Protein AF-0000000074977927 (afdb_homodimer)

Radius of gyration: 32.13 Å; Cα contacts (8 Å, |Δi|>4): 678; chains: 2; bounding box: 94×106×83 Å

Solvent-accessible surface area (backbone atoms only — not comparable to full-atom values): 35820 Å² total; per-residue (Å²): 132,83,82,71,74,74,72,66,55,73,63,45,50,44,40,52,49,42,15,51,52,53,22,51,39,47,38,26,20,50,47,17,35,41,52,47,51,51,51,52,30,58,69,59,60,50,77,86,59,43,58,64,45,47,49,34,48,51,41,43,49,49,44,49,52,51,51,51,48,46,51,47,43,33,59,51,77,47,20,59,31,42,64,42,29,40,41,34,70,60,49,60,39,59,44,68,57,56,27,50,46,45,46,39,47,42,49,38,49,50,51,39,49,47,51,48,46,52,49,37,26,57,75,55,72,65,38,64,79,78,43,46,66,40,46,51,31,48,51,47,26,52,52,38,39,51,49,47,35,50,50,33,60,73,62,34,38,62,81,42,72,66,54,41,50,52,53,47,51,41,52,38,49,30,40,46,27,49,41,49,26,48,51,51,37,51,49,52,46,51,49,50,46,52,52,47,48,70,67,47,67,81,80,61,34,59,55,50,49,53,52,45,51,46,52,52,60,30,47,45,62,43,50,53,47,37,48,53,46,40,55,56,56,69,48,55,65,69,60,30,60,76,33,78,51,43,26,49,54,40,35,44,54,40,50,40,49,49,33,39,39,38,24,62,41,52,38,52,34,51,54,40,52,59,50,63,78,47,82,76,74,48,81,53,49,70,43,31,65,66,50,58,65,73,74,70,76,65,75,78,80,78,72,63,54,70,54,53,51,49,46,47,47,46,45,46,50,48,47,48,50,49,50,48,52,53,51,50,50,52,48,52,52,50,54,54,57,60,59,57,66,71,73,113,133,86,84,72,75,77,72,65,56,73,60,45,49,45,39,53,48,41,15,51,52,53,22,51,39,49,37,26,20,51,49,16,36,41,51,47,52,51,49,53,32,59,69,60,61,50,74,85,59,40,58,64,44,47,50,33,48,50,43,42,49,50,44,47,51,50,53,52,49,45,52,47,41,31,58,52,77,46,21,58,30,45,66,42,29,38,42,32,69,58,48,60,38,58,40,67,58,56,27,51,48,44,46,39,46,42,49,38,48,51,50,38,50,47,51,48,48,51,47,36,27,52,73,56,52,63,38,65,79,77,43,45,66,40,46,51,30,46,52,48,25,52,53,38,39,51,48,47,33,50,51,32,59,72,62,34,35,61,83,43,71,67,54,39,49,50,53,47,51,40,50,37,47,28,42,47,26,48,41,48,26,50,51,50,37,52,49,52,46,51,48,51,45,52,53,47,50,69,67,45,68,82,80,61,37,58,56,50,48,52,53,46,50,45,52,53,60,29,46,45,63,42,50,51,46,37,50,53,47,41,55,58,56,69,47,53,67,69,60,30,60,76,33,79,50,43,26,51,52,40,35,46,54,40,49,41,48,49,33,37,36,38,25,62,41,52,40,53,33,51,54,39,51,57,49,63,77,46,78,74,74,50,83,56,52,70,48,43,58,46,55,54,68,69,80,73,79,82,78,78,87,76,80,66,70,70,58,60,68,52,50,63,56,46,56,59,50,49,58,57,50,56,60,52,53,58,61,54,53,57,55,52,57,58,59,58,63,68,62,60,70,72,74,114

Nearest PDB structures (foldseek):
  6ak3-assembly1_B  TM=5.069E-01  e=1.899E-02  Homo sapiens
  8j24-assembly1_D  TM=5.077E-01  e=9.801E-01  Homo sapiens
  8hpt-assembly1_A  TM=4.103E-01  e=1.512E+00  Mus musculus
  3ma9-assembly1_A  TM=3.095E-01  e=1.386E+00  Human immunodeficiency virus 1
  1is2-assembly1_B  TM=1.934E-01  e=4.665E+00  Rattus norvegicus

Structure (mmCIF, N/CA/C/O backbone):
data_AF-0000000074977927-model_v1
#
loop_
_entity.id
_entity.type
_entity.pdbx_description
1 polymer 'Uncharacterized protein'
#
loop_
_atom_site.group_PDB
_atom_site.id
_atom_site.type_symbol
_atom_site.label_atom_id
_atom_site.label_alt_id
_atom_site.label_comp_id
_atom_site.label_asym_id
_atom_site.label_entity_id
_atom_site.label_seq_id
_atom_site.pdbx_PDB_ins_code
_atom_site.Cartn_x
_atom_site.Cartn_y
_atom_site.Cartn_z
_atom_site.occupancy
_atom_site.B_iso_or_equiv
_atom_site.auth_seq_id
_atom_site.auth_comp_id
_atom_site.auth_asym_id
_atom_site.auth_atom_id
_atom_site.pdbx_PDB_model_num
ATOM 1 N N . MET A 1 1 ? -19.594 39.875 22.734 1 22.2 1 MET A N 1
ATOM 2 C CA . MET A 1 1 ? -19.797 38.781 21.781 1 22.2 1 MET A CA 1
ATOM 3 C C . MET A 1 1 ? -18.766 37.688 22.016 1 22.2 1 MET A C 1
ATOM 5 O O . MET A 1 1 ? -17.562 37.906 21.844 1 22.2 1 MET A O 1
ATOM 9 N N . SER A 1 2 ? -18.844 36.906 23.062 1 26.8 2 SER A N 1
ATOM 10 C CA . SER A 1 2 ? -17.953 36.031 23.812 1 26.8 2 SER A CA 1
ATOM 11 C C . SER A 1 2 ? -17.422 34.906 22.938 1 26.8 2 SER A C 1
ATOM 13 O O . SER A 1 2 ? -18.203 34.125 22.375 1 26.8 2 SER A O 1
ATOM 15 N N . ASP A 1 3 ? -16.5 35.156 22.016 1 28.17 3 ASP A N 1
ATOM 16 C CA . ASP A 1 3 ? -15.719 34.438 21 1 28.17 3 ASP A CA 1
ATOM 17 C C . ASP A 1 3 ? -15.266 33.062 21.5 1 28.17 3 ASP A C 1
ATOM 19 O O . ASP A 1 3 ? -14.203 32.969 22.109 1 28.17 3 ASP A O 1
ATOM 23 N N . SER A 1 4 ? -16.078 32.312 22.266 1 29.64 4 SER A N 1
ATOM 24 C CA . SER A 1 4 ? -16.016 31 22.891 1 29.64 4 SER A CA 1
ATOM 25 C C . SER A 1 4 ? -15.547 29.938 21.891 1 29.64 4 SER A C 1
ATOM 27 O O . SER A 1 4 ? -16.359 29.328 21.203 1 29.64 4 SER 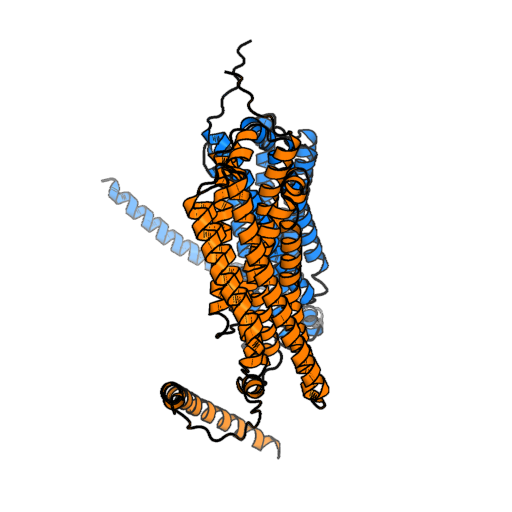A O 1
ATOM 29 N N . SER A 1 5 ? -14.742 30.203 20.953 1 36.34 5 SER A N 1
ATOM 30 C CA . SER A 1 5 ? -14.023 29.281 20.078 1 36.34 5 SER A CA 1
ATOM 31 C C . SER A 1 5 ? -13.672 27.984 20.812 1 36.34 5 SER A C 1
ATOM 33 O O . SER A 1 5 ? -12.836 27.984 21.719 1 36.34 5 SER A O 1
ATOM 35 N N . ALA A 1 6 ? -14.594 27.25 21.281 1 36.66 6 ALA A N 1
ATOM 36 C CA . ALA A 1 6 ? -14.609 26.016 22.047 1 36.66 6 ALA A CA 1
ATOM 37 C C . ALA A 1 6 ? -13.398 25.141 21.719 1 36.66 6 ALA A C 1
ATOM 39 O O . ALA A 1 6 ? -13.195 24.766 20.562 1 36.66 6 ALA A O 1
ATOM 40 N N . ALA A 1 7 ? -12.312 25.234 22.312 1 37.84 7 ALA A N 1
ATOM 41 C CA . ALA A 1 7 ? -11.055 24.5 22.406 1 37.84 7 ALA A CA 1
ATOM 42 C C . ALA A 1 7 ? -11.305 23 22.406 1 37.84 7 ALA A C 1
ATOM 44 O O . ALA A 1 7 ? -11.805 22.438 23.391 1 37.84 7 ALA A O 1
ATOM 45 N N . PHE A 1 8 ? -11.883 22.375 21.453 1 43.5 8 PHE A N 1
ATOM 46 C CA . PHE A 1 8 ? -11.914 20.922 21.469 1 43.5 8 PHE A CA 1
ATOM 47 C C . PHE A 1 8 ? -10.664 20.359 22.125 1 43.5 8 PHE A C 1
ATOM 49 O O . PHE A 1 8 ? -9.562 20.891 21.938 1 43.5 8 PHE A O 1
ATOM 56 N N . PRO A 1 9 ? -10.82 19.688 23.203 1 50.47 9 PRO A N 1
ATOM 57 C CA . PRO A 1 9 ? -9.633 19.172 23.891 1 50.47 9 PRO A CA 1
ATOM 58 C C . PRO A 1 9 ? -8.594 18.609 22.922 1 50.47 9 PRO A C 1
ATOM 60 O O . PRO A 1 9 ? -8.953 18.062 21.875 1 50.47 9 PRO A O 1
ATOM 63 N N . THR A 1 10 ? -7.398 19.266 22.875 1 60.69 10 THR A N 1
ATOM 64 C CA . THR A 1 10 ? -6.168 18.938 22.156 1 60.69 10 THR A CA 1
ATOM 65 C C . THR A 1 10 ? -6.086 17.453 21.859 1 60.69 10 THR A C 1
ATOM 67 O O . THR A 1 10 ? -5.602 17.062 20.797 1 60.69 10 THR A O 1
ATOM 70 N N . SER A 1 11 ? -6.945 16.719 22.734 1 75.81 11 SER A N 1
ATOM 71 C CA . SER A 1 11 ? -6.824 15.273 22.578 1 75.81 11 SER A CA 1
ATOM 72 C C . SER A 1 11 ? -7.707 14.766 21.453 1 75.81 11 SER A C 1
ATOM 74 O O . SER A 1 11 ? -7.297 13.898 20.672 1 75.81 11 SER A O 1
ATOM 76 N N . ILE A 1 12 ? -8.938 15.43 21.297 1 77.75 12 ILE A N 1
ATOM 77 C CA . ILE A 1 12 ? -9.844 14.969 20.25 1 77.75 12 ILE A CA 1
ATOM 78 C C . ILE A 1 12 ? -9.289 15.344 18.875 1 77.75 12 ILE A C 1
ATOM 80 O O . ILE A 1 12 ? -9.367 14.562 17.922 1 77.75 12 ILE A O 1
ATOM 84 N N . GLU A 1 13 ? -8.75 16.547 18.844 1 83.06 13 GLU A N 1
ATOM 85 C CA . GLU A 1 13 ? -8.156 17 17.594 1 83.06 13 GLU A CA 1
ATOM 86 C C . GLU A 1 13 ? -7.035 16.062 17.141 1 83.06 13 GLU A C 1
ATOM 88 O O . GLU A 1 13 ? -6.945 15.703 15.969 1 83.06 13 GLU A O 1
ATOM 93 N N . GLU A 1 14 ? -6.352 15.695 18.125 1 84.75 14 GLU A N 1
ATOM 94 C CA . GLU A 1 14 ? -5.23 14.812 17.828 1 84.75 14 GLU A CA 1
ATOM 95 C C . GLU A 1 14 ? -5.711 13.453 17.328 1 84.75 14 GLU A C 1
ATOM 97 O O . GLU A 1 14 ? -5.145 12.898 16.391 1 84.75 14 GLU A O 1
ATOM 102 N N . HIS A 1 15 ? -6.703 12.977 17.922 1 85.06 15 HIS A N 1
ATOM 103 C CA . HIS A 1 15 ? -7.195 11.656 17.547 1 85.06 15 HIS A CA 1
ATOM 104 C C . HIS A 1 15 ? -7.836 11.68 16.172 1 85.06 15 HIS A C 1
ATOM 106 O O . HIS A 1 15 ? -7.695 10.727 15.398 1 85.06 15 HIS A O 1
ATOM 112 N N . VAL A 1 16 ? -8.492 12.719 15.844 1 84.94 16 VAL A N 1
ATOM 113 C CA . VAL A 1 16 ? -9.148 12.82 14.547 1 84.94 16 VAL A CA 1
ATOM 114 C C . VAL A 1 16 ? -8.102 12.961 13.445 1 84.94 16 VAL A C 1
ATOM 116 O O . VAL A 1 16 ? -8.188 12.289 12.414 1 84.94 16 VAL A O 1
ATOM 119 N N . ILE A 1 17 ? -7.164 13.773 13.703 1 88.69 17 ILE A N 1
ATOM 120 C CA . ILE A 1 17 ? -6.121 14 12.703 1 88.69 17 ILE A CA 1
ATOM 121 C C . ILE A 1 17 ? -5.297 12.727 12.531 1 88.69 17 ILE A C 1
ATOM 123 O O . ILE A 1 17 ? -4.988 12.328 11.406 1 88.69 17 ILE A O 1
ATOM 127 N N . ARG A 1 18 ? -5.051 12.086 13.648 1 88.81 18 ARG A N 1
ATOM 128 C CA . ARG A 1 18 ? -4.301 10.836 13.609 1 88.81 18 ARG A CA 1
ATOM 129 C C . ARG A 1 18 ? -5.086 9.75 12.891 1 88.81 18 ARG A C 1
ATOM 131 O O . ARG A 1 18 ? -4.527 9.008 12.078 1 88.81 18 ARG A O 1
ATOM 138 N N . GLY A 1 19 ? -6.266 9.688 13.188 1 89.31 19 GLY A N 1
ATOM 139 C CA . GLY A 1 19 ? -7.109 8.695 12.539 1 89.31 19 GLY A CA 1
ATOM 140 C C . GLY A 1 19 ? -7.207 8.883 11.039 1 89.31 19 GLY A C 1
ATOM 141 O O . GLY A 1 19 ? -7.098 7.922 10.281 1 89.31 19 GLY A O 1
ATOM 142 N N . ASN A 1 20 ? -7.34 10.055 10.641 1 90.25 20 ASN A N 1
ATOM 143 C CA . ASN A 1 20 ? -7.473 10.344 9.219 1 90.25 20 ASN A CA 1
ATOM 144 C C . ASN A 1 20 ? -6.172 10.078 8.469 1 90.25 20 ASN A C 1
ATOM 146 O O . ASN A 1 20 ? -6.18 9.438 7.414 1 90.25 20 ASN A O 1
ATOM 150 N N . LEU A 1 21 ? -5.137 10.555 9.031 1 92.06 21 LEU A N 1
ATOM 151 C CA . LEU A 1 21 ? -3.846 10.398 8.359 1 92.06 21 LEU A CA 1
ATOM 152 C C . LEU A 1 21 ? -3.422 8.938 8.328 1 92.06 21 LEU A C 1
ATOM 154 O O . LEU A 1 21 ? -3.098 8.406 7.262 1 92.06 21 LEU A O 1
ATOM 158 N N . ASN A 1 22 ? -3.486 8.281 9.43 1 92.62 22 ASN A N 1
ATOM 159 C CA . ASN A 1 22 ? -3.014 6.906 9.508 1 92.62 22 ASN A CA 1
ATOM 160 C C . ASN A 1 22 ? -3.926 5.953 8.734 1 92.62 22 ASN A C 1
ATOM 162 O O . ASN A 1 22 ? -3.463 4.957 8.18 1 92.62 22 ASN A O 1
ATOM 166 N N . SER A 1 23 ? -5.145 6.254 8.734 1 93.62 23 SER A N 1
ATOM 167 C CA . SER A 1 23 ? -6.043 5.43 7.93 1 93.62 23 SER A CA 1
ATOM 168 C C . SER A 1 23 ? -5.75 5.586 6.441 1 93.62 23 SER A C 1
ATOM 170 O O . SER A 1 23 ? -5.859 4.625 5.68 1 93.62 23 SER A O 1
ATOM 172 N N . SER A 1 24 ? -5.422 6.777 6.055 1 92.94 24 SER A N 1
ATOM 173 C CA . SER A 1 24 ? -5.047 6.996 4.664 1 92.94 24 SER A CA 1
ATOM 174 C C . SER A 1 24 ? -3.764 6.25 4.309 1 92.94 24 SER A C 1
ATOM 176 O O . SER A 1 24 ? -3.643 5.699 3.215 1 92.94 24 SER A O 1
ATOM 178 N N . LEU A 1 25 ? -2.854 6.223 5.238 1 94.06 25 LEU A N 1
ATOM 179 C CA . LEU A 1 25 ? -1.627 5.461 5.035 1 94.06 25 LEU A CA 1
ATOM 180 C C . LEU A 1 25 ? -1.929 3.973 4.898 1 94.06 25 LEU A C 1
ATOM 182 O O . LEU A 1 25 ? -1.376 3.301 4.023 1 94.06 25 LEU A O 1
ATOM 186 N N . LEU A 1 26 ? -2.754 3.523 5.668 1 93.94 26 LEU A N 1
ATOM 187 C CA . LEU A 1 26 ? -3.135 2.117 5.605 1 93.94 26 LEU A CA 1
ATOM 188 C C . LEU A 1 26 ? -3.842 1.803 4.293 1 93.94 26 LEU A C 1
ATOM 190 O O . LEU A 1 26 ? -3.617 0.745 3.699 1 93.94 26 LEU A O 1
ATOM 194 N N . LEU A 1 27 ? -4.703 2.705 3.891 1 95.94 27 LEU A N 1
ATOM 195 C CA . LEU A 1 27 ? -5.395 2.535 2.615 1 95.94 27 LEU A CA 1
ATOM 196 C C . LEU A 1 27 ? -4.395 2.359 1.477 1 95.94 27 LEU A C 1
ATOM 198 O O . LEU A 1 27 ? -4.582 1.502 0.61 1 95.94 27 LEU A O 1
ATOM 202 N N . ASN A 1 28 ? -3.416 3.162 1.521 1 95.06 28 ASN A N 1
ATOM 203 C CA . ASN A 1 28 ? -2.396 3.062 0.482 1 95.06 28 ASN A CA 1
ATOM 204 C C . ASN A 1 28 ? -1.7 1.704 0.509 1 95.06 28 ASN A C 1
ATOM 206 O O . ASN A 1 28 ? -1.452 1.108 -0.541 1 95.06 28 ASN A O 1
ATOM 210 N N . PHE A 1 29 ? -1.405 1.265 1.677 1 95.31 29 PHE A N 1
ATOM 211 C CA . PHE A 1 29 ? -0.791 -0.05 1.815 1 95.31 29 PHE A CA 1
ATOM 212 C C . PHE A 1 29 ? -1.704 -1.136 1.259 1 95.31 29 PHE A C 1
ATOM 214 O O . PHE A 1 29 ? -1.269 -1.977 0.469 1 95.31 29 PHE A O 1
ATOM 221 N N . LEU A 1 30 ? -2.898 -1.08 1.61 1 95.62 30 LEU A N 1
ATOM 222 C CA . LEU A 1 30 ? -3.861 -2.098 1.2 1 95.62 30 LEU A CA 1
ATOM 223 C C . LEU A 1 30 ? -4.125 -2.023 -0.3 1 95.62 30 LEU A C 1
ATOM 225 O O . LEU A 1 30 ? -4.324 -3.053 -0.95 1 95.62 30 LEU A O 1
ATOM 229 N N . MET A 1 31 ? -4.172 -0.828 -0.793 1 95.75 31 MET A N 1
ATOM 230 C CA . MET A 1 31 ? -4.387 -0.668 -2.229 1 95.75 31 MET A CA 1
ATOM 231 C C . MET A 1 31 ? -3.221 -1.247 -3.021 1 95.75 31 MET A C 1
ATOM 233 O O . MET A 1 31 ? -3.4 -1.717 -4.145 1 95.75 31 MET A O 1
ATOM 237 N N . GLY A 1 32 ? -2.064 -1.182 -2.463 1 94.75 32 GLY A N 1
ATOM 238 C CA . GLY A 1 32 ? -0.949 -1.87 -3.09 1 94.75 32 GLY A CA 1
ATOM 239 C C . GLY A 1 32 ? -1.146 -3.371 -3.178 1 94.75 32 GLY A C 1
ATOM 240 O O . GLY A 1 32 ? -0.941 -3.971 -4.234 1 94.75 32 GLY A O 1
ATOM 241 N N . VAL A 1 33 ? -1.585 -3.885 -2.129 1 92.56 33 VAL A N 1
ATOM 242 C CA . VAL A 1 33 ? -1.869 -5.316 -2.08 1 92.56 33 VAL A CA 1
ATOM 243 C C . VAL A 1 33 ? -2.961 -5.66 -3.09 1 92.56 33 VAL A C 1
ATOM 245 O O . VAL A 1 33 ? -2.838 -6.633 -3.838 1 92.56 33 VAL A O 1
ATOM 248 N N . TYR A 1 34 ? -3.951 -4.859 -3.174 1 94.88 34 TYR A N 1
ATOM 249 C CA . TYR A 1 34 ? -5.082 -5.094 -4.066 1 94.88 34 TYR A CA 1
ATOM 250 C C . TYR A 1 34 ? -4.66 -4.969 -5.523 1 94.88 34 TYR A C 1
ATOM 252 O O . TYR A 1 34 ? -5.082 -5.758 -6.371 1 94.88 34 TYR A O 1
ATOM 260 N N . SER A 1 35 ? -3.869 -4.012 -5.785 1 93.81 35 SER A N 1
ATOM 261 C CA . SER A 1 35 ? -3.432 -3.797 -7.16 1 93.81 35 SER A CA 1
ATOM 262 C C . SER A 1 35 ? -2.631 -4.988 -7.68 1 93.81 35 SER A C 1
ATOM 264 O O . SER A 1 35 ? -2.816 -5.414 -8.82 1 93.81 35 SER A O 1
ATOM 266 N N . LEU A 1 36 ? -1.812 -5.52 -6.871 1 91.94 36 LEU A N 1
ATOM 267 C CA . LEU A 1 36 ? -1.038 -6.68 -7.301 1 91.94 36 LEU A CA 1
ATOM 268 C C . LEU A 1 36 ? -1.928 -7.91 -7.426 1 91.94 36 LEU A C 1
ATOM 270 O O . LEU A 1 36 ? -1.779 -8.695 -8.359 1 91.94 36 LEU A O 1
ATOM 274 N N . THR A 1 37 ? -2.768 -8.039 -6.465 1 89.5 37 THR A N 1
ATOM 275 C CA . THR A 1 37 ? -3.691 -9.164 -6.535 1 89.5 37 THR A CA 1
ATOM 276 C C . THR A 1 37 ? -4.527 -9.102 -7.809 1 89.5 37 THR A C 1
ATOM 278 O O . THR A 1 37 ? -4.734 -10.117 -8.477 1 89.5 37 THR A O 1
ATOM 281 N N . TYR A 1 38 ? -5 -7.922 -8.094 1 91.19 38 TYR A N 1
ATOM 282 C CA . TYR A 1 38 ? -5.758 -7.723 -9.32 1 91.19 38 TYR A CA 1
ATOM 283 C C . TYR A 1 38 ? -4.906 -8.023 -10.547 1 91.19 38 TYR A C 1
ATOM 285 O O . TYR A 1 38 ? -5.367 -8.68 -11.484 1 91.19 38 TYR A O 1
ATOM 293 N N . GLY A 1 39 ? -3.678 -7.586 -10.492 1 86.94 39 GLY A N 1
ATOM 294 C CA . GLY A 1 39 ? -2.775 -7.863 -11.594 1 86.94 39 GLY A CA 1
ATOM 295 C C . GLY A 1 39 ? -2.551 -9.352 -11.82 1 86.94 39 GLY A C 1
ATOM 296 O O . GLY A 1 39 ? -2.57 -9.82 -12.961 1 86.94 39 GLY A O 1
ATOM 297 N N . VAL A 1 40 ? -2.33 -10.023 -10.758 1 81.88 40 VAL A N 1
ATOM 298 C CA . VAL A 1 40 ? -2.111 -11.461 -10.844 1 81.88 40 VAL A CA 1
ATOM 299 C C . VAL A 1 40 ? -3.379 -12.148 -11.344 1 81.88 40 VAL A C 1
ATOM 301 O O . VAL A 1 40 ? -3.312 -13.078 -12.148 1 81.88 40 VAL A O 1
ATOM 304 N N . THR A 1 41 ? -4.48 -11.695 -10.922 1 82.94 41 THR A N 1
ATOM 305 C CA . THR A 1 41 ? -5.75 -12.281 -11.344 1 82.94 41 THR A CA 1
ATOM 306 C C . THR A 1 41 ? -5.977 -12.055 -12.836 1 82.94 41 THR A C 1
ATOM 308 O O . THR A 1 41 ? -6.473 -12.938 -13.531 1 82.94 41 THR A O 1
ATOM 311 N N . LEU A 1 42 ? -5.652 -10.883 -13.266 1 82.38 42 LEU A N 1
ATOM 312 C CA . LEU A 1 42 ? -5.785 -10.586 -14.688 1 82.38 42 LEU A CA 1
ATOM 313 C C . LEU A 1 42 ? -4.883 -11.492 -15.523 1 82.38 42 LEU A C 1
ATOM 315 O O . LEU A 1 42 ? -5.258 -11.898 -16.625 1 82.38 42 LEU A O 1
ATOM 319 N N . HIS A 1 43 ? -3.738 -11.82 -14.953 1 76.5 43 HIS A N 1
ATOM 320 C CA . HIS A 1 43 ? -2.789 -12.664 -15.664 1 76.5 43 HIS A CA 1
ATOM 321 C C . HIS A 1 43 ? -3.273 -14.109 -15.727 1 76.5 43 HIS A C 1
ATOM 323 O O . HIS A 1 43 ? -3.027 -14.812 -16.703 1 76.5 43 HIS A O 1
ATOM 329 N N . LEU A 1 44 ? -3.883 -14.492 -14.734 1 71.44 44 LEU A N 1
ATOM 330 C CA . LEU A 1 44 ? -4.359 -15.867 -14.688 1 71.44 44 LEU A CA 1
ATOM 331 C C . LEU A 1 44 ? -5.633 -16.031 -15.508 1 71.44 44 LEU A C 1
ATOM 333 O O . LEU A 1 44 ? -5.984 -17.141 -15.906 1 71.44 44 LEU A O 1
ATOM 337 N N . TYR A 1 45 ? -5.992 -15.031 -16.375 1 61.06 45 TYR A N 1
ATOM 338 C CA . TYR A 1 45 ? -7.043 -14.875 -17.375 1 61.06 45 TYR A CA 1
ATOM 339 C C . TYR A 1 45 ? -8.25 -15.742 -17.031 1 61.06 45 TYR A C 1
ATOM 341 O O . TYR A 1 45 ? -8.281 -16.938 -17.359 1 61.06 45 TYR A O 1
ATOM 349 N N . CYS A 1 46 ? -9.039 -15.328 -15.992 1 55.75 46 CYS A N 1
ATOM 350 C CA . CYS A 1 46 ? -10.352 -15.969 -15.992 1 55.75 46 CYS A CA 1
ATOM 351 C C . CYS A 1 46 ? -11.391 -15.078 -16.672 1 55.75 46 CYS A C 1
ATOM 353 O O . CYS A 1 46 ? -11.633 -13.953 -16.234 1 55.75 46 CYS A O 1
ATOM 355 N N . PRO A 1 47 ? -11.938 -15.344 -17.969 1 57.16 47 PRO A N 1
ATOM 356 C CA . PRO A 1 47 ? -12.758 -14.43 -18.766 1 57.16 47 PRO A CA 1
ATOM 357 C C . PRO A 1 47 ? -13.977 -13.906 -18.016 1 57.16 47 PRO A C 1
ATOM 359 O O . PRO A 1 47 ? -14.258 -12.711 -18.047 1 57.16 47 PRO A O 1
ATOM 362 N N . HIS A 1 48 ? -14.844 -14.781 -17.484 1 54.62 48 HIS A N 1
ATOM 363 C CA . HIS A 1 48 ? -16.188 -14.375 -17.094 1 54.62 48 HIS A CA 1
ATOM 364 C C . HIS A 1 48 ? -16.172 -13.469 -15.875 1 54.62 48 HIS A C 1
ATOM 366 O O . HIS A 1 48 ? -16.984 -12.555 -15.758 1 54.62 48 HIS A O 1
ATOM 372 N N . PHE A 1 49 ? -15.18 -13.586 -15.039 1 63.62 49 PHE A N 1
ATOM 373 C CA . PHE A 1 49 ? -15.258 -12.844 -13.789 1 63.62 49 PHE A CA 1
ATOM 374 C C . PHE A 1 49 ? -14.328 -11.641 -13.812 1 63.62 49 PHE A C 1
ATOM 376 O O . PHE A 1 49 ? -14.297 -10.844 -12.867 1 63.62 49 PHE A O 1
ATOM 383 N N . VAL A 1 50 ? -13.984 -11.328 -15.062 1 72.88 50 VAL A N 1
ATOM 384 C CA . VAL A 1 50 ? -12.945 -10.305 -15.156 1 72.88 50 VAL A CA 1
ATOM 385 C C . VAL A 1 50 ? -13.586 -8.922 -15.156 1 72.88 50 VAL A C 1
ATOM 387 O O . VAL A 1 50 ? -13.047 -7.98 -14.578 1 72.88 50 VAL A O 1
ATOM 390 N N . ILE A 1 51 ? -14.914 -8.922 -15.57 1 79.75 51 ILE A N 1
ATOM 391 C CA . ILE A 1 51 ? -15.516 -7.602 -15.68 1 79.75 51 ILE A CA 1
ATOM 392 C C . ILE A 1 51 ? -15.914 -7.102 -14.297 1 79.75 51 ILE A C 1
ATOM 394 O O . ILE A 1 51 ? -15.664 -5.945 -13.953 1 79.75 51 ILE A O 1
ATOM 398 N N . ALA A 1 52 ? -16.547 -8.008 -13.562 1 83.12 52 ALA A N 1
ATOM 399 C CA . ALA A 1 52 ? -17 -7.605 -12.234 1 83.12 52 ALA A CA 1
ATOM 400 C C . ALA A 1 52 ? -15.812 -7.27 -11.336 1 83.12 52 ALA A C 1
ATOM 402 O O . ALA A 1 52 ? -15.844 -6.285 -10.594 1 83.12 52 ALA A O 1
ATOM 403 N N . VAL A 1 53 ? -14.789 -8.047 -11.539 1 87.5 53 VAL A N 1
ATOM 404 C CA . VAL A 1 53 ? -13.609 -7.828 -10.703 1 87.5 53 VAL A CA 1
ATOM 405 C C . VAL A 1 53 ? -12.891 -6.555 -11.141 1 87.5 53 VAL A C 1
ATOM 407 O O . VAL A 1 53 ? -12.383 -5.805 -10.305 1 87.5 53 VAL A O 1
ATOM 410 N N . SER A 1 54 ? -12.945 -6.242 -12.406 1 90.62 54 SER A N 1
ATOM 411 C CA . SER A 1 54 ? -12.328 -5.016 -12.906 1 90.62 54 SER A CA 1
ATOM 412 C C . SER A 1 54 ? -13.117 -3.785 -12.477 1 90.62 54 SER A C 1
ATOM 414 O O . SER A 1 54 ? -12.531 -2.744 -12.164 1 90.62 54 SER A O 1
ATOM 416 N N . ALA A 1 55 ? -14.391 -4.008 -12.461 1 91.38 55 ALA A N 1
ATOM 417 C CA . ALA A 1 55 ? -15.227 -2.9 -12 1 91.38 55 ALA A CA 1
ATOM 418 C C . ALA A 1 55 ? -14.977 -2.596 -10.523 1 91.38 55 ALA A C 1
ATOM 420 O O . ALA A 1 55 ? -14.875 -1.43 -10.133 1 91.38 55 ALA A O 1
ATOM 421 N N . LEU A 1 56 ? -14.867 -3.615 -9.781 1 93.94 56 LEU A N 1
ATOM 422 C CA . LEU A 1 56 ? -14.602 -3.439 -8.359 1 93.94 56 LEU A CA 1
ATOM 423 C C . LEU A 1 56 ? -13.242 -2.777 -8.133 1 93.94 56 LEU A C 1
ATOM 425 O O . LEU A 1 56 ? -13.109 -1.896 -7.285 1 93.94 56 LEU A O 1
ATOM 429 N N . TYR A 1 57 ? -12.289 -3.172 -8.898 1 95.06 57 TYR A N 1
ATOM 430 C CA . TYR A 1 57 ? -10.961 -2.582 -8.758 1 95.06 57 TYR A CA 1
ATOM 431 C C . TYR A 1 57 ? -10.977 -1.11 -9.156 1 95.06 57 TYR A C 1
ATOM 433 O O . TYR A 1 57 ? -10.375 -0.274 -8.477 1 95.06 57 TYR A O 1
ATOM 441 N N . LEU A 1 58 ? -11.648 -0.842 -10.242 1 94.56 58 LEU A N 1
ATOM 442 C CA . LEU A 1 58 ? -11.703 0.536 -10.711 1 94.56 58 LEU A CA 1
ATOM 443 C C . LEU A 1 58 ? -12.414 1.431 -9.703 1 94.56 58 LEU A C 1
ATOM 445 O O . LEU A 1 58 ? -12.016 2.578 -9.492 1 94.56 58 LEU A O 1
ATOM 449 N N . LEU A 1 59 ? -13.414 0.895 -9.125 1 95.12 59 LEU A N 1
ATOM 450 C CA . LEU A 1 59 ? -14.133 1.656 -8.109 1 95.12 59 LEU A CA 1
ATOM 451 C C . LEU A 1 59 ? -13.258 1.895 -6.891 1 95.12 59 LEU A C 1
ATOM 453 O O . LEU A 1 59 ? -13.211 3.008 -6.359 1 95.12 59 LEU A O 1
ATOM 457 N N . SER A 1 60 ? -12.594 0.898 -6.457 1 95.62 60 SER A N 1
ATOM 458 C CA . SER A 1 60 ? -11.695 1.036 -5.312 1 95.62 60 SER A CA 1
ATOM 459 C C . SER A 1 60 ? -10.539 1.984 -5.629 1 95.62 60 SER A C 1
ATOM 461 O O . SER A 1 60 ? -10.133 2.779 -4.777 1 95.62 60 SER A O 1
ATOM 463 N N . LEU A 1 61 ? -10.07 1.901 -6.844 1 94.94 61 LEU A N 1
ATOM 464 C CA . LEU A 1 61 ? -9 2.789 -7.281 1 94.94 61 LEU A CA 1
ATOM 465 C C . LEU A 1 61 ? -9.469 4.238 -7.305 1 94.94 61 LEU A C 1
ATOM 467 O O . LEU A 1 61 ? -8.727 5.145 -6.922 1 94.94 61 LEU A O 1
ATOM 471 N N . SER A 1 62 ? -10.609 4.344 -7.75 1 94.62 62 SER A N 1
ATOM 472 C CA . SER A 1 62 ? -11.164 5.691 -7.781 1 94.62 62 SER A CA 1
ATOM 473 C C . SER A 1 62 ? -11.312 6.262 -6.371 1 94.62 62 SER A C 1
ATOM 475 O O . SER A 1 62 ? -10.977 7.418 -6.129 1 94.62 62 SER A O 1
ATOM 477 N N . ASN A 1 63 ? -11.828 5.484 -5.539 1 94.19 63 ASN A N 1
ATOM 478 C CA . ASN A 1 63 ? -11.938 5.91 -4.145 1 94.19 63 ASN A CA 1
ATOM 479 C C . ASN A 1 63 ? -10.57 6.234 -3.551 1 94.19 63 ASN A C 1
ATOM 481 O O . ASN A 1 63 ? -10.43 7.203 -2.805 1 94.19 63 ASN A O 1
ATOM 485 N N . PHE A 1 64 ? -9.633 5.449 -3.891 1 94.62 64 PHE A N 1
ATOM 486 C CA . PHE A 1 64 ? -8.258 5.641 -3.449 1 94.62 64 PHE A CA 1
ATOM 487 C C . PHE A 1 64 ? -7.711 6.977 -3.939 1 94.62 64 PHE A C 1
ATOM 489 O O . PHE A 1 64 ? -7.117 7.73 -3.168 1 94.62 64 PHE A O 1
ATOM 496 N N . MET A 1 65 ? -7.969 7.324 -5.137 1 94.88 65 MET A N 1
ATOM 497 C CA . MET A 1 65 ? -7.48 8.57 -5.723 1 94.88 65 MET A CA 1
ATOM 498 C C . MET A 1 65 ? -8.141 9.773 -5.062 1 94.88 65 MET A C 1
ATOM 500 O O . MET A 1 65 ? -7.488 10.797 -4.836 1 94.88 65 MET A O 1
ATOM 504 N N . VAL A 1 66 ? -9.344 9.57 -4.797 1 94.31 66 VAL A N 1
ATOM 505 C CA . VAL A 1 66 ? -10.07 10.672 -4.168 1 94.31 66 VAL A CA 1
ATOM 506 C C . VAL A 1 66 ? -9.57 10.875 -2.742 1 94.31 66 VAL A C 1
ATOM 508 O O . VAL A 1 66 ? -9.375 12.016 -2.305 1 94.31 66 VAL A O 1
ATOM 511 N N . THR A 1 67 ? -9.336 9.789 -2.037 1 94.06 67 THR A N 1
ATOM 512 C CA . THR A 1 67 ? -8.82 9.883 -0.674 1 94.06 67 THR A CA 1
ATOM 513 C C . THR A 1 67 ? -7.414 10.477 -0.664 1 94.06 67 THR A C 1
ATOM 515 O O . THR A 1 67 ? -7.07 11.25 0.227 1 94.06 67 THR A O 1
ATOM 518 N N . TRP A 1 68 ? -6.664 10.078 -1.654 1 93.69 68 TRP A N 1
ATOM 519 C CA . TRP A 1 68 ? -5.328 10.656 -1.783 1 93.69 68 TRP A CA 1
ATOM 520 C C . TRP A 1 68 ? -5.406 12.156 -2.039 1 93.69 68 TRP A C 1
ATOM 522 O O . TRP A 1 68 ? -4.699 12.938 -1.397 1 93.69 68 TRP A O 1
ATOM 532 N N . TYR A 1 69 ? -6.301 12.539 -2.879 1 93.31 69 TYR A N 1
ATOM 533 C CA . TYR A 1 69 ? -6.504 13.953 -3.168 1 93.31 69 TYR A CA 1
ATOM 534 C C . TYR A 1 69 ? -6.957 14.703 -1.921 1 93.31 69 TYR A C 1
ATOM 536 O O . TYR A 1 69 ? -6.477 15.805 -1.643 1 93.31 69 TYR A O 1
ATOM 544 N N . PHE A 1 70 ? -7.797 14.125 -1.216 1 93.12 70 PHE A N 1
ATOM 545 C CA . PHE A 1 70 ? -8.32 14.758 -0.015 1 93.12 70 PHE A CA 1
ATOM 546 C C . PHE A 1 70 ? -7.227 14.938 1.027 1 93.12 70 PHE A C 1
ATOM 548 O O . PHE A 1 70 ? -7.18 15.961 1.714 1 93.12 70 PHE A O 1
ATOM 555 N N . THR A 1 71 ? -6.41 13.938 1.191 1 92.12 71 THR A N 1
ATOM 556 C CA . THR A 1 71 ? -5.316 14.039 2.154 1 92.12 71 THR A CA 1
ATOM 557 C C . THR A 1 71 ? -4.367 15.172 1.779 1 92.12 71 THR A C 1
ATOM 559 O O . THR A 1 71 ? -3.932 15.938 2.643 1 92.12 71 THR A O 1
ATOM 562 N N . ASP A 1 72 ? -4.102 15.305 0.504 1 90.94 72 ASP A N 1
ATOM 563 C CA . ASP A 1 72 ? -3.266 16.406 0.029 1 90.94 72 ASP A CA 1
ATOM 564 C C . ASP A 1 72 ? -3.957 17.75 0.239 1 90.94 72 ASP A C 1
ATOM 566 O O . ASP A 1 72 ? -3.322 18.719 0.661 1 90.94 72 ASP A O 1
ATOM 570 N N . TRP A 1 73 ? -5.227 17.734 0.035 1 90.56 73 TRP A N 1
ATOM 571 C CA . TRP A 1 73 ? -6.023 18.953 0.167 1 90.56 73 TRP A CA 1
ATOM 572 C C . TRP A 1 73 ? -6.117 19.375 1.626 1 90.56 73 TRP A C 1
ATOM 574 O O . TRP A 1 73 ? -5.945 20.562 1.941 1 90.56 73 TRP A O 1
ATOM 584 N N . ALA A 1 74 ? -6.273 18.531 2.543 1 90 74 ALA A N 1
ATOM 585 C CA . ALA A 1 74 ? -6.523 18.844 3.947 1 90 74 ALA A CA 1
ATOM 586 C C . ALA A 1 74 ? -5.219 19.141 4.68 1 90 74 ALA A C 1
ATOM 588 O O . ALA A 1 74 ? -5.16 20.062 5.512 1 90 74 ALA A O 1
ATOM 589 N N . PHE A 1 75 ? -4.16 18.391 4.352 1 88.5 75 PHE A N 1
ATOM 590 C CA . PHE A 1 75 ? -2.938 18.5 5.145 1 88.5 75 PHE A CA 1
ATOM 591 C C . PHE A 1 75 ? -1.958 19.469 4.508 1 88.5 75 PHE A C 1
ATOM 593 O O . PHE A 1 75 ? -1.135 20.078 5.199 1 88.5 75 PHE A O 1
ATOM 600 N N . VAL A 1 76 ? -2.035 19.672 3.199 1 88.19 76 VAL A N 1
ATOM 601 C CA . VAL A 1 76 ? -1.028 20.484 2.531 1 88.19 76 VAL A CA 1
ATOM 602 C C . VAL A 1 76 ? -1.648 21.812 2.094 1 88.19 76 VAL A C 1
ATOM 604 O O . VAL A 1 76 ? -1.21 22.891 2.523 1 88.19 76 VAL A O 1
ATOM 607 N N . LEU A 1 77 ? -2.695 21.766 1.282 1 86 77 LEU A N 1
ATOM 608 C CA . LEU A 1 77 ? -3.254 22.984 0.687 1 86 77 LEU A CA 1
ATOM 609 C C . LEU A 1 77 ? -3.984 23.812 1.733 1 86 77 LEU A C 1
ATOM 611 O O . LEU A 1 77 ? -3.875 25.047 1.741 1 86 77 LEU A O 1
ATOM 615 N N . HIS A 1 78 ? -4.656 23.125 2.66 1 86.12 78 HIS A N 1
ATOM 616 C CA . HIS A 1 78 ? -5.441 23.844 3.652 1 86.12 78 HIS A CA 1
ATOM 617 C C . HIS A 1 78 ? -5.008 23.484 5.07 1 86.12 78 HIS A C 1
ATOM 619 O O . HIS A 1 78 ? -5.824 23.5 5.996 1 86.12 78 HIS A O 1
ATOM 625 N N . GLY A 1 79 ? -3.787 23.047 5.207 1 84.88 79 GLY A N 1
ATOM 626 C CA . GLY A 1 79 ? -3.283 22.625 6.504 1 84.88 79 GLY A CA 1
ATOM 627 C C . GLY A 1 79 ? -2.402 23.672 7.164 1 84.88 79 GLY A C 1
ATOM 628 O O . GLY A 1 79 ? -1.278 23.375 7.57 1 84.88 79 GLY A O 1
ATOM 629 N N . GLN A 1 80 ? -2.936 24.844 7.426 1 84.69 80 GLN A N 1
ATOM 630 C CA . GLN A 1 80 ? -2.143 25.922 8.008 1 84.69 80 GLN A CA 1
ATOM 631 C C . GLN A 1 80 ? -1.925 25.703 9.5 1 84.69 80 GLN A C 1
ATOM 633 O O . GLN A 1 80 ? -0.832 25.953 10.016 1 84.69 80 GLN A O 1
ATOM 638 N N . THR A 1 81 ? -2.99 25.297 10.164 1 86.44 81 THR A N 1
ATOM 639 C CA . THR A 1 81 ? -2.906 24.984 11.586 1 86.44 81 THR A CA 1
ATOM 640 C C . THR A 1 81 ? -3.557 23.641 11.883 1 86.44 81 THR A C 1
ATOM 642 O O . THR A 1 81 ? -4.27 23.078 11.047 1 86.44 81 THR A O 1
ATOM 645 N N . ARG A 1 82 ? -3.246 23.203 13.039 1 86.69 82 ARG A N 1
ATOM 646 C CA . ARG A 1 82 ? -3.865 21.953 13.469 1 86.69 82 ARG A CA 1
ATOM 647 C C . ARG A 1 82 ? -5.383 22.078 13.508 1 86.69 82 ARG A C 1
ATOM 649 O O . ARG A 1 82 ? -6.102 21.141 13.148 1 86.69 82 ARG A O 1
ATOM 656 N N . GLU A 1 83 ? -5.793 23.219 13.945 1 85.5 83 GLU A N 1
ATOM 657 C CA . GLU A 1 83 ? -7.227 23.469 14 1 85.5 83 GLU A CA 1
ATOM 658 C C . GLU A 1 83 ? -7.848 23.453 12.602 1 85.5 83 GLU A C 1
ATOM 660 O O . GLU A 1 83 ? -8.93 22.906 12.406 1 85.5 83 GLU A O 1
ATOM 665 N N . SER A 1 84 ? -7.07 24.047 11.695 1 87.69 84 SER A N 1
ATOM 666 C CA . SER A 1 84 ? -7.594 24.062 10.328 1 87.69 84 SER A CA 1
ATOM 667 C C . SER A 1 84 ? -7.684 22.656 9.75 1 87.69 84 SER A C 1
ATOM 669 O O . SER A 1 84 ? -8.641 22.328 9.039 1 87.69 84 SER A O 1
ATOM 671 N N . ILE A 1 85 ? -6.727 21.875 10.062 1 88.06 85 ILE A N 1
ATOM 672 C CA . ILE A 1 85 ? -6.754 20.5 9.594 1 88.06 85 ILE A CA 1
ATOM 673 C C . ILE A 1 85 ? -7.938 19.766 10.219 1 88.06 85 ILE A C 1
ATOM 675 O O . ILE A 1 85 ? -8.641 19.016 9.539 1 88.06 85 ILE A O 1
ATOM 679 N N . PHE A 1 86 ? -8.188 19.969 11.438 1 85.62 86 PHE A N 1
ATOM 680 C CA . PHE A 1 86 ? -9.281 19.328 12.164 1 85.62 86 PHE A CA 1
ATOM 681 C C . PHE A 1 86 ? -10.625 19.734 11.578 1 85.62 86 PHE A C 1
ATOM 683 O O . PHE A 1 86 ? -11.453 18.875 11.266 1 85.62 86 PHE A O 1
ATOM 690 N N . VAL A 1 87 ? -10.812 20.984 11.352 1 84.38 87 VAL A N 1
ATOM 691 C CA . VAL A 1 87 ? -12.078 21.5 10.852 1 84.38 87 VAL A CA 1
ATOM 692 C C . VAL A 1 87 ? -12.297 21.016 9.414 1 84.38 87 VAL A C 1
ATOM 694 O O . VAL A 1 87 ? -13.414 20.641 9.039 1 84.38 87 VAL A O 1
ATOM 697 N N . ASN A 1 88 ? -11.195 20.969 8.688 1 85.12 88 ASN A N 1
ATOM 698 C CA . ASN A 1 88 ? -11.305 20.562 7.289 1 85.12 88 ASN A CA 1
ATOM 699 C C . ASN A 1 88 ? -11.547 19.062 7.152 1 85.12 88 ASN A C 1
ATOM 701 O O . ASN A 1 88 ? -12.07 18.609 6.137 1 85.12 88 ASN A O 1
ATOM 705 N N . THR A 1 89 ? -11.195 18.375 8.172 1 83.81 89 THR A N 1
ATOM 706 C CA . THR A 1 89 ? -11.367 16.938 8.102 1 83.81 89 THR A CA 1
ATOM 707 C C . THR A 1 89 ? -12.758 16.531 8.602 1 83.81 89 THR A C 1
ATOM 709 O O . THR A 1 89 ? -13.297 15.5 8.188 1 83.81 89 THR A O 1
ATOM 712 N N . LEU A 1 90 ? -13.383 17.344 9.383 1 75.94 90 LEU A N 1
ATOM 713 C CA . LEU A 1 90 ? -14.648 16.938 9.977 1 75.94 90 LEU A CA 1
ATOM 714 C C . LEU A 1 90 ? -15.797 17.781 9.438 1 75.94 90 LEU A C 1
ATOM 716 O O . LEU A 1 90 ? -16.844 17.25 9.039 1 75.94 90 LEU A O 1
ATOM 720 N N . GLU A 1 91 ? -15.555 19.125 9.398 1 74.81 91 GLU A N 1
ATOM 721 C CA . GLU A 1 91 ? -16.688 20.016 9.156 1 74.81 91 GLU A CA 1
ATOM 722 C C . GLU A 1 91 ? -16.656 20.609 7.754 1 74.81 91 GLU A C 1
ATOM 724 O O . GLU A 1 91 ? -17.688 20.75 7.098 1 74.81 91 GLU A O 1
ATOM 729 N N . ASN A 1 92 ? -15.461 20.938 7.262 1 80.62 92 ASN A N 1
ATOM 730 C CA . ASN A 1 92 ? -15.367 21.672 6.004 1 80.62 92 ASN A CA 1
ATOM 731 C C . ASN A 1 92 ? -14.844 20.797 4.871 1 80.62 92 ASN A C 1
ATOM 733 O O . ASN A 1 92 ? -14.062 21.25 4.035 1 80.62 92 ASN A O 1
ATOM 737 N N . VAL A 1 93 ? -15.281 19.594 4.945 1 84.81 93 VAL A N 1
ATOM 738 C CA . VAL A 1 93 ? -14.922 18.734 3.826 1 84.81 93 VAL A CA 1
ATOM 739 C C . VAL A 1 93 ? -15.719 19.125 2.586 1 84.81 93 VAL A C 1
ATOM 741 O O . VAL A 1 93 ? -16.938 19.312 2.656 1 84.81 93 VAL A O 1
ATOM 744 N N . PRO A 1 94 ? -15.07 19.312 1.467 1 87.5 94 PRO A N 1
ATOM 745 C CA . PRO A 1 94 ? -15.836 19.625 0.255 1 87.5 94 PRO A CA 1
ATOM 746 C C . PRO A 1 94 ? -16.938 18.594 -0.014 1 87.5 94 PRO A C 1
ATOM 748 O O . PRO A 1 94 ? -16.703 17.391 0.042 1 87.5 94 PRO A O 1
ATOM 751 N N . THR A 1 95 ? -18.078 19.109 -0.308 1 87.38 95 THR A N 1
ATOM 752 C CA . THR A 1 95 ? -19.266 18.281 -0.451 1 87.38 95 THR A CA 1
ATOM 753 C C . THR A 1 95 ? -19.078 17.234 -1.55 1 87.38 95 THR A C 1
ATOM 755 O O . THR A 1 95 ? -19.547 16.094 -1.43 1 87.38 95 THR A O 1
ATOM 758 N N . TRP A 1 96 ? -18.391 17.578 -2.578 1 90.88 96 TRP A N 1
ATOM 759 C CA . TRP A 1 96 ? -18.234 16.641 -3.688 1 90.88 96 TRP A CA 1
ATOM 760 C C . TRP A 1 96 ? -17.391 15.438 -3.277 1 90.88 96 TRP A C 1
ATOM 762 O O . TRP A 1 96 ? -17.578 14.328 -3.789 1 90.88 96 TRP A O 1
ATOM 772 N N . ILE A 1 97 ? -16.484 15.602 -2.352 1 90.5 97 ILE A N 1
ATOM 773 C CA . ILE A 1 97 ? -15.656 14.5 -1.89 1 90.5 97 ILE A CA 1
ATOM 774 C C . ILE A 1 97 ? -16.484 13.539 -1.051 1 90.5 97 ILE A C 1
ATOM 776 O O . ILE A 1 97 ? -16.391 12.32 -1.206 1 90.5 97 ILE A O 1
ATOM 780 N N . VAL A 1 98 ? -17.328 14.086 -0.236 1 88.25 98 VAL A N 1
ATOM 781 C CA . VAL A 1 98 ? -18.172 13.273 0.63 1 88.25 98 VAL A CA 1
ATOM 782 C C . VAL A 1 98 ? -19.156 12.453 -0.217 1 88.25 98 VAL A C 1
ATOM 784 O O . VAL A 1 98 ? -19.344 11.258 0.019 1 88.25 98 VAL A O 1
ATOM 787 N N . VAL A 1 99 ? -19.656 13.055 -1.218 1 90.5 99 VAL A N 1
ATOM 788 C CA . VAL A 1 99 ? -20.656 12.414 -2.07 1 90.5 99 VAL A CA 1
ATOM 789 C C . VAL A 1 99 ? -20 11.312 -2.904 1 90.5 99 VAL A C 1
ATOM 791 O O . VAL A 1 99 ? -20.516 10.203 -3.01 1 90.5 99 VAL A O 1
ATOM 794 N N . VAL A 1 100 ? -18.906 11.602 -3.439 1 92.31 100 VAL A N 1
ATOM 795 C CA . VAL A 1 100 ? -18.219 10.656 -4.312 1 92.31 100 VAL A CA 1
ATOM 796 C C . VAL A 1 100 ? -17.703 9.469 -3.492 1 92.31 100 VAL A C 1
ATOM 798 O O . VAL A 1 100 ? -17.812 8.32 -3.924 1 92.31 100 VAL A O 1
ATOM 801 N N . GLU A 1 101 ? -17.172 9.734 -2.352 1 90.44 101 GLU A N 1
ATOM 802 C CA . GLU A 1 101 ? -16.688 8.656 -1.491 1 90.44 101 GLU A CA 1
ATOM 803 C C . GLU A 1 101 ? -17.844 7.742 -1.061 1 90.44 101 GLU A C 1
ATOM 805 O O . GLU A 1 101 ? -17.703 6.52 -1.05 1 90.44 101 GLU A O 1
ATOM 810 N N . ASP A 1 102 ? -18.891 8.375 -0.763 1 90.56 102 ASP A N 1
ATOM 811 C CA . ASP A 1 102 ? -20.062 7.609 -0.377 1 90.56 102 ASP A CA 1
ATOM 812 C C . ASP A 1 102 ? -20.594 6.781 -1.548 1 90.56 102 ASP A C 1
ATOM 814 O O . ASP A 1 102 ? -20.953 5.617 -1.377 1 90.56 102 ASP A O 1
ATOM 818 N N . LEU A 1 103 ? -20.625 7.359 -2.627 1 93.19 103 LEU A N 1
ATOM 819 C CA . LEU A 1 103 ? -21.078 6.664 -3.824 1 93.19 103 LEU A CA 1
ATOM 820 C C . LEU A 1 103 ? -20.188 5.469 -4.137 1 93.19 103 LEU A C 1
ATOM 822 O O . LEU A 1 103 ? -20.672 4.383 -4.445 1 93.19 103 LEU A O 1
ATOM 826 N N . PHE A 1 104 ? -18.938 5.66 -4.043 1 94.38 104 PHE A N 1
ATOM 827 C CA . PHE A 1 104 ? -18.016 4.578 -4.336 1 94.38 104 PHE A CA 1
ATOM 828 C C . PHE A 1 104 ? -18.125 3.471 -3.295 1 94.38 104 PHE A C 1
ATOM 830 O O . PHE A 1 104 ? -18.156 2.287 -3.643 1 94.38 104 PHE A O 1
ATOM 837 N N . THR A 1 105 ? -18.172 3.848 -2.062 1 92.56 105 THR A N 1
ATOM 838 C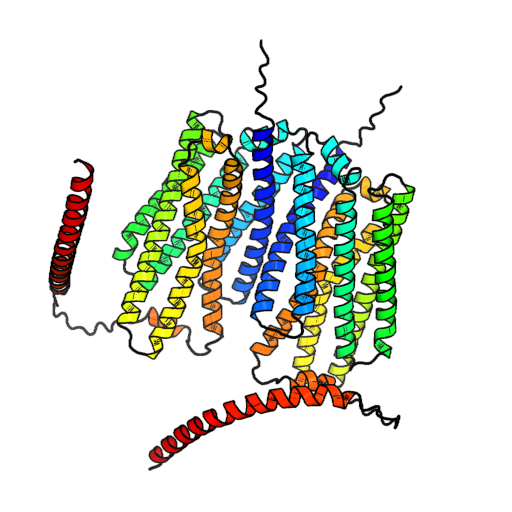 CA . THR A 1 105 ? -18.266 2.859 -0.995 1 92.56 105 THR A CA 1
ATOM 839 C C . THR A 1 105 ? -19.531 2.033 -1.127 1 92.56 105 THR A C 1
ATOM 841 O O . THR A 1 105 ? -19.5 0.802 -1.061 1 92.56 105 THR A O 1
ATOM 844 N N . ASN A 1 106 ? -20.594 2.697 -1.373 1 93.69 106 ASN A N 1
ATOM 845 C CA . ASN A 1 106 ? -21.859 1.988 -1.522 1 93.69 106 ASN A CA 1
ATOM 846 C C . ASN A 1 106 ? -21.859 1.105 -2.768 1 93.69 106 ASN A C 1
ATOM 848 O O . ASN A 1 106 ? -22.391 -0.005 -2.744 1 93.69 106 ASN A O 1
ATOM 852 N N . SER A 1 107 ? -21.344 1.608 -3.826 1 94.31 107 SER A N 1
ATOM 853 C CA . SER A 1 107 ? -21.266 0.813 -5.047 1 94.31 107 SER A CA 1
ATOM 854 C C . SER A 1 107 ? -20.406 -0.434 -4.84 1 94.31 107 SER A C 1
ATOM 856 O O . SER A 1 107 ? -20.75 -1.518 -5.312 1 94.31 107 SER A O 1
ATOM 858 N N . LEU A 1 108 ? -19.375 -0.258 -4.098 1 94.62 108 LEU A N 1
ATOM 859 C CA . LEU A 1 108 ? -18.516 -1.391 -3.799 1 94.62 108 LEU A CA 1
ATOM 860 C C . LEU A 1 108 ? -19.25 -2.445 -2.982 1 94.62 108 LEU A C 1
ATOM 862 O O . LEU A 1 108 ? -19.156 -3.641 -3.27 1 94.62 108 LEU A O 1
ATOM 866 N N . LEU A 1 109 ? -19.953 -1.997 -2.08 1 93.56 109 LEU A N 1
ATOM 867 C CA . LEU A 1 109 ? -20.703 -2.914 -1.219 1 93.56 109 LEU A CA 1
ATOM 868 C C . LEU A 1 109 ? -21.781 -3.652 -2.008 1 93.56 109 LEU A C 1
ATOM 870 O O . LEU A 1 109 ? -21.891 -4.879 -1.919 1 93.56 109 LEU A O 1
ATOM 874 N N . VAL A 1 110 ? -22.406 -2.938 -2.826 1 93.5 110 VAL A N 1
ATOM 875 C CA . VAL A 1 110 ? -23.516 -3.51 -3.59 1 93.5 110 VAL A CA 1
ATOM 876 C C . VAL A 1 110 ? -22.969 -4.535 -4.586 1 93.5 110 VAL A C 1
ATOM 878 O O . VAL A 1 110 ? -23.531 -5.633 -4.715 1 93.5 110 VAL A O 1
ATOM 881 N N . ILE A 1 111 ? -21.953 -4.18 -5.207 1 91.56 111 ILE A N 1
ATOM 882 C CA . ILE A 1 111 ? -21.391 -5.082 -6.215 1 91.56 111 ILE A CA 1
ATOM 883 C C . ILE A 1 111 ? -20.797 -6.309 -5.535 1 91.56 111 ILE A C 1
ATOM 885 O O . ILE A 1 111 ? -20.969 -7.434 -6.008 1 91.56 111 ILE A O 1
ATOM 889 N N . SER A 1 112 ? -20.109 -6.062 -4.484 1 90.19 112 SER A N 1
ATOM 890 C CA . SER A 1 112 ? -19.5 -7.176 -3.775 1 90.19 112 SER A CA 1
ATOM 891 C C . SER A 1 112 ? -20.547 -8.156 -3.266 1 90.19 112 SER A C 1
ATOM 893 O O . SER A 1 112 ? -20.422 -9.367 -3.455 1 90.19 112 SER A O 1
ATOM 895 N N . ASP A 1 113 ? -21.547 -7.66 -2.693 1 91.12 113 ASP A N 1
ATOM 896 C CA . ASP A 1 113 ? -22.609 -8.523 -2.191 1 91.12 113 ASP A CA 1
ATOM 897 C C . ASP A 1 113 ? -23.406 -9.148 -3.34 1 91.12 113 ASP A C 1
ATOM 899 O O . ASP A 1 113 ? -23.828 -10.297 -3.25 1 91.12 113 ASP A O 1
ATOM 903 N N . GLY A 1 114 ? -23.547 -8.367 -4.336 1 88.88 114 GLY A N 1
ATOM 904 C CA . GLY A 1 114 ? -24.188 -8.93 -5.508 1 88.88 114 GLY A CA 1
ATOM 905 C C . GLY A 1 114 ? -23.453 -10.133 -6.078 1 88.88 114 GLY A C 1
ATOM 906 O O . GLY A 1 114 ? -24.078 -11.125 -6.461 1 88.88 114 GLY A O 1
ATOM 907 N N . LEU A 1 115 ? -22.203 -10.031 -6.105 1 85.94 115 LEU A N 1
ATOM 908 C CA . LEU A 1 115 ? -21.406 -11.141 -6.609 1 85.94 115 LEU A CA 1
ATOM 909 C C . LEU A 1 115 ? -21.5 -12.352 -5.691 1 85.94 115 LEU A C 1
ATOM 911 O O . LEU A 1 115 ? -21.516 -13.492 -6.16 1 85.94 115 LEU A O 1
ATOM 915 N N . LEU A 1 116 ? -21.547 -12.031 -4.48 1 85.44 116 LEU A N 1
ATOM 916 C CA . LEU A 1 116 ? -21.688 -13.117 -3.523 1 85.44 116 LEU A CA 1
ATOM 917 C C . LEU A 1 116 ? -23.031 -13.82 -3.686 1 85.44 116 LEU A C 1
ATOM 919 O O . LEU A 1 116 ? -23.094 -15.055 -3.635 1 85.44 116 LEU A O 1
ATOM 923 N N . ILE A 1 117 ? -24.047 -13.109 -3.889 1 87.62 117 ILE A N 1
ATOM 924 C CA . ILE A 1 117 ? -25.375 -13.672 -4.09 1 87.62 117 ILE A CA 1
ATOM 925 C C . ILE A 1 117 ? -25.422 -14.445 -5.402 1 87.62 117 ILE A C 1
ATOM 927 O O . ILE A 1 117 ? -26.031 -15.516 -5.48 1 87.62 117 ILE A O 1
ATOM 931 N N . TRP A 1 118 ? -24.797 -13.891 -6.344 1 84.06 118 TRP A N 1
ATOM 932 C CA . TRP A 1 118 ? -24.719 -14.562 -7.637 1 84.06 118 TRP A CA 1
ATOM 933 C C . TRP A 1 118 ? -24.031 -15.922 -7.512 1 84.06 118 TRP A C 1
ATOM 935 O O . TRP A 1 118 ? -24.484 -16.906 -8.086 1 84.06 118 TRP A O 1
ATOM 945 N N . ARG A 1 119 ? -23.047 -15.961 -6.793 1 76.81 119 ARG A N 1
ATOM 946 C CA . ARG A 1 119 ? -22.359 -17.219 -6.559 1 76.81 119 ARG A CA 1
ATOM 947 C C . ARG A 1 119 ? -23.234 -18.203 -5.789 1 76.81 119 ARG A C 1
ATOM 949 O O . ARG A 1 119 ? -23.234 -19.406 -6.07 1 76.81 119 ARG A O 1
ATOM 956 N N . CYS A 1 120 ? -23.891 -17.688 -4.879 1 81.69 120 CYS A N 1
ATOM 957 C CA . CYS A 1 120 ? -24.812 -18.516 -4.113 1 81.69 120 CYS A CA 1
ATOM 958 C C . CYS A 1 120 ? -25.906 -19.094 -5.012 1 81.69 120 CYS A C 1
ATOM 960 O O . CYS A 1 120 ? -26.266 -20.266 -4.902 1 81.69 120 CYS A O 1
ATOM 962 N N . TYR A 1 121 ? -26.328 -18.312 -5.879 1 83.62 121 TYR A N 1
ATOM 963 C CA . TYR A 1 121 ? -27.344 -18.734 -6.832 1 83.62 121 TYR A CA 1
ATOM 964 C C . TYR A 1 121 ? -26.844 -19.875 -7.695 1 83.62 121 TYR A C 1
ATOM 966 O O . TYR A 1 121 ? -27.578 -20.844 -7.941 1 83.62 121 TYR A O 1
ATOM 974 N N . HIS A 1 122 ? -25.562 -19.828 -8.039 1 76.94 122 HIS A N 1
ATOM 975 C CA . HIS A 1 122 ? -24.984 -20.844 -8.906 1 76.94 122 HIS A CA 1
ATOM 976 C C . HIS A 1 122 ? -24.641 -22.109 -8.125 1 76.94 122 HIS A C 1
ATOM 978 O O . HIS A 1 122 ? -24.766 -23.219 -8.641 1 76.94 122 HIS A O 1
ATOM 984 N N . VAL A 1 123 ? -24.266 -21.984 -6.961 1 75.38 123 VAL A N 1
ATOM 985 C CA . VAL A 1 123 ? -23.906 -23.125 -6.129 1 75.38 123 VAL A CA 1
ATOM 986 C C . VAL A 1 123 ? -25.172 -23.938 -5.809 1 75.38 123 VAL A C 1
ATOM 988 O O . VAL A 1 123 ? -25.125 -25.156 -5.738 1 75.38 123 VAL A O 1
ATOM 991 N N . TRP A 1 124 ? -26.297 -23.188 -5.715 1 80.06 124 TRP A N 1
ATOM 992 C CA . TRP A 1 124 ? -27.547 -23.859 -5.402 1 80.06 124 TRP A CA 1
ATOM 993 C C . TRP A 1 124 ? -28.297 -24.234 -6.68 1 80.06 124 TRP A C 1
ATOM 995 O O . TRP A 1 124 ? -29.516 -24.406 -6.664 1 80.06 124 TRP A O 1
ATOM 1005 N N . GLY A 1 125 ? -27.609 -24.438 -7.734 1 76.44 125 GLY A N 1
ATOM 1006 C CA . GLY A 1 125 ? -28.219 -24.906 -8.977 1 76.44 125 GLY A CA 1
ATOM 1007 C C . GLY A 1 125 ? -29.234 -23.953 -9.547 1 76.44 125 GLY A C 1
ATOM 1008 O O . GLY A 1 125 ? -30.281 -24.375 -10.047 1 76.44 125 GLY A O 1
ATOM 1009 N N . ARG A 1 126 ? -29.062 -22.609 -9.297 1 80.69 126 ARG A N 1
ATOM 1010 C CA . ARG A 1 126 ? -29.891 -21.547 -9.836 1 80.69 126 ARG A CA 1
ATOM 1011 C C . ARG A 1 126 ? -31.297 -21.578 -9.227 1 80.69 126 ARG A C 1
ATOM 1013 O O . ARG A 1 126 ? -32.281 -21.406 -9.93 1 80.69 126 ARG A O 1
ATOM 1020 N N . SER A 1 127 ? -31.297 -21.969 -7.98 1 83.69 127 SER A N 1
ATOM 1021 C CA . SER A 1 127 ? -32.562 -21.938 -7.254 1 83.69 127 SER A CA 1
ATOM 1022 C C . SER A 1 127 ? -32.906 -20.531 -6.773 1 83.69 127 SER A C 1
ATOM 1024 O O . SER A 1 127 ? -32.188 -19.969 -5.938 1 83.69 127 SER A O 1
ATOM 1026 N N . ARG A 1 128 ? -33.938 -19.953 -7.227 1 85.12 128 ARG A N 1
ATOM 1027 C CA . ARG A 1 128 ? -34.344 -18.594 -6.879 1 85.12 128 ARG A CA 1
ATOM 1028 C C . ARG A 1 128 ? -34.875 -18.531 -5.449 1 85.12 128 ARG A C 1
ATOM 1030 O O . ARG A 1 128 ? -34.812 -17.5 -4.797 1 85.12 128 ARG A O 1
ATOM 1037 N N . ARG A 1 129 ? -35.375 -19.594 -4.992 1 86.56 129 ARG A N 1
ATOM 1038 C CA . ARG A 1 129 ? -35.969 -19.625 -3.666 1 86.56 129 ARG A CA 1
ATOM 1039 C C . ARG A 1 129 ? -34.938 -19.438 -2.58 1 86.56 129 ARG A C 1
ATOM 1041 O O . ARG A 1 129 ? -35.188 -18.797 -1.563 1 86.56 129 ARG A O 1
ATOM 1048 N N . MET A 1 130 ? -33.781 -19.891 -2.865 1 86.5 130 MET A N 1
ATOM 1049 C CA . MET A 1 130 ? -32.75 -19.859 -1.84 1 86.5 130 MET A CA 1
ATOM 1050 C C . MET A 1 130 ? -32.125 -18.469 -1.74 1 86.5 130 MET A C 1
ATOM 1052 O O . MET A 1 130 ? -31.578 -18.109 -0.696 1 86.5 130 MET A O 1
ATOM 1056 N N . ILE A 1 131 ? -32.312 -17.641 -2.773 1 89.5 131 ILE A N 1
ATOM 1057 C CA . ILE A 1 131 ? -31.594 -16.359 -2.758 1 89.5 131 ILE A CA 1
ATOM 1058 C C . ILE A 1 131 ? -32.594 -15.227 -2.475 1 89.5 131 ILE A C 1
ATOM 1060 O O . ILE A 1 131 ? -32.219 -14.055 -2.533 1 89.5 131 ILE A O 1
ATOM 1064 N N . ILE A 1 132 ? -33.75 -15.469 -2.09 1 92.25 132 ILE A N 1
ATOM 1065 C CA . ILE A 1 132 ? -34.781 -14.445 -1.903 1 92.25 132 ILE A CA 1
ATOM 1066 C C . ILE A 1 132 ? -34.375 -13.547 -0.729 1 92.25 132 ILE A C 1
ATOM 1068 O O . ILE A 1 132 ? -34.438 -12.32 -0.834 1 92.25 132 ILE A O 1
ATOM 1072 N N . ILE A 1 133 ? -34.031 -14.156 0.371 1 91.94 133 ILE A N 1
ATOM 1073 C CA . ILE A 1 133 ? -33.719 -13.391 1.577 1 91.94 133 ILE A CA 1
ATOM 1074 C C . ILE A 1 133 ? -32.5 -12.508 1.335 1 91.94 133 ILE A C 1
ATOM 1076 O O . ILE A 1 133 ? -32.562 -11.289 1.536 1 91.94 133 ILE A O 1
ATOM 1080 N N . PRO A 1 134 ? -31.438 -13.102 0.845 1 93.19 134 PRO A N 1
ATOM 1081 C CA . PRO A 1 134 ? -30.281 -12.234 0.575 1 93.19 134 PRO A CA 1
ATOM 1082 C C . PRO A 1 134 ? -30.578 -11.172 -0.48 1 93.19 134 PRO A C 1
ATOM 1084 O O . PRO A 1 134 ? -30.031 -10.07 -0.427 1 93.19 134 PRO A O 1
ATOM 1087 N N . PHE A 1 135 ? -31.469 -11.414 -1.322 1 94.12 135 PHE A N 1
ATOM 1088 C CA . PHE A 1 135 ? -31.797 -10.453 -2.361 1 94.12 135 PHE A CA 1
ATOM 1089 C C . PHE A 1 135 ? -32.594 -9.281 -1.779 1 94.12 135 PHE A C 1
ATOM 1091 O O . PHE A 1 135 ? -32.375 -8.133 -2.162 1 94.12 135 PHE A O 1
ATOM 1098 N N . ILE A 1 136 ? -33.406 -9.57 -0.869 1 95.25 136 ILE A N 1
ATOM 1099 C CA . ILE A 1 136 ? -34.188 -8.516 -0.222 1 95.25 136 ILE A CA 1
ATOM 1100 C C . ILE A 1 136 ? -33.25 -7.605 0.574 1 95.25 136 ILE A C 1
ATOM 1102 O O . ILE A 1 136 ? -33.406 -6.383 0.531 1 95.25 136 ILE A O 1
ATOM 1106 N N . LEU A 1 137 ? -32.375 -8.188 1.237 1 96.06 137 LEU A N 1
ATOM 1107 C CA . LEU A 1 137 ? -31.422 -7.41 2.002 1 96.06 137 LEU A CA 1
ATOM 1108 C C . LEU A 1 137 ? -30.547 -6.574 1.077 1 96.06 137 LEU A C 1
ATOM 1110 O O . LEU A 1 137 ? -30.234 -5.414 1.377 1 96.06 137 LEU A O 1
ATOM 1114 N N . TRP A 1 138 ? -30.203 -7.168 -0.027 1 95.38 138 TRP A N 1
ATOM 1115 C CA . TRP A 1 138 ? -29.375 -6.488 -1.021 1 95.38 138 TRP A CA 1
ATOM 1116 C C . TRP A 1 138 ? -30.125 -5.309 -1.635 1 95.38 138 TRP A C 1
ATOM 1118 O O . TRP A 1 138 ? -29.562 -4.234 -1.823 1 95.38 138 TRP A O 1
ATOM 1128 N N . ALA A 1 139 ? -31.406 -5.496 -1.888 1 95.75 139 ALA A N 1
ATOM 1129 C CA . ALA A 1 139 ? -32.219 -4.418 -2.422 1 95.75 139 ALA A CA 1
ATOM 1130 C C . ALA A 1 139 ? -32.375 -3.285 -1.408 1 95.75 139 ALA A C 1
ATOM 1132 O O . ALA A 1 139 ? -32.375 -2.107 -1.776 1 95.75 139 ALA A O 1
ATOM 1133 N N . GLY A 1 140 ? -32.531 -3.672 -0.205 1 95.94 140 GLY A N 1
ATOM 1134 C CA . GLY A 1 140 ? -32.562 -2.668 0.846 1 95.94 140 GLY A CA 1
ATOM 1135 C C . GLY A 1 140 ? -31.266 -1.886 0.961 1 95.94 140 GLY A C 1
ATOM 1136 O O . GLY A 1 140 ? -31.297 -0.665 1.132 1 95.94 140 GLY A O 1
ATOM 1137 N N . GLU A 1 141 ? -30.234 -2.627 0.909 1 95.56 141 GLU A N 1
ATOM 1138 C CA . GLU A 1 141 ? -28.922 -1.997 0.932 1 95.56 141 GLU A CA 1
ATOM 1139 C C . GLU A 1 141 ? -28.766 -0.974 -0.191 1 95.56 141 GLU A C 1
ATOM 1141 O O . GLU A 1 141 ? -28.281 0.137 0.031 1 95.56 141 GLU A O 1
ATOM 1146 N N . PHE A 1 142 ? -29.203 -1.329 -1.355 1 94.94 142 PHE A N 1
ATOM 1147 C CA . PHE A 1 142 ? -29.156 -0.445 -2.514 1 94.94 142 PHE A CA 1
ATOM 1148 C C . PHE A 1 142 ? -30 0.795 -2.289 1 94.94 142 PHE A C 1
ATOM 1150 O O . PHE A 1 142 ? -29.562 1.917 -2.541 1 94.94 142 PHE A O 1
ATOM 1157 N N . GLY A 1 143 ? -31.125 0.601 -1.791 1 95.19 143 GLY A N 1
ATOM 1158 C CA . GLY A 1 143 ? -32.031 1.715 -1.532 1 95.19 143 GLY A CA 1
ATOM 1159 C C . GLY A 1 143 ? -31.484 2.682 -0.491 1 95.19 143 GLY A C 1
ATOM 1160 O O . GLY A 1 143 ? -31.484 3.895 -0.708 1 95.19 143 GLY A O 1
ATOM 1161 N N . PHE A 1 144 ? -31.031 2.123 0.583 1 94.38 144 PHE A N 1
ATOM 1162 C CA . PHE A 1 144 ? -30.516 2.969 1.649 1 94.38 144 PHE A CA 1
ATOM 1163 C C . PHE A 1 144 ? -29.172 3.584 1.247 1 94.38 144 PHE A C 1
ATOM 1165 O O . PHE A 1 144 ? -28.828 4.664 1.72 1 94.38 144 PHE A O 1
ATOM 1172 N N . GLY A 1 145 ? -28.453 2.891 0.374 1 93.56 145 GLY A N 1
ATOM 1173 C CA . GLY A 1 145 ? -27.25 3.49 -0.169 1 93.56 145 GLY A CA 1
ATOM 1174 C C . GLY A 1 145 ? -27.516 4.758 -0.961 1 93.56 145 GLY A C 1
ATOM 1175 O O . GLY A 1 145 ? -26.812 5.754 -0.805 1 93.56 145 GLY A O 1
ATOM 1176 N N . ILE A 1 146 ? -28.531 4.715 -1.718 1 93.25 146 ILE A N 1
ATOM 1177 C CA . ILE A 1 146 ? -28.922 5.887 -2.492 1 93.25 146 ILE A CA 1
ATOM 1178 C C . ILE A 1 146 ? -29.391 6.996 -1.549 1 93.25 146 ILE A C 1
ATOM 1180 O O . ILE A 1 146 ? -29.078 8.172 -1.765 1 93.25 146 ILE A O 1
ATOM 1184 N N . ALA A 1 147 ? -30.094 6.645 -0.537 1 92.25 147 ALA A N 1
ATOM 1185 C CA . ALA A 1 147 ? -30.547 7.617 0.451 1 92.25 147 ALA A CA 1
ATOM 1186 C C . ALA A 1 147 ? -29.359 8.297 1.138 1 92.25 147 ALA A C 1
ATOM 1188 O O . ALA A 1 147 ? -29.375 9.508 1.357 1 92.25 147 ALA A O 1
ATOM 1189 N N . SER A 1 148 ? -28.422 7.52 1.462 1 90.69 148 SER A N 1
ATOM 1190 C CA . SER A 1 148 ? -27.234 8.062 2.111 1 90.69 148 SER A CA 1
ATOM 1191 C C . SER A 1 148 ? -26.531 9.086 1.217 1 90.69 148 SER A C 1
ATOM 1193 O O . SER A 1 148 ? -26.188 10.18 1.666 1 90.69 148 SER A O 1
ATOM 1195 N N . VAL A 1 149 ? -26.391 8.797 -0.053 1 90.94 149 VAL A N 1
ATOM 1196 C CA . VAL A 1 149 ? -25.719 9.68 -1.003 1 90.94 149 VAL A CA 1
ATOM 1197 C C . VAL A 1 149 ? -26.531 10.953 -1.185 1 90.94 149 VAL A C 1
ATOM 1199 O O . VAL A 1 149 ? -25.969 12.055 -1.258 1 90.94 149 VAL A O 1
ATOM 1202 N N . THR A 1 150 ? -27.812 10.797 -1.209 1 89.5 150 THR A N 1
ATOM 1203 C CA . THR A 1 150 ? -28.688 11.938 -1.415 1 89.5 150 THR A CA 1
ATOM 1204 C C . THR A 1 150 ? -28.656 12.875 -0.21 1 89.5 150 THR A C 1
ATOM 1206 O O . THR A 1 150 ? -28.594 14.094 -0.366 1 89.5 150 THR A O 1
ATOM 1209 N N . ILE A 1 151 ? -28.641 12.344 0.91 1 86.38 151 ILE A N 1
ATOM 1210 C CA . ILE A 1 151 ? -28.609 13.148 2.125 1 86.38 151 ILE A CA 1
ATOM 1211 C C . ILE A 1 151 ? -27.281 13.875 2.234 1 86.38 151 ILE A C 1
ATOM 1213 O O . ILE A 1 151 ? -27.234 15.062 2.578 1 86.38 151 ILE A O 1
ATOM 1217 N N . ASN A 1 152 ? -26.234 13.188 1.918 1 84.12 152 ASN A N 1
ATOM 1218 C CA . ASN A 1 152 ? -24.906 13.82 1.952 1 84.12 152 ASN A CA 1
ATOM 1219 C C . ASN A 1 152 ? -24.781 14.891 0.871 1 84.12 152 ASN A C 1
ATOM 1221 O O . ASN A 1 152 ? -24.078 15.883 1.061 1 84.12 152 ASN A O 1
ATOM 1225 N N . GLY A 1 153 ? -25.438 14.672 -0.198 1 84.69 153 GLY A N 1
ATOM 1226 C CA . GLY A 1 153 ? -25.422 15.664 -1.257 1 84.69 153 GLY A CA 1
ATOM 1227 C C . GLY A 1 153 ? -26.234 16.906 -0.917 1 84.69 153 GLY A C 1
ATOM 1228 O O . GLY A 1 153 ? -25.844 18.016 -1.263 1 84.69 153 GLY A O 1
ATOM 1229 N N . LEU A 1 154 ? -27.266 16.75 -0.165 1 82.94 154 LEU A N 1
ATOM 1230 C CA . LEU A 1 154 ? -28.156 17.844 0.161 1 82.94 154 LEU A CA 1
ATOM 1231 C C . LEU A 1 154 ? -27.625 18.672 1.326 1 82.94 154 LEU A C 1
ATOM 1233 O O . LEU A 1 154 ? -27.703 19.906 1.312 1 82.94 154 LEU A O 1
ATOM 1237 N N . PHE A 1 155 ? -27 18.016 2.332 1 75.88 155 PHE A N 1
ATOM 1238 C CA . PHE A 1 155 ? -26.656 18.719 3.559 1 75.88 155 PHE A CA 1
ATOM 1239 C C . PHE A 1 155 ? -25.141 18.953 3.643 1 75.88 155 PHE A C 1
ATOM 1241 O O . PHE A 1 155 ? -24.688 19.812 4.395 1 75.88 155 PHE A O 1
ATOM 1248 N N . GLY A 1 156 ? -24.484 18.375 2.719 1 67.75 156 GLY A N 1
ATOM 1249 C CA . GLY A 1 156 ? -23.047 18.469 2.822 1 67.75 156 GLY A CA 1
ATOM 1250 C C . GLY A 1 156 ? -22.5 17.875 4.105 1 67.75 156 GLY A C 1
ATOM 1251 O O . GLY A 1 156 ? -23.047 16.906 4.629 1 67.75 156 GLY A O 1
ATOM 1252 N N . PRO A 1 157 ? -21.219 18.531 4.582 1 65.19 157 PRO A N 1
ATOM 1253 C CA . PRO A 1 157 ? -20.656 18.016 5.836 1 65.19 157 PRO A CA 1
ATOM 1254 C C . PRO A 1 157 ? -21.562 18.266 7.039 1 65.19 157 PRO A C 1
ATOM 1256 O O . PRO A 1 157 ? -22.312 19.25 7.055 1 65.19 157 PRO A O 1
ATOM 1259 N N . ILE A 1 158 ? -21.594 17.281 8.008 1 62.38 158 ILE A N 1
ATOM 1260 C CA . ILE A 1 158 ? -22.5 17.234 9.156 1 62.38 158 ILE A CA 1
ATOM 1261 C C . ILE A 1 158 ? -22.375 18.531 9.961 1 62.38 158 ILE A C 1
ATOM 1263 O O . ILE A 1 158 ? -21.312 18.844 10.508 1 62.38 158 ILE A O 1
ATOM 1267 N N . ALA A 1 159 ? -23.422 19.375 9.742 1 61.97 159 ALA A N 1
ATOM 1268 C CA . ALA A 1 159 ? -23.438 20.672 10.398 1 61.97 159 ALA A CA 1
ATOM 1269 C C . ALA A 1 159 ? -24.188 20.609 11.727 1 61.97 159 ALA A C 1
ATOM 1271 O O . ALA A 1 159 ? -23.891 21.375 12.648 1 61.97 159 ALA A O 1
ATOM 1272 N N . SER A 1 160 ? -25.109 19.688 11.781 1 69.38 160 SER A N 1
ATOM 1273 C CA . SER A 1 160 ? -25.922 19.625 13 1 69.38 160 SER A CA 1
ATOM 1274 C C . SER A 1 160 ? -25.922 18.219 13.586 1 69.38 160 SER A C 1
ATOM 1276 O O . SER A 1 160 ? -25.609 17.25 12.898 1 69.38 160 SER A O 1
ATOM 1278 N N . ALA A 1 161 ? -26.188 18.156 14.828 1 73.25 161 ALA A N 1
ATOM 1279 C CA . ALA A 1 161 ? -26.25 16.875 15.539 1 73.25 161 ALA A CA 1
ATOM 1280 C C . ALA A 1 161 ? -27.344 15.977 14.977 1 73.25 161 ALA A C 1
ATOM 1282 O O . ALA A 1 161 ? -27.172 14.758 14.891 1 73.25 161 ALA A O 1
ATOM 1283 N N . SER A 1 162 ? -28.422 16.625 14.633 1 76.5 162 SER A N 1
ATOM 1284 C CA . SER A 1 162 ? -29.531 15.852 14.078 1 76.5 162 SER A CA 1
ATOM 1285 C C . SER A 1 162 ? -29.156 15.258 12.727 1 76.5 162 SER A C 1
ATOM 1287 O O . SER A 1 162 ? -29.516 14.117 12.43 1 76.5 162 SER A O 1
ATOM 1289 N N . GLN A 1 163 ? -28.547 16.016 11.961 1 76.69 163 GLN A N 1
ATOM 1290 C CA . GLN A 1 163 ? -28.109 15.539 10.656 1 76.69 163 GLN A CA 1
ATOM 1291 C C . GLN A 1 163 ? -27.062 14.43 10.805 1 76.69 163 GLN A C 1
ATOM 1293 O O . GLN A 1 163 ? -27.078 13.453 10.047 1 76.69 163 GLN A O 1
ATOM 1298 N N . ALA A 1 164 ? -26.312 14.594 11.805 1 74.19 164 ALA A N 1
ATOM 1299 C CA . ALA A 1 164 ? -25.297 13.578 12.07 1 74.19 164 ALA A CA 1
ATOM 1300 C C . ALA A 1 164 ? -25.938 12.258 12.492 1 74.19 164 ALA A C 1
ATOM 1302 O O . ALA A 1 164 ? -25.516 11.188 12.047 1 74.19 164 ALA A O 1
ATOM 1303 N N . ALA A 1 165 ? -26.906 12.398 13.273 1 77.44 165 ALA A N 1
ATOM 1304 C CA . ALA A 1 165 ? -27.609 11.203 13.742 1 77.44 165 ALA A CA 1
ATOM 1305 C C . ALA A 1 165 ? -28.297 10.484 12.586 1 77.44 165 ALA A C 1
ATOM 1307 O O . ALA A 1 165 ? -28.266 9.258 12.5 1 77.44 165 ALA A O 1
ATOM 1308 N N . LEU A 1 166 ? -28.938 11.211 11.742 1 81.31 166 LEU A N 1
ATOM 1309 C CA . LEU A 1 166 ? -29.625 10.641 10.586 1 81.31 166 LEU A CA 1
ATOM 1310 C C . LEU A 1 166 ? -28.625 9.953 9.656 1 81.31 166 LEU A C 1
ATOM 1312 O O . LEU A 1 166 ? -28.875 8.828 9.211 1 81.31 166 LEU A O 1
ATOM 1316 N N . ALA A 1 167 ? -27.609 10.617 9.375 1 79.12 167 ALA A N 1
ATOM 1317 C CA . ALA A 1 167 ? -26.578 10.055 8.5 1 79.12 167 ALA A CA 1
ATOM 1318 C C . ALA A 1 167 ? -26 8.773 9.078 1 79.12 167 ALA A C 1
ATOM 1320 O O . ALA A 1 167 ? -25.797 7.789 8.367 1 79.12 167 ALA A O 1
ATOM 1321 N N . ASN A 1 168 ? -25.797 8.805 10.328 1 79.44 168 ASN A N 1
ATOM 1322 C CA . ASN A 1 168 ? -25.25 7.637 10.992 1 79.44 168 ASN A CA 1
ATOM 1323 C C . ASN A 1 168 ? -26.219 6.465 10.977 1 79.44 168 ASN A C 1
ATOM 1325 O O . ASN A 1 168 ? -25.828 5.312 10.812 1 79.44 168 ASN A O 1
ATOM 1329 N N . ASN A 1 169 ? -27.469 6.805 11.164 1 85 169 ASN A N 1
ATOM 1330 C CA . ASN A 1 169 ? -28.484 5.75 11.164 1 85 169 ASN A CA 1
ATOM 1331 C C . ASN A 1 169 ? -28.609 5.098 9.789 1 85 169 ASN A C 1
ATOM 1333 O O . ASN A 1 169 ? -28.75 3.879 9.688 1 85 169 ASN A O 1
ATOM 1337 N N . ILE A 1 170 ? -28.578 5.836 8.828 1 87.62 170 ILE A N 1
ATOM 1338 C CA . ILE A 1 170 ? -28.688 5.32 7.465 1 87.62 170 ILE A CA 1
ATOM 1339 C C . ILE A 1 170 ? -27.469 4.484 7.121 1 87.62 170 ILE A C 1
ATOM 1341 O O . ILE A 1 170 ? -27.594 3.379 6.586 1 87.62 170 ILE A O 1
ATOM 1345 N N . THR A 1 171 ? -26.312 5 7.477 1 84.75 171 THR A N 1
ATOM 1346 C CA . THR A 1 171 ? -25.062 4.273 7.195 1 84.75 171 THR A CA 1
ATOM 1347 C C . THR A 1 171 ? -25.031 2.961 7.973 1 84.75 171 THR A C 1
ATOM 1349 O O . THR A 1 171 ? -24.625 1.929 7.434 1 84.75 171 THR A O 1
ATOM 1352 N N . SER A 1 172 ? -25.453 3.027 9.164 1 87.38 172 SER A N 1
ATOM 1353 C CA . SER A 1 172 ? -25.5 1.813 9.977 1 87.38 172 SER A CA 1
ATOM 1354 C C . SER A 1 172 ? -26.453 0.783 9.375 1 87.38 172 SER A C 1
ATOM 1356 O O . SER A 1 172 ? -26.141 -0.412 9.352 1 87.38 172 SER A O 1
ATOM 1358 N N . THR A 1 173 ? -27.5 1.261 8.93 1 91.44 173 THR A N 1
ATOM 1359 C CA . THR A 1 173 ? -28.469 0.356 8.32 1 91.44 173 THR A CA 1
ATOM 1360 C C . THR A 1 173 ? -27.875 -0.324 7.094 1 91.44 173 THR A C 1
ATOM 1362 O O . THR A 1 173 ? -28.031 -1.533 6.91 1 91.44 173 THR A O 1
ATOM 1365 N N . VAL A 1 174 ? -27.234 0.403 6.277 1 92.81 174 VAL A N 1
ATOM 1366 C CA . VAL A 1 174 ? -26.609 -0.144 5.078 1 92.81 174 VAL A CA 1
ATOM 1367 C C . VAL A 1 174 ? -25.594 -1.221 5.469 1 92.81 174 VAL A C 1
ATOM 1369 O O . VAL A 1 174 ? -25.594 -2.311 4.891 1 92.81 174 VAL A O 1
ATOM 1372 N N . ILE A 1 175 ? -24.828 -0.954 6.48 1 92.06 175 ILE A N 1
ATOM 1373 C CA . ILE A 1 175 ? -23.781 -1.869 6.906 1 92.06 175 ILE A CA 1
ATOM 1374 C C . ILE A 1 175 ? -24.391 -3.135 7.492 1 92.06 175 ILE A C 1
ATOM 1376 O O . ILE A 1 175 ? -23.938 -4.246 7.223 1 92.06 175 ILE A O 1
ATOM 1380 N N . PHE A 1 176 ? -25.453 -2.975 8.18 1 92.69 176 PHE A N 1
ATOM 1381 C CA . PHE A 1 176 ? -26.109 -4.137 8.773 1 92.69 176 PHE A CA 1
ATOM 1382 C C . PHE A 1 176 ? -26.781 -4.98 7.699 1 92.69 176 PHE A C 1
ATOM 1384 O O . PHE A 1 176 ? -26.797 -6.211 7.789 1 92.69 176 PHE A O 1
ATOM 1391 N N . LEU A 1 177 ? -27.328 -4.34 6.77 1 94.19 177 LEU A N 1
ATOM 1392 C CA . LEU A 1 177 ? -27.922 -5.07 5.66 1 94.19 177 LEU A CA 1
ATOM 1393 C C . LEU A 1 177 ? -26.875 -5.836 4.871 1 94.19 177 LEU A C 1
ATOM 1395 O O . LEU A 1 177 ? -27.094 -6.992 4.496 1 94.19 177 LEU A O 1
ATOM 1399 N N . SER A 1 178 ? -25.797 -5.219 4.648 1 93.69 178 SER A N 1
ATOM 1400 C CA . SER A 1 178 ? -24.688 -5.883 3.959 1 93.69 178 SER A CA 1
ATOM 1401 C C . SER A 1 178 ? -24.172 -7.066 4.766 1 93.69 178 SER A C 1
ATOM 1403 O O . SER A 1 178 ? -23.922 -8.141 4.215 1 93.69 178 SER A O 1
ATOM 1405 N N . LEU A 1 179 ? -24 -6.793 6.016 1 92.12 179 LEU A N 1
ATOM 1406 C CA . LEU A 1 179 ? -23.547 -7.867 6.895 1 92.12 179 LEU A CA 1
ATOM 1407 C C . LEU A 1 179 ? -24.531 -9.031 6.883 1 92.12 179 LEU A C 1
ATOM 1409 O O . LEU A 1 179 ? -24.125 -10.195 6.781 1 92.12 179 LEU A O 1
ATOM 1413 N N . GLY A 1 180 ? -25.75 -8.703 6.973 1 92.25 180 GLY A N 1
ATOM 1414 C CA . GLY A 1 180 ? -26.766 -9.734 6.922 1 92.25 180 GLY A CA 1
ATOM 1415 C C . GLY A 1 180 ? -26.75 -10.523 5.625 1 92.25 180 GLY A C 1
ATOM 1416 O O . GLY A 1 180 ? -26.828 -11.75 5.637 1 92.25 180 GLY A O 1
ATOM 1417 N N . SER A 1 181 ? -26.734 -9.82 4.574 1 91.69 181 SER A N 1
ATOM 1418 C CA . SER A 1 181 ? -26.703 -10.461 3.264 1 91.69 181 SER A CA 1
ATOM 1419 C C . SER A 1 181 ? -25.469 -11.359 3.119 1 91.69 181 SER A C 1
ATOM 1421 O O . SER A 1 181 ? -25.578 -12.484 2.617 1 91.69 181 SER A O 1
ATOM 1423 N N . THR A 1 182 ? -24.344 -10.93 3.592 1 89.38 182 THR A N 1
ATOM 1424 C CA . THR A 1 182 ? -23.094 -11.672 3.49 1 89.38 182 THR A CA 1
ATOM 1425 C C . THR A 1 182 ? -23.141 -12.914 4.383 1 89.38 182 THR A C 1
ATOM 1427 O O . THR A 1 182 ? -22.734 -14 3.959 1 89.38 182 THR A O 1
ATOM 1430 N N . LEU A 1 183 ? -23.625 -12.703 5.527 1 87.81 183 LEU A N 1
ATOM 1431 C CA . LEU A 1 183 ? -23.672 -13.82 6.461 1 87.81 183 LEU A CA 1
ATOM 1432 C C . LEU A 1 183 ? -24.641 -14.891 5.977 1 87.81 183 LEU A C 1
ATOM 1434 O O . LEU A 1 183 ? -24.328 -16.094 6.031 1 87.81 183 LEU A O 1
ATOM 1438 N N . ILE A 1 184 ? -25.719 -14.5 5.484 1 90.19 184 ILE A N 1
ATOM 1439 C CA . ILE A 1 184 ? -26.719 -15.453 5.027 1 90.19 184 ILE A CA 1
ATOM 1440 C C . ILE A 1 184 ? -26.234 -16.156 3.768 1 90.19 184 ILE A C 1
ATOM 1442 O O . ILE A 1 184 ? -26.328 -17.391 3.66 1 90.19 184 ILE A O 1
ATOM 1446 N N . SER A 1 185 ? -25.734 -15.438 2.863 1 88.12 185 SER A N 1
ATOM 1447 C CA . SER A 1 185 ? -25.234 -16.047 1.635 1 88.12 185 SER A CA 1
ATOM 1448 C C . SER A 1 185 ? -24.078 -17.016 1.921 1 88.12 185 SER A C 1
ATOM 1450 O O . SER A 1 185 ? -24.031 -18.109 1.363 1 88.12 185 SER A O 1
ATOM 1452 N N . THR A 1 186 ? -23.203 -16.609 2.801 1 83.12 186 THR A N 1
ATOM 1453 C CA . THR A 1 186 ? -22.078 -17.469 3.146 1 83.12 186 THR A CA 1
ATOM 1454 C C . THR A 1 186 ? -22.562 -18.719 3.873 1 83.12 186 THR A C 1
ATOM 1456 O O . THR A 1 186 ? -22.062 -19.828 3.629 1 83.12 186 THR A O 1
ATOM 1459 N N . SER A 1 187 ? -23.516 -18.547 4.707 1 83.94 187 SER A N 1
ATOM 1460 C CA . SER A 1 187 ? -24.062 -19.688 5.426 1 83.94 187 SER A CA 1
ATOM 1461 C C . SER A 1 187 ? -24.781 -20.641 4.473 1 83.94 187 SER A C 1
ATOM 1463 O O . SER A 1 187 ? -24.688 -21.859 4.621 1 83.94 187 SER A O 1
ATOM 1465 N N . LEU A 1 188 ? -25.469 -20.141 3.518 1 85.94 188 LEU A N 1
ATOM 1466 C CA . LEU A 1 188 ? -26.156 -20.969 2.539 1 85.94 188 LEU A CA 1
ATOM 1467 C C . LEU A 1 188 ? -25.172 -21.734 1.679 1 85.94 188 LEU A C 1
ATOM 1469 O O . LEU A 1 188 ? -25.391 -22.922 1.374 1 85.94 188 LEU A O 1
ATOM 1473 N N . ILE A 1 189 ? -24.125 -21.094 1.268 1 81.56 189 ILE A N 1
ATOM 1474 C CA . ILE A 1 189 ? -23.109 -21.75 0.469 1 81.56 189 ILE A CA 1
ATOM 1475 C C . ILE A 1 189 ? -22.438 -22.844 1.295 1 81.56 189 ILE A C 1
ATOM 1477 O O . ILE A 1 189 ? -22.25 -23.969 0.818 1 81.56 189 ILE A O 1
ATOM 1481 N N . ALA A 1 190 ? -22.109 -22.516 2.521 1 75.88 190 ALA A N 1
ATOM 1482 C CA . ALA A 1 190 ? -21.5 -23.5 3.404 1 75.88 190 ALA A CA 1
ATOM 1483 C C . ALA A 1 190 ? -22.422 -24.688 3.641 1 75.88 190 ALA A C 1
ATOM 1485 O O . ALA A 1 190 ? -21.969 -25.828 3.684 1 75.88 190 ALA A O 1
ATOM 1486 N N . TYR A 1 191 ? -23.656 -24.406 3.754 1 80.44 191 TYR A N 1
ATOM 1487 C CA . TYR A 1 191 ? -24.656 -25.453 3.98 1 80.44 191 TYR A CA 1
ATOM 1488 C C . TYR A 1 191 ? -24.766 -26.375 2.766 1 80.44 191 TYR A C 1
ATOM 1490 O O . TYR A 1 191 ? -24.828 -27.594 2.904 1 80.44 191 TYR A O 1
ATOM 1498 N N . LYS A 1 192 ? -24.766 -25.875 1.638 1 79.88 192 LYS A N 1
ATOM 1499 C CA . LYS A 1 192 ? -24.828 -26.672 0.411 1 79.88 192 LYS A CA 1
ATOM 1500 C C . LYS A 1 192 ? -23.609 -27.562 0.264 1 79.88 192 LYS A C 1
ATOM 1502 O O . LYS A 1 192 ? -23.719 -28.719 -0.128 1 79.88 192 LYS A O 1
ATOM 1507 N N . ILE A 1 193 ? -22.531 -27.031 0.562 1 73.06 193 ILE A N 1
ATOM 1508 C CA . ILE A 1 193 ? -21.297 -27.797 0.47 1 73.06 193 ILE A CA 1
ATOM 1509 C C . ILE A 1 193 ? -21.328 -28.938 1.479 1 73.06 193 ILE A C 1
ATOM 1511 O O . ILE A 1 193 ? -20.922 -30.062 1.163 1 73.06 193 ILE A O 1
ATOM 1515 N N . HIS A 1 194 ? -21.859 -28.641 2.621 1 74.94 194 HIS A N 1
ATOM 1516 C CA . HIS A 1 194 ? -21.953 -29.656 3.66 1 74.94 194 HIS A CA 1
ATOM 1517 C C . HIS A 1 194 ? -22.891 -30.781 3.25 1 74.94 194 HIS A C 1
ATOM 1519 O O . HIS A 1 194 ? -22.578 -31.969 3.43 1 74.94 194 HIS A O 1
ATOM 1525 N N . ILE A 1 195 ? -23.953 -30.453 2.656 1 75.69 195 ILE A N 1
ATOM 1526 C CA . ILE A 1 195 ? -24.922 -31.469 2.229 1 75.69 195 ILE A CA 1
ATOM 1527 C C . ILE A 1 195 ? -24.375 -32.25 1.048 1 75.69 195 ILE A C 1
ATOM 1529 O O . ILE A 1 195 ? -24.562 -33.469 0.961 1 75.69 195 ILE A O 1
ATOM 1533 N N . SER A 1 196 ? -23.719 -31.609 0.141 1 72.56 196 SER A N 1
ATOM 1534 C CA . SER A 1 196 ? -23.125 -32.281 -1.021 1 72.56 196 SER A CA 1
ATOM 1535 C C . SER A 1 196 ? -22.016 -33.219 -0.611 1 72.56 196 SER A C 1
ATOM 1537 O O . SER A 1 196 ? -21.828 -34.281 -1.225 1 72.56 196 SER A O 1
ATOM 1539 N N . PHE A 1 197 ? -21.266 -32.75 0.374 1 70.75 197 PHE A N 1
ATOM 1540 C CA . PHE A 1 197 ? -20.203 -33.594 0.913 1 70.75 197 PHE A CA 1
ATOM 1541 C C . PHE A 1 197 ? -20.781 -34.875 1.517 1 70.75 197 PHE A C 1
ATOM 1543 O O . PHE A 1 197 ? -20.219 -35.938 1.368 1 70.75 197 PHE A O 1
ATOM 1550 N N . GLN A 1 198 ? -21.828 -34.75 2.078 1 69.88 198 GLN A N 1
ATOM 1551 C CA . GLN A 1 198 ? -22.438 -35.906 2.734 1 69.88 198 GLN A CA 1
ATOM 1552 C C . GLN A 1 198 ? -23.031 -36.844 1.714 1 69.88 198 GLN A C 1
ATOM 1554 O O . GLN A 1 198 ? -23.016 -38.062 1.908 1 69.88 198 GLN A O 1
ATOM 1559 N N . LEU A 1 199 ? -23.516 -36.25 0.655 1 63.97 199 LEU A N 1
ATOM 1560 C CA . LEU A 1 199 ? -24.203 -37.094 -0.341 1 63.97 199 LEU A CA 1
ATOM 1561 C C . LEU A 1 199 ? -23.203 -37.688 -1.329 1 63.97 199 LEU A C 1
ATOM 1563 O O . LEU A 1 199 ? -23.5 -38.656 -1.995 1 63.97 199 LEU A O 1
ATOM 1567 N N . SER A 1 200 ? -22.172 -36.875 -1.734 1 59.62 200 SER A N 1
ATOM 1568 C CA . SER A 1 200 ? -21.266 -37.312 -2.795 1 59.62 200 SER A CA 1
ATOM 1569 C C . SER A 1 200 ? -20.359 -38.438 -2.338 1 59.62 200 SER A C 1
ATOM 1571 O O . SER A 1 200 ? -20.016 -38.531 -1.158 1 59.62 200 SER A O 1
ATOM 1573 N N . GLN A 1 201 ? -20.297 -39.438 -3.143 1 57 201 GLN A N 1
ATOM 1574 C CA . GLN A 1 201 ? -19.344 -40.531 -3.021 1 57 201 GLN A CA 1
ATOM 1575 C C . GLN A 1 201 ? -17.906 -40.031 -3.07 1 57 201 GLN A C 1
ATOM 1577 O O . GLN A 1 201 ? -17.672 -38.875 -3.439 1 57 201 GLN A O 1
ATOM 1582 N N . SER A 1 202 ? -16.547 -40.844 -3.152 1 54.97 202 SER A N 1
ATOM 1583 C CA . SER A 1 202 ? -15.141 -40.781 -2.756 1 54.97 202 SER A CA 1
ATOM 1584 C C . SER A 1 202 ? -14.438 -39.594 -3.385 1 54.97 202 SER A C 1
ATOM 1586 O O . SER A 1 202 ? -13.875 -38.75 -2.678 1 54.97 202 SER A O 1
ATOM 1588 N N . PRO A 1 203 ? -14.141 -39.562 -4.684 1 54.94 203 PRO A N 1
ATOM 1589 C CA . PRO A 1 203 ? -13.07 -38.719 -5.195 1 54.94 203 PRO A CA 1
ATOM 1590 C C . PRO A 1 203 ? -13.492 -37.25 -5.344 1 54.94 203 PRO A C 1
ATOM 1592 O O . PRO A 1 203 ? -12.664 -36.344 -5.238 1 54.94 203 PRO A O 1
ATOM 1595 N N . ARG A 1 204 ? -14.828 -36.938 -5.543 1 57.34 204 ARG A N 1
ATOM 1596 C CA . ARG A 1 204 ? -15.312 -35.594 -5.801 1 57.34 204 ARG A CA 1
ATOM 1597 C C . ARG A 1 204 ? -15.523 -34.844 -4.5 1 57.34 204 ARG A C 1
ATOM 1599 O O . ARG A 1 204 ? -15.625 -33.594 -4.504 1 57.34 204 ARG A O 1
ATOM 1606 N N . LYS A 1 205 ? -15.445 -35.5 -3.443 1 59.41 205 LYS A N 1
ATOM 1607 C CA . LYS A 1 205 ? -15.617 -34.906 -2.119 1 59.41 205 LYS A CA 1
ATOM 1608 C C . LYS A 1 205 ? -14.461 -33.969 -1.789 1 59.41 205 LYS A C 1
ATOM 1610 O O . LYS A 1 205 ? -14.664 -32.906 -1.204 1 59.41 205 LYS A O 1
ATOM 1615 N N . ARG A 1 206 ? -13.336 -34.406 -2.287 1 60.16 206 ARG A N 1
ATOM 1616 C CA . ARG A 1 206 ? -12.156 -33.594 -1.968 1 60.16 206 ARG A CA 1
ATOM 1617 C C . ARG A 1 206 ? -12.18 -32.281 -2.711 1 60.16 206 ARG A C 1
ATOM 1619 O O . ARG A 1 206 ? -11.797 -31.234 -2.16 1 60.16 206 ARG A O 1
ATOM 1626 N N . LEU A 1 207 ? -12.742 -32.375 -3.895 1 63.59 207 LEU A N 1
ATOM 1627 C CA . LEU A 1 207 ? -12.797 -31.156 -4.699 1 63.59 207 LEU A CA 1
ATOM 1628 C C . LEU A 1 207 ? -13.82 -30.172 -4.133 1 63.59 207 LEU A C 1
ATOM 1630 O O . LEU A 1 207 ? -13.562 -28.969 -4.047 1 63.59 207 LEU A O 1
ATOM 1634 N N . PHE A 1 208 ? -14.898 -30.75 -3.682 1 62.5 208 PHE A N 1
ATOM 1635 C CA . PHE A 1 208 ? -15.945 -29.891 -3.139 1 62.5 208 PHE A CA 1
ATOM 1636 C C . PHE A 1 208 ? -15.508 -29.266 -1.818 1 62.5 208 PHE A C 1
ATOM 1638 O O . PHE A 1 208 ? -15.805 -28.094 -1.545 1 62.5 208 PHE A O 1
ATOM 1645 N N . ASN A 1 209 ? -14.75 -29.984 -1.155 1 63.72 209 ASN A N 1
ATOM 1646 C CA . ASN A 1 209 ? -14.258 -29.453 0.11 1 63.72 209 ASN A CA 1
ATOM 1647 C C . ASN A 1 209 ? -13.258 -28.312 -0.109 1 63.72 209 ASN A C 1
ATOM 1649 O O . ASN A 1 209 ? -13.297 -27.297 0.59 1 63.72 209 ASN A O 1
ATOM 1653 N N . ARG A 1 210 ? -12.516 -28.5 -1.112 1 66 210 ARG A N 1
ATOM 1654 C CA . ARG A 1 210 ? -11.5 -27.484 -1.398 1 66 210 ARG A CA 1
ATOM 1655 C C . ARG A 1 210 ? -12.148 -26.188 -1.878 1 66 210 ARG A C 1
ATOM 1657 O O . ARG A 1 210 ? -11.758 -25.094 -1.452 1 66 210 ARG A O 1
ATOM 1664 N N . VAL A 1 211 ? -13.148 -26.391 -2.615 1 65 211 VAL A N 1
ATOM 1665 C CA . VAL A 1 211 ? -13.812 -25.219 -3.16 1 65 211 VAL A CA 1
ATOM 1666 C C . VAL A 1 211 ? -14.602 -24.516 -2.059 1 65 211 VAL A C 1
ATOM 1668 O O . VAL A 1 211 ? -14.617 -23.281 -1.987 1 65 211 VAL A O 1
ATOM 1671 N N . SER A 1 212 ? -15.102 -25.328 -1.219 1 66.19 212 SER A N 1
ATOM 1672 C CA . SER A 1 212 ? -15.867 -24.75 -0.117 1 66.19 212 SER A CA 1
ATOM 1673 C C . SER A 1 212 ? -14.969 -23.969 0.832 1 66.19 212 SER A C 1
ATOM 1675 O O . SER A 1 212 ? -15.328 -22.859 1.262 1 66.19 212 SER A O 1
ATOM 1677 N N . ILE A 1 213 ? -13.898 -24.422 1.085 1 67.31 213 ILE A N 1
ATOM 1678 C CA . ILE A 1 213 ? -12.969 -23.766 1.983 1 67.31 213 ILE A CA 1
ATOM 1679 C C . ILE A 1 213 ? -12.469 -22.469 1.342 1 67.31 213 ILE A C 1
ATOM 1681 O O . ILE A 1 213 ? -12.352 -21.438 2.014 1 67.31 213 ILE A O 1
ATOM 1685 N N . MET A 1 214 ? -12.422 -22.484 0.119 1 70.62 214 MET A N 1
ATOM 1686 C CA . MET A 1 214 ? -11.938 -21.312 -0.609 1 70.62 214 MET A CA 1
ATOM 1687 C C . MET A 1 214 ? -12.961 -20.188 -0.56 1 70.62 214 MET A C 1
ATOM 1689 O O . MET A 1 214 ? -12.602 -19.016 -0.375 1 70.62 214 MET A O 1
ATOM 1693 N N . ILE A 1 215 ? -14.125 -20.594 -0.594 1 67.44 215 ILE A N 1
ATOM 1694 C CA . ILE A 1 215 ? -15.188 -19.594 -0.616 1 67.44 215 ILE A CA 1
ATOM 1695 C C . ILE A 1 215 ? -15.352 -18.984 0.775 1 67.44 215 ILE A C 1
ATOM 1697 O O . ILE A 1 215 ? -15.461 -17.766 0.916 1 67.44 215 ILE A O 1
ATOM 1701 N N . ILE A 1 216 ? -15.312 -19.828 1.725 1 65.88 216 ILE A N 1
ATOM 1702 C CA . ILE A 1 216 ? -15.469 -19.375 3.1 1 65.88 216 ILE A CA 1
ATOM 1703 C C . ILE A 1 216 ? -14.289 -18.484 3.484 1 65.88 216 ILE A C 1
ATOM 1705 O O . ILE A 1 216 ? -14.469 -17.422 4.09 1 65.88 216 ILE A O 1
ATOM 1709 N N . GLU A 1 217 ? -13.172 -18.844 3.033 1 68 217 GLU A N 1
ATOM 1710 C CA . GLU A 1 217 ? -11.969 -18.109 3.393 1 68 217 GLU A CA 1
ATOM 1711 C C . GLU A 1 217 ? -11.914 -16.766 2.682 1 68 217 GLU A C 1
ATOM 1713 O O . GLU A 1 217 ? -11.398 -15.781 3.232 1 68 217 GLU A O 1
ATOM 1718 N N . SER A 1 218 ? -12.523 -16.719 1.548 1 73.31 218 SER A N 1
ATOM 1719 C CA . SER A 1 218 ? -12.477 -15.461 0.796 1 73.31 218 SER A CA 1
ATOM 1720 C C . SER A 1 218 ? -13.492 -14.453 1.339 1 73.31 218 SER A C 1
ATOM 1722 O O . SER A 1 218 ? -13.312 -13.242 1.188 1 73.31 218 SER A O 1
ATOM 1724 N N . ALA A 1 219 ? -14.539 -14.953 2.023 1 76.31 219 ALA A N 1
ATOM 1725 C CA . ALA A 1 219 ? -15.586 -14.07 2.516 1 76.31 219 ALA A CA 1
ATOM 1726 C C . ALA A 1 219 ? -15.328 -13.664 3.961 1 76.31 219 ALA A C 1
ATOM 1728 O O . ALA A 1 219 ? -15.93 -12.703 4.461 1 76.31 219 ALA A O 1
ATOM 1729 N N . ALA A 1 220 ? -14.453 -14.344 4.645 1 79.56 220 ALA A N 1
ATOM 1730 C CA . ALA A 1 220 ? -14.242 -14.156 6.078 1 79.56 220 ALA A CA 1
ATOM 1731 C C . ALA A 1 220 ? -13.703 -12.758 6.367 1 79.56 220 ALA A C 1
ATOM 1733 O O . ALA A 1 220 ? -14.25 -12.039 7.211 1 79.56 220 ALA A O 1
ATOM 1734 N N . PRO A 1 221 ? -12.75 -12.383 5.578 1 83.19 221 PRO A N 1
ATOM 1735 C CA . PRO A 1 221 ? -12.227 -11.055 5.906 1 83.19 221 PRO A CA 1
ATOM 1736 C C . PRO A 1 221 ? -13.25 -9.945 5.691 1 83.19 221 PRO A C 1
ATOM 1738 O O . PRO A 1 221 ? -13.344 -9.016 6.504 1 83.19 221 PRO A O 1
ATOM 1741 N N . TYR A 1 222 ? -14.023 -10.07 4.707 1 88.81 222 TYR A N 1
ATOM 1742 C CA . TYR A 1 222 ? -15.055 -9.078 4.418 1 88.81 222 TYR A CA 1
ATOM 1743 C C . TYR A 1 222 ? -16.125 -9.062 5.504 1 88.81 222 TYR A C 1
ATOM 1745 O O . TYR A 1 222 ? -16.5 -7.992 5.984 1 88.81 222 TYR A O 1
ATOM 1753 N N . SER A 1 223 ? -16.469 -10.125 6.031 1 87.56 223 SER A N 1
ATOM 1754 C CA . SER A 1 223 ? -17.5 -10.242 7.07 1 87.56 223 SER A CA 1
ATOM 1755 C C . SER A 1 223 ? -16.984 -9.703 8.406 1 87.56 223 SER A C 1
ATOM 1757 O O . SER A 1 223 ? -17.734 -9.047 9.141 1 87.56 223 SER A O 1
ATOM 1759 N N . ILE A 1 224 ? -15.797 -9.961 8.656 1 88.19 224 ILE A N 1
ATOM 1760 C CA . ILE A 1 224 ? -15.219 -9.508 9.914 1 88.19 224 ILE A CA 1
ATOM 1761 C C . ILE A 1 224 ? -15.148 -7.984 9.93 1 88.19 224 ILE A C 1
ATOM 1763 O O . ILE A 1 224 ? -15.477 -7.355 10.938 1 88.19 224 ILE A O 1
ATOM 1767 N N . VAL A 1 225 ? -14.734 -7.469 8.82 1 91.62 225 VAL A N 1
ATOM 1768 C CA . VAL A 1 225 ? -14.633 -6.016 8.742 1 91.62 225 VAL A CA 1
ATOM 1769 C C . VAL A 1 225 ? -16.016 -5.391 8.852 1 91.62 225 VAL A C 1
ATOM 1771 O O . VAL A 1 225 ? -16.203 -4.398 9.562 1 91.62 225 VAL A O 1
ATOM 1774 N N . LEU A 1 226 ? -16.969 -6.012 8.258 1 91.88 226 LEU A N 1
ATOM 1775 C CA . LEU A 1 226 ? -18.328 -5.52 8.32 1 91.88 226 LEU A CA 1
ATOM 1776 C C . LEU A 1 226 ? -18.875 -5.598 9.75 1 91.88 226 LEU A C 1
ATOM 1778 O O . LEU A 1 226 ? -19.562 -4.684 10.211 1 91.88 226 LEU A O 1
ATOM 1782 N N . LEU A 1 227 ? -18.484 -6.578 10.375 1 89.56 227 LEU A N 1
ATOM 1783 C CA . LEU A 1 227 ? -18.953 -6.77 11.75 1 89.56 227 LEU A CA 1
ATOM 1784 C C . LEU A 1 227 ? -18.375 -5.691 12.664 1 89.56 227 LEU A C 1
ATOM 1786 O O . LEU A 1 227 ? -19.109 -5.078 13.438 1 89.56 227 LEU A O 1
ATOM 1790 N N . PHE A 1 228 ? -17.125 -5.469 12.508 1 90 228 PHE A N 1
ATOM 1791 C CA . PHE A 1 228 ? -16.484 -4.457 13.344 1 90 228 PHE A CA 1
ATOM 1792 C C . PHE A 1 228 ? -17.047 -3.072 13.031 1 90 228 PHE A C 1
ATOM 1794 O O . PHE A 1 228 ? -17.25 -2.26 13.938 1 90 228 PHE A O 1
ATOM 1801 N N . TYR A 1 229 ? -17.266 -2.877 11.805 1 90.25 229 TYR A N 1
ATOM 1802 C CA . TYR A 1 229 ? -17.812 -1.585 11.406 1 90.25 229 TYR A CA 1
ATOM 1803 C C . TYR A 1 229 ? -19.234 -1.408 11.93 1 90.25 229 TYR A C 1
ATOM 1805 O O . TYR A 1 229 ? -19.609 -0.33 12.414 1 90.25 229 TYR A O 1
ATOM 1813 N N . ALA A 1 230 ? -20 -2.43 11.945 1 87.38 230 ALA A N 1
ATOM 1814 C CA . ALA A 1 230 ? -21.375 -2.396 12.453 1 87.38 230 ALA A CA 1
ATOM 1815 C C . ALA A 1 230 ? -21.406 -2.148 13.953 1 87.38 230 ALA A C 1
ATOM 1817 O O . ALA A 1 230 ? -22.234 -1.375 14.453 1 87.38 230 ALA A O 1
ATOM 1818 N N . ILE A 1 231 ? -20.484 -2.734 14.602 1 84.94 231 ILE A N 1
ATOM 1819 C CA . ILE A 1 231 ? -20.422 -2.578 16.047 1 84.94 231 ILE A CA 1
ATOM 1820 C C . ILE A 1 231 ? -20.047 -1.137 16.406 1 84.94 231 ILE A C 1
ATOM 1822 O O . ILE A 1 231 ? -20.609 -0.549 17.328 1 84.94 231 ILE A O 1
ATOM 1826 N N . LEU A 1 232 ? -19.156 -0.595 15.633 1 84.88 232 LEU A N 1
ATOM 1827 C CA . LEU A 1 232 ? -18.719 0.77 15.898 1 84.88 232 LEU A CA 1
ATOM 1828 C C . LEU A 1 232 ? -19.844 1.768 15.617 1 84.88 232 LEU A C 1
ATOM 1830 O O . LEU A 1 232 ? -19.953 2.793 16.297 1 84.88 232 LEU A O 1
ATOM 1834 N N . ASP A 1 233 ? -20.656 1.462 14.711 1 80.12 233 ASP A N 1
ATOM 1835 C CA . ASP A 1 233 ? -21.703 2.385 14.297 1 80.12 233 ASP A CA 1
ATOM 1836 C C . ASP A 1 233 ? -22.875 2.385 15.289 1 80.12 233 ASP A C 1
ATOM 1838 O O . ASP A 1 233 ? -23.672 3.314 15.312 1 80.12 233 ASP A O 1
ATOM 1842 N N . ILE A 1 234 ? -22.922 1.396 16.109 1 77.88 234 ILE A N 1
ATOM 1843 C CA . ILE A 1 234 ? -24 1.324 17.094 1 77.88 234 ILE A CA 1
ATOM 1844 C C . ILE A 1 234 ? -23.594 2.08 18.359 1 77.88 234 ILE A C 1
ATOM 1846 O O . ILE A 1 234 ? -24.453 2.537 19.125 1 77.88 234 ILE A O 1
ATOM 1850 N N . LEU A 1 235 ? -22.312 2.389 18.453 1 77.31 235 LEU A N 1
ATOM 1851 C CA . LEU A 1 235 ? -21.844 3.102 19.641 1 77.31 235 LEU A CA 1
ATOM 1852 C C . LEU A 1 235 ? -22.219 4.578 19.562 1 77.31 235 LEU A C 1
ATOM 1854 O O . LEU A 1 235 ? -22.172 5.18 18.484 1 77.31 235 LEU A O 1
ATOM 1858 N N . PRO A 1 236 ? -22.672 5.078 20.625 1 72.75 236 PRO A N 1
ATOM 1859 C CA . PRO A 1 236 ? -23.062 6.492 20.625 1 72.75 236 PRO A CA 1
ATOM 1860 C C . PRO A 1 236 ? -21.906 7.406 20.188 1 72.75 236 PRO A C 1
ATOM 1862 O O . PRO A 1 236 ? -20.75 7.125 20.484 1 72.75 236 PRO A O 1
ATOM 1865 N N . SER A 1 237 ? -22.297 8.391 19.516 1 69.06 237 SER A N 1
ATOM 1866 C CA . SER A 1 237 ? -21.344 9.336 18.938 1 69.06 237 SER A CA 1
ATOM 1867 C C . SER A 1 237 ? -20.453 9.938 20.016 1 69.06 237 SER A C 1
ATOM 1869 O O . SER A 1 237 ? -19.266 10.172 19.797 1 69.06 237 SER A O 1
ATOM 1871 N N . GLN A 1 238 ? -20.969 10.125 21.188 1 67.19 238 GLN A N 1
ATOM 1872 C CA . GLN A 1 238 ? -20.203 10.727 22.266 1 67.19 238 GLN A CA 1
ATOM 1873 C C . GLN A 1 238 ? -19.047 9.828 22.703 1 67.19 238 GLN A C 1
ATOM 1875 O O . GLN A 1 238 ? -17.969 10.305 23.031 1 67.19 238 GLN A O 1
ATOM 1880 N N . THR A 1 239 ? -19.391 8.547 22.625 1 68.38 239 THR A N 1
ATOM 1881 C CA . THR A 1 239 ? -18.375 7.574 23 1 68.38 239 THR A CA 1
ATOM 1882 C C . THR A 1 239 ? -17.281 7.477 21.938 1 68.38 239 THR A C 1
ATOM 1884 O O . THR A 1 239 ? -16.109 7.281 22.25 1 68.38 239 THR A O 1
ATOM 1887 N N . ILE A 1 240 ? -17.625 7.723 20.734 1 68.44 240 ILE A N 1
ATOM 1888 C CA . ILE A 1 240 ? -16.688 7.578 19.625 1 68.44 240 ILE A CA 1
ATOM 1889 C C . ILE A 1 240 ? -15.781 8.805 19.562 1 68.44 240 ILE A C 1
ATOM 1891 O O . ILE A 1 240 ? -14.578 8.672 19.344 1 68.44 240 ILE A O 1
ATOM 1895 N N . LEU A 1 241 ? -16.328 9.969 19.797 1 65.5 241 LEU A N 1
ATOM 1896 C CA . LEU A 1 241 ? -15.57 11.211 19.656 1 65.5 241 LEU A CA 1
ATOM 1897 C C . LEU A 1 241 ? -14.586 11.383 20.797 1 65.5 241 LEU A C 1
ATOM 1899 O O . LEU A 1 241 ? -13.523 11.984 20.641 1 65.5 241 LEU A O 1
ATOM 1903 N N . ALA A 1 242 ? -14.969 10.797 21.969 1 62.06 242 ALA A N 1
ATOM 1904 C CA . ALA A 1 242 ? -14.156 11.031 23.172 1 62.06 242 ALA A CA 1
ATOM 1905 C C . ALA A 1 242 ? -13.109 9.93 23.328 1 62.06 242 ALA A C 1
ATOM 1907 O O . ALA A 1 242 ? -12.281 9.984 24.25 1 62.06 242 ALA A O 1
ATOM 1908 N N . SER A 1 243 ? -13.141 9.031 22.422 1 68.38 243 SER A N 1
ATOM 1909 C CA . SER A 1 243 ? -12.273 7.875 22.625 1 68.38 243 SER A CA 1
ATOM 1910 C C . SER A 1 243 ? -11.445 7.578 21.391 1 68.38 243 SER A C 1
ATOM 1912 O O . SER A 1 243 ? -11.734 8.102 20.297 1 68.38 243 SER A O 1
ATOM 1914 N N . PRO A 1 244 ? -10.336 6.879 21.656 1 76.25 244 PRO A N 1
ATOM 1915 C CA . PRO A 1 244 ? -9.516 6.434 20.531 1 76.25 244 PRO A CA 1
ATOM 1916 C C . PRO A 1 244 ? -10.305 5.602 19.516 1 76.25 244 PRO A C 1
ATOM 1918 O O . PRO A 1 244 ? -9.789 5.266 18.453 1 76.25 244 PRO A O 1
ATOM 1921 N N . LEU A 1 245 ? -11.547 5.52 19.812 1 80.75 245 LEU A N 1
ATOM 1922 C CA . LEU A 1 245 ? -12.391 4.719 18.922 1 80.75 245 LEU A CA 1
ATOM 1923 C C . LEU A 1 245 ? -12.719 5.484 17.641 1 80.75 245 LEU A C 1
ATOM 1925 O O . LEU A 1 245 ? -13.07 4.883 16.625 1 80.75 245 LEU A O 1
ATOM 1929 N N . ILE A 1 246 ? -12.594 6.758 17.75 1 80.44 246 ILE A N 1
ATOM 1930 C CA . ILE A 1 246 ? -12.812 7.551 16.531 1 80.44 246 ILE A CA 1
ATOM 1931 C C . ILE A 1 246 ? -11.773 7.176 15.484 1 80.44 246 ILE A C 1
ATOM 1933 O O . ILE A 1 246 ? -12.078 7.133 14.289 1 80.44 246 ILE A O 1
ATOM 1937 N N . GLU A 1 247 ? -10.617 6.84 15.961 1 87.12 247 GLU A N 1
ATOM 1938 C CA . GLU A 1 247 ? -9.562 6.414 15.039 1 87.12 247 GLU A CA 1
ATOM 1939 C C . GLU A 1 247 ? -9.93 5.098 14.359 1 87.12 247 GLU A C 1
ATOM 1941 O O . GLU A 1 247 ? -9.695 4.93 13.156 1 87.12 247 GLU A O 1
ATOM 1946 N N . ALA A 1 248 ? -10.555 4.324 15.141 1 87.06 248 ALA A N 1
ATOM 1947 C CA . ALA A 1 248 ? -10.938 3.018 14.617 1 87.06 248 ALA A CA 1
ATOM 1948 C C . ALA A 1 248 ? -11.977 3.158 13.5 1 87.06 248 ALA A C 1
ATOM 1950 O O . ALA A 1 248 ? -11.984 2.371 12.555 1 87.06 248 ALA A O 1
ATOM 1951 N N . GLY A 1 249 ? -12.766 4.141 13.617 1 86.25 249 GLY A N 1
ATOM 1952 C CA . GLY A 1 249 ? -13.766 4.371 12.586 1 86.25 249 GLY A CA 1
ATOM 1953 C C . GLY A 1 249 ? -13.156 4.707 11.234 1 86.25 249 GLY A C 1
ATOM 1954 O O . GLY A 1 249 ? -13.578 4.176 10.211 1 86.25 249 GLY A O 1
ATOM 1955 N N . PHE A 1 250 ? -12.141 5.48 11.281 1 88.88 250 PHE A N 1
ATOM 1956 C CA . PHE A 1 250 ? -11.461 5.863 10.047 1 88.88 250 PHE A CA 1
ATOM 1957 C C . PHE A 1 250 ? -10.758 4.664 9.43 1 88.88 250 PHE A C 1
ATOM 1959 O O . PHE A 1 250 ? -10.82 4.457 8.219 1 88.88 250 PHE A O 1
ATOM 1966 N N . TYR A 1 251 ? -10.195 3.873 10.266 1 91.56 251 TYR A N 1
ATOM 1967 C CA . TYR A 1 251 ? -9.477 2.699 9.789 1 91.56 251 TYR A CA 1
ATOM 1968 C C . TYR A 1 251 ? -10.43 1.702 9.141 1 91.56 251 TYR A C 1
ATOM 1970 O O . TYR A 1 251 ? -10.164 1.196 8.047 1 91.56 251 TYR A O 1
ATOM 1978 N N . LEU A 1 252 ? -11.469 1.52 9.805 1 90.94 252 LEU A N 1
ATOM 1979 C CA . LEU A 1 252 ? -12.398 0.488 9.359 1 90.94 252 LEU A CA 1
ATOM 1980 C C . LEU A 1 252 ? -13.047 0.879 8.039 1 90.94 252 LEU A C 1
ATOM 1982 O O . LEU A 1 252 ? -13.305 0.02 7.191 1 90.94 252 LEU A O 1
ATOM 1986 N N . GLU A 1 253 ? -13.297 2.059 7.859 1 89.62 253 GLU A N 1
ATOM 1987 C CA . GLU A 1 253 ? -13.875 2.518 6.605 1 89.62 253 GLU A CA 1
ATOM 1988 C C . GLU A 1 253 ? -12.953 2.23 5.426 1 89.62 253 GLU A C 1
ATOM 1990 O O . GLU A 1 253 ? -13.391 1.723 4.395 1 89.62 253 GLU A O 1
ATOM 1995 N N . GLN A 1 254 ? -11.719 2.49 5.656 1 93.12 254 GLN A N 1
ATOM 1996 C CA . GLN A 1 254 ? -10.766 2.27 4.574 1 93.12 254 GLN A CA 1
ATOM 1997 C C . GLN A 1 254 ? -10.539 0.78 4.332 1 93.12 254 GLN A C 1
ATOM 1999 O O . GLN A 1 254 ? -10.445 0.34 3.186 1 93.12 254 GLN A O 1
ATOM 2004 N N . VAL A 1 255 ? -10.492 0.062 5.395 1 93.56 255 VAL A N 1
ATOM 2005 C CA . VAL A 1 255 ? -10.297 -1.378 5.266 1 93.56 255 VAL A CA 1
ATOM 2006 C C . VAL A 1 255 ? -11.5 -2.004 4.57 1 93.56 255 VAL A C 1
ATOM 2008 O O . VAL A 1 255 ? -11.344 -2.908 3.746 1 93.56 255 VAL A O 1
ATOM 2011 N N . LEU A 1 256 ? -12.602 -1.484 4.879 1 93.12 256 LEU A N 1
ATOM 2012 C CA . LEU A 1 256 ? -13.828 -2.004 4.281 1 93.12 256 LEU A CA 1
ATOM 2013 C C . LEU A 1 256 ? -13.836 -1.786 2.77 1 93.12 256 LEU A C 1
ATOM 2015 O O . LEU A 1 256 ? -14.148 -2.701 2.008 1 93.12 256 LEU A O 1
ATOM 2019 N N . ASN A 1 257 ? -13.492 -0.683 2.309 1 92.81 257 ASN A N 1
ATOM 2020 C CA . ASN A 1 257 ? -13.484 -0.34 0.891 1 92.81 257 ASN A CA 1
ATOM 2021 C C . ASN A 1 257 ? -12.547 -1.244 0.097 1 92.81 257 ASN A C 1
ATOM 2023 O O . ASN A 1 257 ? -12.883 -1.683 -1.004 1 92.81 257 ASN A O 1
ATOM 2027 N N . VAL A 1 258 ? -11.469 -1.554 0.676 1 94.75 258 VAL A N 1
ATOM 2028 C CA . VAL A 1 258 ? -10.5 -2.377 -0.04 1 94.75 258 VAL A CA 1
ATOM 2029 C C . VAL A 1 258 ? -10.898 -3.848 0.057 1 94.75 258 VAL A C 1
ATOM 2031 O O . VAL A 1 258 ? -10.844 -4.578 -0.935 1 94.75 258 VAL A O 1
ATOM 2034 N N . THR A 1 259 ? -11.344 -4.219 1.223 1 93.06 259 THR A N 1
ATOM 2035 C CA . THR A 1 259 ? -11.68 -5.621 1.437 1 93.06 259 THR A CA 1
ATOM 2036 C C . THR A 1 259 ? -12.906 -6.012 0.614 1 93.06 259 THR A C 1
ATOM 2038 O O . THR A 1 259 ? -13 -7.145 0.137 1 93.06 259 THR A O 1
ATOM 2041 N N . ALA A 1 260 ? -13.789 -5.094 0.427 1 92.19 260 ALA A N 1
ATOM 2042 C CA . ALA A 1 260 ? -14.984 -5.359 -0.366 1 92.19 260 ALA A CA 1
ATOM 2043 C C . ALA A 1 260 ? -14.625 -5.738 -1.799 1 92.19 260 ALA A C 1
ATOM 2045 O O . ALA A 1 260 ? -15.305 -6.559 -2.422 1 92.19 260 ALA A O 1
ATOM 2046 N N . GLY A 1 261 ? -13.641 -5.164 -2.312 1 90.44 261 GLY A N 1
ATOM 2047 C CA . GLY A 1 261 ? -13.195 -5.5 -3.656 1 90.44 261 GLY A CA 1
ATOM 2048 C C . GLY A 1 261 ? -12.188 -6.637 -3.684 1 90.44 261 GLY A C 1
ATOM 2049 O O . GLY A 1 261 ? -12.211 -7.469 -4.598 1 90.44 261 GLY A O 1
ATOM 2050 N N . LEU A 1 262 ? -11.383 -6.699 -2.697 1 91.19 262 LEU A N 1
ATOM 2051 C CA . LEU A 1 262 ? -10.289 -7.656 -2.643 1 91.19 262 LEU A CA 1
ATOM 2052 C C . LEU A 1 262 ? -10.812 -9.07 -2.43 1 91.19 262 LEU A C 1
ATOM 2054 O O . LEU A 1 262 ? -10.305 -10.023 -3.031 1 91.19 262 LEU A O 1
ATOM 2058 N N . ALA A 1 263 ? -11.773 -9.211 -1.614 1 87.69 263 ALA A N 1
ATOM 2059 C CA . ALA A 1 263 ? -12.266 -10.539 -1.244 1 87.69 263 ALA A CA 1
ATOM 2060 C C . ALA A 1 263 ? -12.773 -11.297 -2.467 1 87.69 263 ALA A C 1
ATOM 2062 O O . ALA A 1 263 ? -12.328 -12.406 -2.748 1 87.69 263 ALA A O 1
ATOM 2063 N N . PRO A 1 264 ? -13.672 -10.727 -3.232 1 84.31 264 PRO A N 1
ATOM 2064 C CA . PRO A 1 264 ? -14.109 -11.438 -4.434 1 84.31 264 PRO A CA 1
ATOM 2065 C C . PRO A 1 264 ? -12.977 -11.656 -5.434 1 84.31 264 PRO A C 1
ATOM 2067 O O . PRO A 1 264 ? -12.984 -12.648 -6.168 1 84.31 264 PRO A O 1
ATOM 2070 N N . THR A 1 265 ? -12.062 -10.758 -5.496 1 86.44 265 THR A N 1
ATOM 2071 C CA . THR A 1 265 ? -10.945 -10.883 -6.426 1 86.44 265 THR A CA 1
ATOM 2072 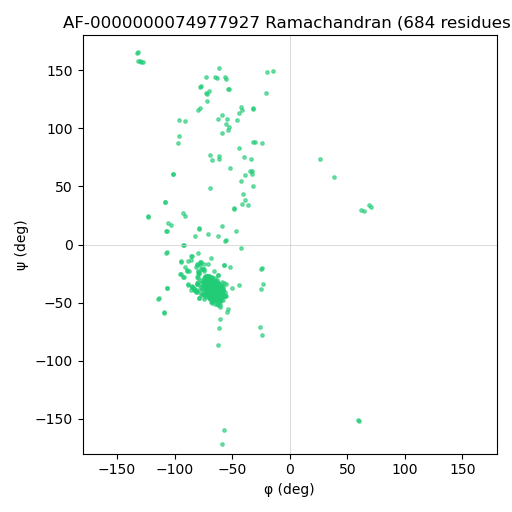C C . THR A 1 265 ? -10.055 -12.062 -6.047 1 86.44 265 THR A C 1
ATOM 2074 O O . THR A 1 265 ? -9.609 -12.812 -6.914 1 86.44 265 THR A O 1
ATOM 2077 N N . VAL A 1 266 ? -9.789 -12.188 -4.781 1 83.94 266 VAL A N 1
ATOM 2078 C CA . VAL A 1 266 ? -8.969 -13.297 -4.309 1 83.94 266 VAL A CA 1
ATOM 2079 C C . VAL A 1 266 ? -9.672 -14.617 -4.59 1 83.94 266 VAL A C 1
ATOM 2081 O O . VAL A 1 266 ? -9.023 -15.617 -4.93 1 83.94 266 VAL A O 1
ATOM 2084 N N . LEU A 1 267 ? -10.898 -14.586 -4.488 1 80.38 267 LEU A N 1
ATOM 2085 C CA . LEU A 1 267 ? -11.664 -15.797 -4.777 1 80.38 267 LEU A CA 1
ATOM 2086 C C . LEU A 1 267 ? -11.523 -16.188 -6.242 1 80.38 267 LEU A C 1
ATOM 2088 O O . LEU A 1 267 ? -11.32 -17.359 -6.559 1 80.38 267 LEU A O 1
ATOM 2092 N N . VAL A 1 268 ? -11.664 -15.242 -7.07 1 78.12 268 VAL A N 1
ATOM 2093 C CA . VAL A 1 268 ? -11.523 -15.508 -8.5 1 78.12 268 VAL A CA 1
ATOM 2094 C C . VAL A 1 268 ? -10.109 -15.977 -8.805 1 78.12 268 VAL A C 1
ATOM 2096 O O . VAL A 1 268 ? -9.906 -16.891 -9.602 1 78.12 268 VAL A O 1
ATOM 2099 N N . ALA A 1 269 ? -9.195 -15.414 -8.18 1 78.94 269 ALA A N 1
ATOM 2100 C CA . ALA A 1 269 ? -7.801 -15.789 -8.398 1 78.94 269 ALA A CA 1
ATOM 2101 C C . ALA A 1 269 ? -7.551 -17.234 -7.957 1 78.94 269 ALA A C 1
ATOM 2103 O O . ALA A 1 269 ? -6.844 -17.984 -8.641 1 78.94 269 ALA A O 1
ATOM 2104 N N . ARG A 1 270 ? -8.055 -17.578 -6.902 1 75.25 270 ARG A N 1
ATOM 2105 C CA . ARG A 1 270 ? -7.855 -18.938 -6.375 1 75.25 270 ARG A CA 1
ATOM 2106 C C . ARG A 1 270 ? -8.523 -19.969 -7.273 1 75.25 270 ARG A C 1
ATOM 2108 O O . ARG A 1 270 ? -7.973 -21.047 -7.488 1 75.25 270 ARG A O 1
ATOM 2115 N N . LEU A 1 271 ? -9.625 -19.672 -7.711 1 70.94 271 LEU A N 1
ATOM 2116 C CA . LEU A 1 271 ? -10.328 -20.578 -8.609 1 70.94 271 LEU A CA 1
ATOM 2117 C C . LEU A 1 271 ? -9.57 -20.734 -9.922 1 70.94 271 LEU A C 1
ATOM 2119 O O . LEU A 1 271 ? -9.508 -21.844 -10.469 1 70.94 271 LEU A O 1
ATOM 2123 N N . ALA A 1 272 ? -9.047 -19.641 -10.344 1 69.38 272 ALA A N 1
ATOM 2124 C CA . ALA A 1 272 ? -8.273 -19.688 -11.586 1 69.38 272 ALA A CA 1
ATOM 2125 C C . ALA A 1 272 ? -6.992 -20.5 -11.406 1 69.38 272 ALA A C 1
ATOM 2127 O O . ALA A 1 272 ? -6.586 -21.234 -12.305 1 69.38 272 ALA A O 1
ATOM 2128 N N . TRP A 1 273 ? -6.41 -20.359 -10.32 1 68.44 273 TRP A N 1
ATOM 2129 C CA . TRP A 1 273 ? -5.176 -21.078 -10.016 1 68.44 273 TRP A CA 1
ATOM 2130 C C . TRP A 1 273 ? -5.43 -22.578 -9.898 1 68.44 273 TRP A C 1
ATOM 2132 O O . TRP A 1 273 ? -4.621 -23.391 -10.359 1 68.44 273 TRP A O 1
ATOM 2142 N N . THR A 1 274 ? -6.465 -22.953 -9.297 1 62.19 274 THR A N 1
ATOM 2143 C CA . THR A 1 274 ? -6.816 -24.359 -9.133 1 62.19 274 THR A CA 1
ATOM 2144 C C . THR A 1 274 ? -7.16 -24.984 -10.484 1 62.19 274 THR A C 1
ATOM 2146 O O . THR A 1 274 ? -6.875 -26.172 -10.711 1 62.19 274 THR A O 1
ATOM 2149 N N . ASN A 1 275 ? -7.633 -24.203 -11.344 1 58.44 275 ASN A N 1
ATOM 2150 C CA . ASN A 1 275 ? -7.953 -24.688 -12.68 1 58.44 275 ASN A CA 1
ATOM 2151 C C . ASN A 1 275 ? -6.695 -24.891 -13.516 1 58.44 275 ASN A C 1
ATOM 2153 O O . ASN A 1 275 ? -6.664 -25.766 -14.391 1 58.44 275 ASN A O 1
ATOM 2157 N N . THR A 1 276 ? -5.695 -24.109 -13.406 1 53.03 276 THR A N 1
ATOM 2158 C CA . THR A 1 276 ? -4.461 -24.266 -14.164 1 53.03 276 THR A CA 1
ATOM 2159 C C . THR A 1 276 ? -3.688 -25.484 -13.695 1 53.03 276 THR A C 1
ATOM 2161 O O . THR A 1 276 ? -2.959 -26.109 -14.477 1 53.03 276 THR A O 1
ATOM 2164 N N . GLU A 1 277 ? -3.465 -25.828 -12.492 1 48.94 277 GLU A N 1
ATOM 2165 C CA . GLU A 1 277 ? -2.777 -27.031 -12.039 1 48.94 277 GLU A CA 1
ATOM 2166 C C . GLU A 1 277 ? -3.475 -28.281 -12.547 1 48.94 277 GLU A C 1
ATOM 2168 O O . GLU A 1 277 ? -2.836 -29.328 -12.727 1 48.94 277 GLU A O 1
ATOM 2173 N N . LYS A 1 278 ? -4.742 -28.547 -12.727 1 43.88 278 LYS A N 1
ATOM 2174 C CA . LYS A 1 278 ? -5.402 -29.688 -13.336 1 43.88 278 LYS A CA 1
ATOM 2175 C C . LYS A 1 278 ? -5.75 -29.422 -14.797 1 43.88 278 LYS A C 1
ATOM 2177 O O . LYS A 1 278 ? -6.523 -28.516 -15.094 1 43.88 278 LYS A O 1
ATOM 2182 N N . PRO A 1 279 ? -4.797 -29.828 -15.914 1 35.78 279 PRO A N 1
ATOM 2183 C CA . PRO A 1 279 ? -5.148 -29.75 -17.328 1 35.78 279 PRO A CA 1
ATOM 2184 C C . PRO A 1 279 ? -6.656 -29.797 -17.578 1 35.78 279 PRO A C 1
ATOM 2186 O O . PRO A 1 279 ? -7.16 -29.125 -18.484 1 35.78 279 PRO A O 1
ATOM 2189 N N . MET A 1 280 ? -7.285 -31.109 -17.5 1 29.73 280 MET A N 1
ATOM 2190 C CA . MET A 1 280 ? -8.43 -31.719 -18.156 1 29.73 280 MET A CA 1
ATOM 2191 C C . MET A 1 280 ? -9.727 -31.016 -17.766 1 29.73 280 MET A C 1
ATOM 2193 O O . MET A 1 280 ? -10.82 -31.5 -18.078 1 29.73 280 MET A O 1
ATOM 2197 N N . LEU A 1 281 ? -9.867 -30.484 -16.609 1 31.81 281 LEU A N 1
ATOM 2198 C CA . LEU A 1 281 ? -11.289 -30.156 -16.531 1 31.81 281 LEU A CA 1
ATOM 2199 C C . LEU A 1 281 ? -11.641 -29.047 -17.516 1 31.81 281 LEU A C 1
ATOM 2201 O O . LEU A 1 281 ? -11.117 -27.938 -17.422 1 31.81 281 LEU A O 1
ATOM 2205 N N . SER A 1 282 ? -11.695 -29.266 -18.844 1 28.59 282 SER A N 1
ATOM 2206 C CA . SER A 1 282 ? -12.297 -28.594 -20 1 28.59 282 SER A CA 1
ATOM 2207 C C . SER A 1 282 ? -13.328 -27.562 -19.578 1 28.59 282 SER A C 1
ATOM 2209 O O . SER A 1 282 ? -13.883 -27.641 -18.469 1 28.59 282 SER A O 1
ATOM 2211 N N . GLU A 1 283 ? -13.555 -26.438 -20.312 1 33.62 283 GLU A N 1
ATOM 2212 C CA . GLU A 1 283 ? -14.695 -25.516 -20.375 1 33.62 283 GLU A CA 1
ATOM 2213 C C . GLU A 1 283 ? -15.984 -26.203 -19.953 1 33.62 283 GLU A C 1
ATOM 2215 O O . GLU A 1 283 ? -16.938 -25.547 -19.516 1 33.62 283 GLU A O 1
ATOM 2220 N N . GLY A 1 284 ? -16.141 -27.5 -20.359 1 30.72 284 GLY A N 1
ATOM 2221 C CA . GLY A 1 284 ? -17.344 -28.328 -20.281 1 30.72 284 GLY A CA 1
ATOM 2222 C C . GLY A 1 284 ? -17.797 -28.609 -18.859 1 30.72 284 GLY A C 1
ATOM 2223 O O . GLY A 1 284 ? -18.984 -28.609 -18.562 1 30.72 284 GLY A O 1
ATOM 2224 N N . GLN A 1 285 ? -16.797 -29.031 -18 1 32.75 285 GLN A N 1
ATOM 2225 C CA . GLN A 1 285 ? -17.312 -29.547 -16.734 1 32.75 285 GLN A CA 1
ATOM 2226 C C . GLN A 1 285 ? -17.672 -28.422 -15.781 1 32.75 285 GLN A C 1
ATOM 2228 O O . GLN A 1 285 ? -18.516 -28.578 -14.906 1 32.75 285 GLN A O 1
ATOM 2233 N N . MET A 1 286 ? -17 -27.391 -15.844 1 32.03 286 MET A N 1
ATOM 2234 C CA . MET A 1 286 ? -17.609 -26.312 -15.062 1 32.03 286 MET A CA 1
ATOM 2235 C C . MET A 1 286 ? -18.938 -25.891 -15.672 1 32.03 286 MET A C 1
ATOM 2237 O O . MET A 1 286 ? -19.859 -25.484 -14.945 1 32.03 286 MET A O 1
ATOM 2241 N N . MET A 1 287 ? -19.031 -25.844 -17.031 1 30.73 287 MET A N 1
ATOM 2242 C CA . MET A 1 287 ? -20.312 -25.812 -17.734 1 30.73 287 MET A CA 1
ATOM 2243 C C . MET A 1 287 ? -21.109 -27.094 -17.469 1 30.73 287 MET A C 1
ATOM 2245 O O . MET A 1 287 ? -22.328 -27.109 -17.625 1 30.73 287 MET A O 1
ATOM 2249 N N . GLY A 1 288 ? -20.422 -28.219 -17.453 1 29.27 288 GLY A N 1
ATOM 2250 C CA . GLY A 1 288 ? -21.078 -29.453 -17.109 1 29.27 288 GLY A CA 1
ATOM 2251 C C . GLY A 1 288 ? -21.625 -29.453 -15.688 1 29.27 288 GLY A C 1
ATOM 2252 O O . GLY A 1 288 ? -22.594 -30.188 -15.391 1 29.27 288 GLY A O 1
ATOM 2253 N N . ILE A 1 289 ? -20.938 -28.891 -14.836 1 30.64 289 ILE A N 1
ATOM 2254 C CA . ILE A 1 289 ? -21.625 -28.688 -13.562 1 30.64 289 ILE A CA 1
ATOM 2255 C C . ILE A 1 289 ? -22.797 -27.734 -13.758 1 30.64 289 ILE A C 1
ATOM 2257 O O . ILE A 1 289 ? -23.844 -27.891 -13.125 1 30.64 289 ILE A O 1
ATOM 2261 N N . SER A 1 290 ? -22.609 -26.797 -14.641 1 28.28 290 SER A N 1
ATOM 2262 C CA . SER A 1 290 ? -23.812 -26.062 -15.023 1 28.28 290 SER A CA 1
ATOM 2263 C C . SER A 1 290 ? -24.734 -26.922 -15.883 1 28.28 290 SER A C 1
ATOM 2265 O O . SER A 1 290 ? -25.953 -26.797 -15.812 1 28.28 290 SER A O 1
ATOM 2267 N N . ASN A 1 291 ? -24.094 -27.672 -16.812 1 26.05 291 ASN A N 1
ATOM 2268 C CA . ASN A 1 291 ? -24.953 -28.531 -17.625 1 26.05 291 ASN A CA 1
ATOM 2269 C C . ASN A 1 291 ? -25.281 -29.844 -16.906 1 26.05 291 ASN A C 1
ATOM 2271 O O . ASN A 1 291 ? -24.859 -30.906 -17.344 1 26.05 291 ASN A O 1
ATOM 2275 N N . LEU A 1 292 ? -24.984 -30.156 -15.656 1 25.66 292 LEU A N 1
ATOM 2276 C CA . LEU A 1 292 ? -25.797 -31.234 -15.109 1 25.66 292 LEU A CA 1
ATOM 2277 C C . LEU A 1 292 ? -27.219 -31.156 -15.664 1 25.66 292 LEU A C 1
ATOM 2279 O O . LEU A 1 292 ? -28 -30.281 -15.281 1 25.66 292 LEU A O 1
ATOM 2283 N N . HIS A 1 293 ? -27.328 -31.312 -16.953 1 23.69 293 HIS A N 1
ATOM 2284 C CA . HIS A 1 293 ? -28.609 -31.688 -17.531 1 23.69 293 HIS A CA 1
ATOM 2285 C C . HIS A 1 293 ? -29.281 -32.781 -16.734 1 23.69 293 HIS A C 1
ATOM 2287 O O . HIS A 1 293 ? -28.766 -33.906 -16.656 1 23.69 293 HIS A O 1
ATOM 2293 N N . PHE A 1 294 ? -29.922 -32.531 -15.75 1 25.08 294 PHE A N 1
ATOM 2294 C CA . PHE A 1 294 ? -30.938 -33.438 -15.281 1 25.08 294 PHE A CA 1
ATOM 2295 C C . PHE A 1 294 ? -31.719 -34.031 -16.453 1 25.08 294 PHE A C 1
ATOM 2297 O O . PHE A 1 294 ? -32.25 -33.281 -17.281 1 25.08 294 PHE A O 1
ATOM 2304 N N . ASN A 1 295 ? -31.156 -34.969 -17.188 1 22.52 295 ASN A N 1
ATOM 2305 C CA . ASN A 1 295 ? -31.938 -35.719 -18.125 1 22.52 295 ASN A CA 1
ATOM 2306 C C . ASN A 1 295 ? -33.406 -35.75 -17.75 1 22.52 295 ASN A C 1
ATOM 2308 O O . ASN A 1 295 ? -33.781 -36.219 -16.656 1 22.52 295 ASN A O 1
ATOM 2312 N N . SER A 1 296 ? -34.188 -34.844 -18.125 1 23.97 296 SER A N 1
ATOM 2313 C CA . SER A 1 296 ? -35.656 -34.812 -18.109 1 23.97 296 SER A CA 1
ATOM 2314 C C . SER A 1 296 ? -36.25 -36.094 -18.656 1 23.97 296 SER A C 1
ATOM 2316 O O . SER A 1 296 ? -37.188 -36.062 -19.438 1 23.97 296 SER A O 1
ATOM 2318 N N . SER A 1 297 ? -35.562 -37.156 -18.875 1 25.06 297 SER A N 1
ATOM 2319 C CA . SER A 1 297 ? -36.469 -38.219 -19.344 1 25.06 297 SER A CA 1
ATOM 2320 C C . SER A 1 297 ? -37.5 -38.562 -18.281 1 25.06 297 SER A C 1
ATOM 2322 O O . SER A 1 297 ? -37.594 -39.688 -17.812 1 25.06 297 SER A O 1
ATOM 2324 N N . ARG A 1 298 ? -37.719 -37.938 -17.125 1 25.41 298 ARG A N 1
ATOM 2325 C CA . ARG A 1 298 ? -38.969 -38.406 -16.531 1 25.41 298 ARG A CA 1
ATOM 2326 C C . ARG A 1 298 ? -40.156 -38.156 -17.469 1 25.41 298 ARG A C 1
ATOM 2328 O O . ARG A 1 298 ? -40.281 -37.062 -18.016 1 25.41 298 ARG A O 1
ATOM 2335 N N . LYS A 1 299 ? -40.812 -39.094 -18.062 1 27.11 299 LYS A N 1
ATOM 2336 C CA . LYS A 1 299 ? -42.25 -39.312 -18 1 27.11 299 LYS A CA 1
ATOM 2337 C C . LYS A 1 299 ? -42.844 -38.625 -16.766 1 27.11 299 LYS A C 1
ATOM 2339 O O . LYS A 1 299 ? -42.188 -38.531 -15.719 1 27.11 299 LYS A O 1
ATOM 2344 N N . THR A 1 300 ? -43.938 -37.781 -16.734 1 25.56 300 THR A N 1
ATOM 2345 C CA . THR A 1 300 ? -44.781 -36.969 -15.875 1 25.56 300 THR A CA 1
ATOM 2346 C C . THR A 1 300 ? -45.094 -37.719 -14.578 1 25.56 300 THR A C 1
ATOM 2348 O O . THR A 1 300 ? -45.969 -37.281 -13.805 1 25.56 300 THR A O 1
ATOM 2351 N N . HIS A 1 301 ? -44.781 -38.875 -14.219 1 24.48 301 HIS A N 1
ATOM 2352 C CA . HIS A 1 301 ? -45.406 -39.281 -12.977 1 24.48 301 HIS A CA 1
ATOM 2353 C C . HIS A 1 301 ? -45.125 -38.281 -11.859 1 24.48 301 HIS A C 1
ATOM 2355 O O . HIS A 1 301 ? -43.969 -37.906 -11.656 1 24.48 301 HIS A O 1
ATOM 2361 N N . ASP A 1 302 ? -46.125 -37.406 -11.336 1 25.88 302 ASP A N 1
ATOM 2362 C CA . ASP A 1 302 ? -46.375 -36.406 -10.32 1 25.88 302 ASP A CA 1
ATOM 2363 C C . ASP A 1 302 ? -45.656 -36.719 -9.016 1 25.88 302 ASP A C 1
ATOM 2365 O O . ASP A 1 302 ? -46.156 -37.562 -8.234 1 25.88 302 ASP A O 1
ATOM 2369 N N . MET A 1 303 ? -44.531 -37.281 -9.008 1 24.27 303 MET A N 1
ATOM 2370 C CA . MET A 1 303 ? -44.125 -37.688 -7.664 1 24.27 303 MET A CA 1
ATOM 2371 C C . MET A 1 303 ? -44.062 -36.469 -6.738 1 24.27 303 MET A C 1
ATOM 2373 O O . MET A 1 303 ? -43.375 -35.469 -7.039 1 24.27 303 MET A O 1
ATOM 2377 N N . ASP A 1 304 ? -45.156 -36.156 -5.91 1 25.28 304 ASP A N 1
ATOM 2378 C CA . ASP A 1 304 ? -45.531 -35.25 -4.832 1 25.28 304 ASP A CA 1
ATOM 2379 C C . ASP A 1 304 ? -44.375 -35.094 -3.818 1 25.28 304 ASP A C 1
ATOM 2381 O O . ASP A 1 304 ? -44.312 -35.844 -2.85 1 25.28 304 ASP A O 1
ATOM 2385 N N . ILE A 1 305 ? -43.312 -34.969 -4.344 1 27.12 305 ILE A N 1
ATOM 2386 C CA . ILE A 1 305 ? -42.125 -34.844 -3.504 1 27.12 305 ILE A CA 1
ATOM 2387 C C . ILE A 1 305 ? -42.344 -33.75 -2.475 1 27.12 305 ILE A C 1
ATOM 2389 O O . ILE A 1 305 ? -41.531 -33.562 -1.568 1 27.12 305 ILE A O 1
ATOM 2393 N N . ALA A 1 306 ? -43.312 -32.812 -2.672 1 27.14 306 ALA A N 1
ATOM 2394 C CA . ALA A 1 306 ? -43.812 -31.906 -1.623 1 27.14 306 ALA A CA 1
ATOM 2395 C C . ALA A 1 306 ? -44.188 -32.688 -0.367 1 27.14 306 ALA A C 1
ATOM 2397 O O . ALA A 1 306 ? -43.938 -32.25 0.752 1 27.14 306 ALA A O 1
ATOM 2398 N N . GLY A 1 307 ? -44.719 -33.812 -0.583 1 27.58 307 GLY A N 1
ATOM 2399 C CA . GLY A 1 307 ? -45.188 -34.719 0.47 1 27.58 307 GLY A CA 1
ATOM 2400 C C . GLY A 1 307 ? -44.062 -35.406 1.22 1 27.58 307 GLY A C 1
ATOM 2401 O O . GLY A 1 307 ? -44.156 -35.594 2.434 1 27.58 307 GLY A O 1
ATOM 2402 N N . LEU A 1 308 ? -43.094 -35.781 0.468 1 26.83 308 LEU A N 1
ATOM 2403 C CA . LEU A 1 308 ? -42.062 -36.531 1.192 1 26.83 308 LEU A CA 1
ATOM 2404 C C . LEU A 1 308 ? -41.188 -35.594 2.016 1 26.83 308 LEU A C 1
ATOM 2406 O O . LEU A 1 308 ? -40.844 -35.906 3.148 1 26.83 308 LEU A O 1
ATOM 2410 N N . VAL A 1 309 ? -40.875 -34.438 1.493 1 29.39 309 VAL A N 1
ATOM 2411 C CA . VAL A 1 309 ? -40.125 -33.5 2.311 1 29.39 309 VAL A CA 1
ATOM 2412 C C . VAL A 1 309 ? -40.969 -32.969 3.445 1 29.39 309 VAL A C 1
ATOM 2414 O O . VAL A 1 309 ? -40.531 -32.812 4.578 1 29.39 309 VAL A O 1
ATOM 2417 N N . ALA A 1 310 ? -42.219 -32.812 3.189 1 27.8 310 ALA A N 1
ATOM 2418 C CA . ALA A 1 310 ? -43.156 -32.406 4.25 1 27.8 310 ALA A CA 1
ATOM 2419 C C . ALA A 1 310 ? -43.219 -33.469 5.352 1 27.8 310 ALA A C 1
ATOM 2421 O O . ALA A 1 310 ? -43.281 -33.125 6.535 1 27.8 310 ALA A O 1
ATOM 2422 N N . THR A 1 311 ? -43.156 -34.656 4.895 1 29.5 311 THR A N 1
ATOM 2423 C CA . THR A 1 311 ? -43.219 -35.719 5.914 1 29.5 311 THR A CA 1
ATOM 2424 C C . THR A 1 311 ? -41.906 -35.812 6.684 1 29.5 311 THR A C 1
ATOM 2426 O O . THR A 1 311 ? -41.906 -35.906 7.91 1 29.5 311 THR A O 1
ATOM 2429 N N . ASN A 1 312 ? -40.875 -35.812 5.93 1 28.62 312 ASN A N 1
ATOM 2430 C CA . ASN A 1 312 ? -39.625 -36 6.688 1 28.62 312 ASN A CA 1
ATOM 2431 C C . ASN A 1 312 ? -39.25 -34.75 7.445 1 28.62 312 ASN A C 1
ATOM 2433 O O . ASN A 1 312 ? -38.688 -34.812 8.539 1 28.62 312 ASN A O 1
ATOM 2437 N N . LEU A 1 313 ? -39.531 -33.594 6.855 1 28.86 313 LEU A N 1
ATOM 2438 C CA . LEU A 1 313 ? -39.344 -32.406 7.676 1 28.86 313 LEU A CA 1
ATOM 2439 C C . LEU A 1 313 ? -40.25 -32.406 8.891 1 28.86 313 LEU A C 1
ATOM 2441 O O . LEU A 1 313 ? -39.875 -31.984 9.977 1 28.86 313 LEU A O 1
ATOM 2445 N N . ASN A 1 314 ? -41.438 -32.906 8.648 1 29.33 314 ASN A N 1
ATOM 2446 C CA . ASN A 1 314 ? -42.312 -33.062 9.805 1 29.33 314 ASN A CA 1
ATOM 2447 C C . ASN A 1 314 ? -41.719 -34.062 10.797 1 29.33 314 ASN A C 1
ATOM 2449 O O . ASN A 1 314 ? -41.844 -33.875 12.016 1 29.33 314 ASN A O 1
ATOM 2453 N N . GLN A 1 315 ? -41.125 -35.094 10.227 1 31.75 315 GLN A N 1
ATOM 2454 C CA . GLN A 1 315 ? -40.531 -36.062 11.148 1 31.75 315 GLN A CA 1
ATOM 2455 C C . GLN A 1 315 ? -39.281 -35.5 11.82 1 31.75 315 GLN A C 1
ATOM 2457 O O . GLN A 1 315 ? -39.062 -35.719 13.016 1 31.75 315 GLN A O 1
ATOM 2462 N N . LEU A 1 316 ? -38.5 -34.875 11.023 1 29.25 316 LEU A N 1
ATOM 2463 C CA . LEU A 1 316 ? -37.312 -34.281 11.648 1 29.25 316 LEU A CA 1
ATOM 2464 C C . LEU A 1 316 ? -37.719 -33.125 12.578 1 29.25 316 LEU A C 1
ATOM 2466 O O . LEU A 1 316 ? -37.156 -33 13.672 1 29.25 316 LEU A O 1
ATOM 2470 N N . ASN A 1 317 ? -38.625 -32.312 12.07 1 28.8 317 ASN A N 1
ATOM 2471 C CA . ASN A 1 317 ? -39.156 -31.281 12.992 1 28.8 317 ASN A CA 1
ATOM 2472 C C . ASN A 1 317 ? -39.75 -31.922 14.25 1 28.8 317 ASN A C 1
ATOM 2474 O O . ASN A 1 317 ? -39.594 -31.391 15.352 1 28.8 317 ASN A O 1
ATOM 2478 N N . SER A 1 318 ? -40.406 -32.969 14 1 32.41 318 SER A N 1
ATOM 2479 C CA . SER A 1 318 ? -40.969 -33.625 15.164 1 32.41 318 SER A CA 1
ATOM 2480 C C . SER A 1 318 ? -39.906 -34.25 16.031 1 32.41 318 SER A C 1
ATOM 2482 O O . SER A 1 318 ? -39.969 -34.25 17.25 1 32.41 318 SER A O 1
ATOM 2484 N N . SER A 1 319 ? -38.906 -34.844 15.328 1 31.73 319 SER A N 1
ATOM 2485 C CA . SER A 1 319 ? -37.875 -35.5 16.141 1 31.73 319 SER A CA 1
ATOM 2486 C C . SER A 1 319 ? -36.969 -34.469 16.797 1 31.73 319 SER A C 1
ATOM 2488 O O . SER A 1 319 ? -36.594 -34.625 17.953 1 31.73 319 SER A O 1
ATOM 2490 N N . MET A 1 320 ? -36.594 -33.438 16.016 1 29.78 320 MET A N 1
ATOM 2491 C CA . MET A 1 320 ? -35.781 -32.406 16.656 1 29.78 320 MET A CA 1
ATOM 2492 C C . MET A 1 320 ? -36.594 -31.625 17.688 1 29.78 320 MET A C 1
ATOM 2494 O O . MET A 1 320 ? -36.062 -31.25 18.734 1 29.78 320 MET A O 1
ATOM 2498 N N . ALA A 1 321 ? -37.812 -31.266 17.375 1 30.88 321 ALA A N 1
ATOM 2499 C CA . ALA A 1 321 ? -38.625 -30.641 18.391 1 30.88 321 ALA A CA 1
ATOM 2500 C C . ALA A 1 321 ? -38.781 -31.531 19.625 1 30.88 321 ALA A C 1
ATOM 2502 O O . ALA A 1 321 ? -38.781 -31.031 20.75 1 30.88 321 ALA A O 1
ATOM 2503 N N . ALA A 1 322 ? -38.875 -32.781 19.344 1 35.31 322 ALA A N 1
ATOM 2504 C CA . ALA A 1 322 ? -39 -33.688 20.469 1 35.31 322 ALA A CA 1
ATOM 2505 C C . ALA A 1 322 ? -37.688 -33.75 21.25 1 35.31 322 ALA A C 1
ATOM 2507 O O . ALA A 1 322 ? -37.688 -33.812 22.484 1 35.31 322 ALA A O 1
ATOM 2508 N N . ASP A 1 323 ? -36.562 -33.719 20.5 1 31.03 323 ASP A N 1
ATOM 2509 C CA . ASP A 1 323 ? -35.281 -33.844 21.203 1 31.03 323 ASP A CA 1
ATOM 2510 C C . ASP A 1 323 ? -34.906 -32.531 21.875 1 31.03 323 ASP A C 1
ATOM 2512 O O . ASP A 1 323 ? -34.375 -32.531 22.984 1 31.03 323 ASP A O 1
ATOM 2516 N N . ILE A 1 324 ? -35.219 -31.375 21.219 1 30.53 324 ILE A N 1
ATOM 2517 C CA . ILE A 1 324 ? -34.938 -30.109 21.875 1 30.53 324 ILE A CA 1
ATOM 2518 C C . ILE A 1 324 ? -35.844 -29.953 23.094 1 30.53 324 ILE A C 1
ATOM 2520 O O . ILE A 1 324 ? -35.406 -29.531 24.156 1 30.53 324 ILE A O 1
ATOM 2524 N N . ASP A 1 325 ? -37.094 -30.312 22.938 1 31.14 325 ASP A N 1
ATOM 2525 C CA . ASP A 1 325 ? -38 -30.188 24.078 1 31.14 325 ASP A CA 1
ATOM 2526 C 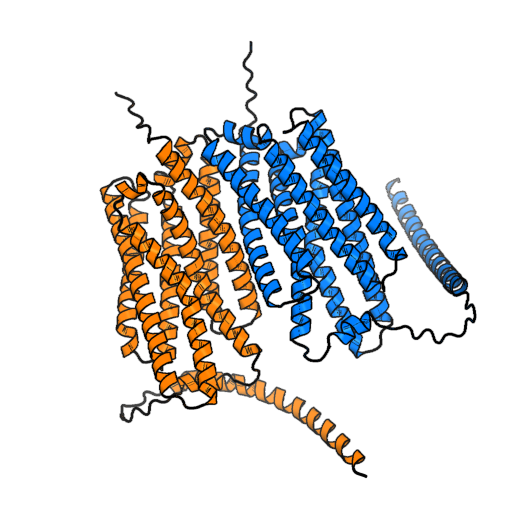C . ASP A 1 325 ? -37.5 -31.031 25.266 1 31.14 325 ASP A C 1
ATOM 2528 O O . ASP A 1 325 ? -37.594 -30.594 26.406 1 31.14 325 ASP A O 1
ATOM 2532 N N . HIS A 1 326 ? -36.969 -32.188 24.875 1 34.47 326 HIS A N 1
ATOM 2533 C CA . HIS A 1 326 ? -36.562 -33 26.016 1 34.47 326 HIS A CA 1
ATOM 2534 C C . HIS A 1 326 ? -35.312 -32.406 26.672 1 34.47 326 HIS A C 1
ATOM 2536 O O . HIS A 1 326 ? -35.219 -32.375 27.906 1 34.47 326 HIS A O 1
ATOM 2542 N N . HIS A 1 327 ? -34.344 -31.906 25.875 1 32.66 327 HIS A N 1
ATOM 2543 C CA . HIS A 1 327 ? -33.125 -31.469 26.531 1 32.66 327 HIS A CA 1
ATOM 2544 C C . HIS A 1 327 ? -33.281 -30.078 27.141 1 32.66 327 HIS A C 1
ATOM 2546 O O . HIS A 1 327 ? -32.656 -29.766 28.141 1 32.66 327 HIS A O 1
ATOM 2552 N N . LEU A 1 328 ? -34.094 -29.219 26.484 1 31.61 328 LEU A N 1
ATOM 2553 C CA . LEU A 1 328 ? -34.312 -27.922 27.125 1 31.61 328 LEU A CA 1
ATOM 2554 C C . LEU A 1 328 ? -35.062 -28.094 28.453 1 31.61 328 LEU A C 1
ATOM 2556 O O . LEU A 1 328 ? -34.781 -27.359 29.422 1 31.61 328 LEU A O 1
ATOM 2560 N N . LYS A 1 329 ? -35.969 -29.031 28.453 1 35.34 329 LYS A N 1
ATOM 2561 C CA . LYS A 1 329 ? -36.688 -29.25 29.703 1 35.34 329 LYS A CA 1
ATOM 2562 C C . LYS A 1 329 ? -35.719 -29.688 30.812 1 35.34 329 LYS A C 1
ATOM 2564 O O . LYS A 1 329 ? -35.844 -29.234 31.953 1 35.34 329 LYS A O 1
ATOM 2569 N N . ASP A 1 330 ? -34.781 -30.531 30.344 1 36.5 330 ASP A N 1
ATOM 2570 C CA . ASP A 1 330 ? -33.875 -31.016 31.391 1 36.5 330 ASP A CA 1
ATOM 2571 C C . ASP A 1 330 ? -32.969 -29.891 31.891 1 36.5 330 ASP A C 1
ATOM 2573 O O . ASP A 1 330 ? -32.719 -29.766 33.094 1 36.5 330 ASP A O 1
ATOM 2577 N N . ASP A 1 331 ? -32.562 -28.984 30.922 1 33.94 331 ASP A N 1
ATOM 2578 C CA . ASP A 1 331 ? -31.656 -27.953 31.391 1 33.94 331 ASP A CA 1
ATOM 2579 C C . ASP A 1 331 ? -32.375 -26.875 32.188 1 33.94 331 ASP A C 1
ATOM 2581 O O . ASP A 1 331 ? -31.875 -26.391 33.188 1 33.94 331 ASP A O 1
ATOM 2585 N N . VAL A 1 332 ? -33.594 -26.5 31.766 1 35.38 332 VAL A N 1
ATOM 2586 C CA . VAL A 1 332 ? -34.312 -25.484 32.531 1 35.38 332 VAL A CA 1
ATOM 2587 C C . VAL A 1 332 ? -34.594 -26 33.938 1 35.38 332 VAL A C 1
ATOM 2589 O O . VAL A 1 332 ? -34.5 -25.25 34.906 1 35.38 332 VAL A O 1
ATOM 2592 N N . GLU A 1 333 ? -34.938 -27.25 34 1 35.09 333 GLU A N 1
ATOM 2593 C CA . GLU A 1 333 ? -35.188 -27.797 35.312 1 35.09 333 GLU A CA 1
ATOM 2594 C C . GLU A 1 333 ? -33.906 -27.781 36.156 1 35.09 333 GLU A C 1
ATOM 2596 O O . GLU A 1 333 ? -33.969 -27.516 37.375 1 35.09 333 GLU A O 1
ATOM 2601 N N . ARG A 1 334 ? -32.812 -27.984 35.406 1 37.12 334 ARG A N 1
ATOM 2602 C CA . ARG A 1 334 ? -31.562 -28 36.188 1 37.12 334 ARG A CA 1
ATOM 2603 C C . ARG A 1 334 ? -31.219 -26.594 36.688 1 37.12 334 ARG A C 1
ATOM 2605 O O . ARG A 1 334 ? -30.766 -26.422 37.812 1 37.12 334 ARG A O 1
ATOM 2612 N N . ILE A 1 335 ? -31.391 -25.562 35.812 1 33.75 335 ILE A N 1
ATOM 2613 C CA . ILE A 1 335 ? -31.078 -24.219 36.281 1 33.75 335 ILE A CA 1
ATOM 2614 C C . ILE A 1 335 ? -32.062 -23.781 37.344 1 33.75 335 ILE A C 1
ATOM 2616 O O . ILE A 1 335 ? -31.703 -23.141 38.312 1 33.75 335 ILE A O 1
ATOM 2620 N N . GLY A 1 336 ? -33.281 -24.203 37.219 1 30.39 336 GLY A N 1
ATOM 2621 C CA . GLY A 1 336 ? -34.25 -23.859 38.25 1 30.39 336 GLY A CA 1
ATOM 2622 C C . GLY A 1 336 ? -33.844 -24.375 39.625 1 30.39 336 GLY A C 1
ATOM 2623 O O . GLY A 1 336 ? -34.062 -23.703 40.625 1 30.39 336 GLY A O 1
ATOM 2624 N N . SER A 1 337 ? -33.375 -25.656 39.625 1 35.84 337 SER A N 1
ATOM 2625 C CA . SER A 1 337 ? -33.062 -26.188 40.938 1 35.84 337 SER A CA 1
ATOM 2626 C C . SER A 1 337 ? -31.875 -25.469 41.562 1 35.84 337 SER A C 1
ATOM 2628 O O . SER A 1 337 ? -31.766 -25.391 42.781 1 35.84 337 SER A O 1
ATOM 2630 N N . GLN A 1 338 ? -30.891 -24.984 40.688 1 31.88 338 GLN A N 1
ATOM 2631 C CA . GLN A 1 338 ? -29.703 -24.422 41.312 1 31.88 338 GLN A CA 1
ATOM 2632 C C . GLN A 1 338 ? -30 -23.031 41.906 1 31.88 338 GLN A C 1
ATOM 2634 O O . GLN A 1 338 ? -29.266 -22.531 42.75 1 31.88 338 GLN A O 1
ATOM 2639 N N . ILE A 1 339 ? -30.953 -22.281 41.344 1 30.2 339 ILE A N 1
ATOM 2640 C CA . ILE A 1 339 ? -31.219 -20.969 41.938 1 30.2 339 ILE A CA 1
ATOM 2641 C C . ILE A 1 339 ? -31.859 -21.156 43.312 1 30.2 339 ILE A C 1
ATOM 2643 O O . ILE A 1 339 ? -31.844 -20.25 44.156 1 30.2 339 ILE A O 1
ATOM 2647 N N . GLN A 1 340 ? -32.562 -22.234 43.531 1 28.41 340 GLN A N 1
ATOM 2648 C CA . GLN A 1 340 ? -33.25 -22.266 44.812 1 28.41 340 GLN A CA 1
ATOM 2649 C C . GLN A 1 340 ? -32.219 -22.297 45.969 1 28.41 340 GLN A C 1
ATOM 2651 O O . GLN A 1 340 ? -32.562 -21.969 47.125 1 28.41 340 GLN A O 1
ATOM 2656 N N . ASP A 1 341 ? -31.016 -22.875 45.719 1 32.53 341 ASP A N 1
ATOM 2657 C CA . ASP A 1 341 ? -30.297 -23.062 47 1 32.53 341 ASP A CA 1
ATOM 2658 C C . ASP A 1 341 ? -29.75 -21.75 47.531 1 32.53 341 ASP A C 1
ATOM 2660 O O . ASP A 1 341 ? -29.094 -21.719 48.562 1 32.53 341 ASP A O 1
ATOM 2664 N N . VAL A 1 342 ? -29.656 -20.625 46.625 1 28.67 342 VAL A N 1
ATOM 2665 C CA . VAL A 1 342 ? -29.062 -19.469 47.281 1 28.67 342 VAL A CA 1
ATOM 2666 C C . VAL A 1 342 ? -30.109 -18.797 48.156 1 28.67 342 VAL A C 1
ATOM 2668 O O . VAL A 1 342 ? -29.828 -17.781 48.812 1 28.67 342 VAL A O 1
ATOM 2671 N N . ASP A 1 343 ? -31.391 -19.062 48.031 1 27.3 343 ASP A N 1
ATOM 2672 C CA . ASP A 1 343 ? -32.219 -18.219 48.875 1 27.3 343 ASP A CA 1
ATOM 2673 C C . ASP A 1 343 ? -32.031 -18.562 50.344 1 27.3 343 ASP A C 1
ATOM 2675 O O . ASP A 1 343 ? -32.406 -17.766 51.219 1 27.3 343 ASP A O 1
ATOM 2679 N N . VAL A 1 344 ? -31.703 -19.875 50.75 1 24.58 344 VAL A N 1
ATOM 2680 C CA . VAL A 1 344 ? -31.906 -19.984 52.188 1 24.58 344 VAL A CA 1
ATOM 2681 C C . VAL A 1 344 ? -30.688 -19.406 52.938 1 24.58 344 VAL A C 1
ATOM 2683 O O . VAL A 1 344 ? -29.547 -19.672 52.562 1 24.58 344 VAL A O 1
ATOM 2686 N N . MET B 1 1 ? 16.453 43.969 18.172 1 22.5 1 MET B N 1
ATOM 2687 C CA . MET B 1 1 ? 16.75 42.562 17.922 1 22.5 1 MET B CA 1
ATOM 2688 C C . MET B 1 1 ? 15.828 42 16.859 1 22.5 1 MET B C 1
ATOM 2690 O O . MET B 1 1 ? 14.609 41.938 17.047 1 22.5 1 MET B O 1
ATOM 2694 N N . SER B 1 2 ? 15.984 42.281 15.57 1 27.08 2 SER B N 1
ATOM 2695 C CA . SER B 1 2 ? 15.18 42.281 14.352 1 27.08 2 SER B CA 1
ATOM 2696 C C . SER B 1 2 ? 14.672 40.906 14.016 1 27.08 2 SER B C 1
ATOM 2698 O O . SER B 1 2 ? 15.461 39.969 13.859 1 27.08 2 SER B O 1
ATOM 2700 N N . ASP B 1 3 ? 13.656 40.312 14.641 1 28.17 3 ASP B N 1
ATOM 2701 C CA . ASP B 1 3 ? 12.844 39.094 14.719 1 28.17 3 ASP B CA 1
ATOM 2702 C C . ASP B 1 3 ? 12.523 38.562 13.32 1 28.17 3 ASP B C 1
ATOM 2704 O O . ASP B 1 3 ? 11.516 38.938 12.719 1 28.17 3 ASP B O 1
ATOM 2708 N N . SER B 1 4 ? 13.422 38.656 12.25 1 29.58 4 SER B N 1
ATOM 2709 C CA . SER B 1 4 ? 13.508 38.281 10.844 1 29.58 4 SER B CA 1
ATOM 2710 C C . SER B 1 4 ? 13.117 36.844 10.641 1 29.58 4 SER B C 1
ATOM 2712 O O . SER B 1 4 ? 13.969 35.938 10.703 1 29.58 4 SER B O 1
ATOM 2714 N N . SER B 1 5 ? 12.297 36.219 11.344 1 36.22 5 SER B N 1
ATOM 2715 C CA . SER B 1 5 ? 11.672 34.906 11.172 1 36.22 5 SER B CA 1
ATOM 2716 C C . SER B 1 5 ? 11.445 34.594 9.695 1 36.22 5 SER B C 1
ATOM 2718 O O . SER B 1 5 ? 10.641 35.25 9.031 1 36.22 5 SER B O 1
ATOM 2720 N N . ALA B 1 6 ? 12.438 34.469 8.875 1 36.91 6 ALA B N 1
ATOM 2721 C CA . ALA B 1 6 ? 12.617 34.281 7.438 1 36.91 6 ALA B CA 1
ATOM 2722 C C . ALA B 1 6 ? 11.477 33.469 6.844 1 36.91 6 ALA B C 1
ATOM 2724 O O . ALA B 1 6 ? 11.25 32.312 7.254 1 36.91 6 ALA B O 1
ATOM 2725 N N . ALA B 1 7 ? 10.422 33.969 6.422 1 37.41 7 ALA B N 1
ATOM 2726 C CA . ALA B 1 7 ? 9.234 33.562 5.672 1 37.41 7 ALA B CA 1
ATOM 2727 C C . ALA B 1 7 ? 9.609 32.656 4.496 1 37.41 7 ALA B C 1
ATOM 2729 O O . ALA B 1 7 ? 10.148 33.125 3.494 1 37.41 7 ALA B O 1
ATOM 2730 N N . PHE B 1 8 ? 10.297 31.562 4.605 1 43.59 8 PHE B N 1
ATOM 2731 C CA . PHE B 1 8 ? 10.43 30.719 3.416 1 43.59 8 PHE B CA 1
ATOM 2732 C C . PHE B 1 8 ? 9.188 30.812 2.549 1 43.59 8 PHE B C 1
ATOM 2734 O O . PHE B 1 8 ? 8.062 30.859 3.062 1 43.59 8 PHE B O 1
ATOM 2741 N N . PRO B 1 9 ? 9.352 31.281 1.37 1 50.47 9 PRO B N 1
ATOM 2742 C CA . PRO B 1 9 ? 8.172 31.438 0.519 1 50.47 9 PRO B CA 1
ATOM 2743 C C . PRO B 1 9 ? 7.219 30.234 0.614 1 50.47 9 PRO B C 1
ATOM 2745 O O . PRO B 1 9 ? 7.656 29.109 0.848 1 50.47 9 PRO B O 1
ATOM 2748 N N . THR B 1 10 ? 5.977 30.516 1.092 1 60.78 10 THR B N 1
ATOM 2749 C CA . THR B 1 10 ? 4.793 29.672 1.232 1 60.78 10 THR B CA 1
ATOM 2750 C C . THR B 1 10 ? 4.832 28.516 0.24 1 60.78 10 THR B C 1
ATOM 2752 O O . THR B 1 10 ? 4.402 27.406 0.558 1 60.78 10 THR B O 1
ATOM 2755 N N . SER B 1 11 ? 5.715 28.828 -0.848 1 75.69 11 SER B N 1
ATOM 2756 C CA . SER B 1 11 ? 5.703 27.812 -1.898 1 75.69 11 SER B CA 1
ATOM 2757 C C . SER B 1 11 ? 6.656 26.672 -1.576 1 75.69 11 SER B C 1
ATOM 2759 O O . SER B 1 11 ? 6.34 25.5 -1.813 1 75.69 11 SER B O 1
ATOM 2761 N N . ILE B 1 12 ? 7.859 27.062 -0.921 1 77.56 12 ILE B N 1
ATOM 2762 C CA . ILE B 1 12 ? 8.828 26.016 -0.612 1 77.56 12 ILE B CA 1
ATOM 2763 C C . ILE B 1 12 ? 8.289 25.125 0.504 1 77.56 12 ILE B C 1
ATOM 2765 O O . ILE B 1 12 ? 8.445 23.906 0.458 1 77.56 12 ILE B O 1
ATOM 2769 N N . GLU B 1 13 ? 7.676 25.812 1.448 1 83.06 13 GLU B N 1
ATOM 2770 C CA . GLU B 1 13 ? 7.094 25.047 2.549 1 83.06 13 GLU B CA 1
ATOM 2771 C C . GLU B 1 13 ? 6.047 24.062 2.041 1 83.06 13 GLU B C 1
ATOM 2773 O O . GLU B 1 13 ? 6.02 22.906 2.473 1 83.06 13 GLU B O 1
ATOM 2778 N N . GLU B 1 14 ? 5.371 24.562 1.119 1 84.88 14 GLU B N 1
ATOM 2779 C CA . GLU B 1 14 ? 4.32 23.719 0.563 1 84.88 14 GLU B CA 1
ATOM 2780 C C . GLU B 1 14 ? 4.906 22.516 -0.185 1 84.88 14 GLU B C 1
ATOM 2782 O O . GLU B 1 14 ? 4.406 21.406 -0.065 1 84.88 14 GLU B O 1
ATOM 2787 N N . HIS B 1 15 ? 5.902 22.766 -0.884 1 85.25 15 HIS B N 1
ATOM 2788 C CA . HIS B 1 15 ? 6.492 21.688 -1.68 1 85.25 15 HIS B CA 1
ATOM 2789 C C . HIS B 1 15 ? 7.172 20.656 -0.791 1 85.25 15 HIS B C 1
ATOM 2791 O O . HIS B 1 15 ? 7.109 19.453 -1.073 1 85.25 15 HIS B O 1
ATOM 2797 N N . VAL B 1 16 ? 7.762 21.094 0.25 1 85 16 VAL B N 1
ATOM 2798 C CA . VAL B 1 16 ? 8.453 20.172 1.149 1 85 16 VAL B CA 1
ATOM 2799 C C . VAL B 1 16 ? 7.43 19.312 1.896 1 85 16 VAL B C 1
ATOM 2801 O O . VAL B 1 16 ? 7.59 18.094 1.998 1 85 16 VAL B O 1
ATOM 2804 N N . ILE B 1 17 ? 6.438 19.938 2.354 1 88.81 17 ILE B N 1
ATOM 2805 C CA . ILE B 1 17 ? 5.41 19.219 3.1 1 88.81 17 ILE B CA 1
ATOM 2806 C C . ILE B 1 17 ? 4.676 18.25 2.17 1 88.81 17 ILE B C 1
ATOM 2808 O O . ILE B 1 17 ? 4.434 17.094 2.529 1 88.81 17 ILE B O 1
ATOM 2812 N N . ARG B 1 18 ? 4.422 18.734 0.973 1 88.81 18 ARG B N 1
ATOM 2813 C CA . ARG B 1 18 ? 3.758 17.891 -0.022 1 88.81 18 ARG B CA 1
ATOM 2814 C C . ARG B 1 18 ? 4.637 16.719 -0.417 1 88.81 18 ARG B C 1
ATOM 2816 O O . ARG B 1 18 ? 4.148 15.586 -0.533 1 88.81 18 ARG B O 1
ATOM 2823 N N . GLY B 1 19 ? 5.812 16.984 -0.61 1 89.44 19 GLY B N 1
ATOM 2824 C CA . GLY B 1 19 ? 6.738 15.914 -0.975 1 89.44 19 GLY B CA 1
ATOM 2825 C C . GLY B 1 19 ? 6.871 14.852 0.094 1 89.44 19 GLY B C 1
ATOM 2826 O O . GLY B 1 19 ? 6.844 13.656 -0.207 1 89.44 19 GLY B O 1
ATOM 2827 N N . ASN B 1 20 ? 6.957 15.266 1.275 1 90.25 20 ASN B N 1
ATOM 2828 C CA . ASN B 1 20 ? 7.117 14.328 2.381 1 90.25 20 ASN B CA 1
ATOM 2829 C C . ASN B 1 20 ? 5.859 13.484 2.588 1 90.25 20 ASN B C 1
ATOM 2831 O O . ASN B 1 20 ? 5.941 12.266 2.721 1 90.25 20 ASN B O 1
ATOM 2835 N N . LEU B 1 21 ? 4.766 14.148 2.574 1 91.88 21 LEU B N 1
ATOM 2836 C CA . LEU B 1 21 ? 3.512 13.445 2.822 1 91.88 21 LEU B CA 1
ATOM 2837 C C . LEU B 1 21 ? 3.184 12.5 1.67 1 91.88 21 LEU B C 1
ATOM 2839 O O . LEU B 1 21 ? 2.93 11.312 1.888 1 91.88 21 LEU B O 1
ATOM 2843 N N . ASN B 1 22 ? 3.244 12.984 0.482 1 92.69 22 ASN B N 1
ATOM 2844 C CA . ASN B 1 22 ? 2.855 12.18 -0.671 1 92.69 22 ASN B CA 1
ATOM 2845 C C . ASN B 1 22 ? 3.855 11.055 -0.936 1 92.69 22 ASN B C 1
ATOM 2847 O O . ASN B 1 22 ? 3.48 9.984 -1.409 1 92.69 22 ASN B O 1
ATOM 2851 N N . SER B 1 23 ? 5.062 11.328 -0.659 1 93.62 23 SER B N 1
ATOM 2852 C CA . SER B 1 23 ? 6.039 10.25 -0.8 1 93.62 23 SER B CA 1
ATOM 2853 C C . SER B 1 23 ? 5.793 9.141 0.215 1 93.62 23 SER B C 1
ATOM 2855 O O . SER B 1 23 ? 5.984 7.965 -0.087 1 93.62 23 SER B O 1
ATOM 2857 N N . SER B 1 24 ? 5.398 9.523 1.384 1 93.06 24 SER B N 1
ATOM 2858 C CA . SER B 1 24 ? 5.059 8.516 2.389 1 93.06 24 SER B CA 1
ATOM 2859 C C . SER B 1 24 ? 3.842 7.703 1.967 1 93.06 24 SER B C 1
ATOM 2861 O O . SER B 1 24 ? 3.793 6.492 2.189 1 93.06 24 SER B O 1
ATOM 2863 N N . LEU B 1 25 ? 2.904 8.359 1.356 1 94.12 25 LEU B N 1
ATOM 2864 C CA . LEU B 1 25 ? 1.737 7.656 0.836 1 94.12 25 LEU B CA 1
ATOM 2865 C C . LEU B 1 25 ? 2.139 6.672 -0.257 1 94.12 25 LEU B C 1
ATOM 2867 O O . LEU B 1 25 ? 1.659 5.535 -0.283 1 94.12 25 LEU B O 1
ATOM 2871 N N . 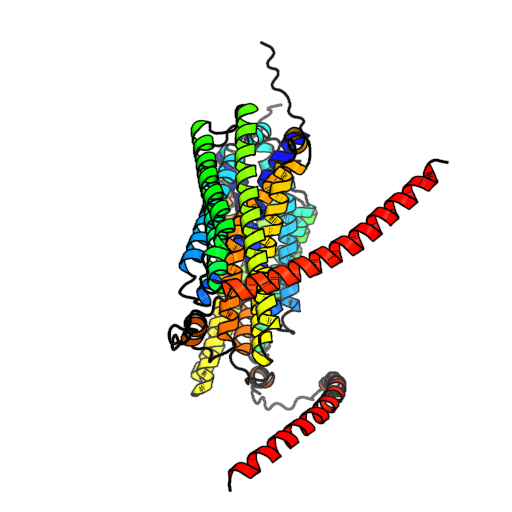LEU B 1 26 ? 2.955 7.078 -1.067 1 94.12 26 LEU B N 1
ATOM 2872 C CA . LEU B 1 26 ? 3.428 6.207 -2.139 1 94.12 26 LEU B CA 1
ATOM 2873 C C . LEU B 1 26 ? 4.195 5.02 -1.571 1 94.12 26 LEU B C 1
ATOM 2875 O O . LEU B 1 26 ? 4.059 3.895 -2.059 1 94.12 26 LEU B O 1
ATOM 2879 N N . LEU B 1 27 ? 5.004 5.297 -0.572 1 95.88 27 LEU B N 1
ATOM 2880 C CA . LEU B 1 27 ? 5.746 4.223 0.084 1 95.88 27 LEU B CA 1
ATOM 2881 C C . LEU B 1 27 ? 4.797 3.148 0.605 1 95.88 27 LEU B C 1
ATOM 2883 O O . LEU B 1 27 ? 5.066 1.954 0.453 1 95.88 27 LEU B O 1
ATOM 2887 N N . ASN B 1 28 ? 3.783 3.602 1.185 1 95 28 ASN B N 1
ATOM 2888 C CA . ASN B 1 28 ? 2.809 2.65 1.706 1 95 28 ASN B CA 1
ATOM 2889 C C . ASN B 1 28 ? 2.199 1.805 0.591 1 95 28 ASN B C 1
ATOM 2891 O O . ASN B 1 28 ? 2.033 0.593 0.745 1 95 28 ASN B O 1
ATOM 2895 N N . PHE B 1 29 ? 1.894 2.447 -0.472 1 95.44 29 PHE B N 1
ATOM 2896 C CA . PHE B 1 29 ? 1.359 1.727 -1.621 1 95.44 29 PHE B CA 1
ATOM 2897 C C . PHE B 1 29 ? 2.357 0.689 -2.121 1 95.44 29 PHE B C 1
ATOM 2899 O O . PHE B 1 29 ? 2.002 -0.472 -2.332 1 95.44 29 PHE B O 1
ATOM 2906 N N . LEU B 1 30 ? 3.539 1.077 -2.266 1 95.88 30 LEU B N 1
ATOM 2907 C CA . LEU B 1 30 ? 4.578 0.198 -2.793 1 95.88 30 LEU B CA 1
ATOM 2908 C C . LEU B 1 30 ? 4.883 -0.932 -1.814 1 95.88 30 LEU B C 1
ATOM 2910 O O . LEU B 1 30 ? 5.168 -2.057 -2.23 1 95.88 30 LEU B O 1
ATOM 2914 N N . MET B 1 31 ? 4.859 -0.595 -0.556 1 95.81 31 MET B N 1
ATOM 2915 C CA . MET B 1 31 ? 5.105 -1.625 0.449 1 95.81 31 MET B CA 1
ATOM 2916 C C . MET B 1 31 ? 4.004 -2.676 0.433 1 95.81 31 MET B C 1
ATOM 2918 O O . MET B 1 31 ? 4.246 -3.842 0.75 1 95.81 31 MET B O 1
ATOM 2922 N N . GLY B 1 32 ? 2.83 -2.26 0.119 1 94.69 32 GLY B N 1
ATOM 2923 C CA . GLY B 1 32 ? 1.778 -3.244 -0.084 1 94.69 32 GLY B CA 1
ATOM 2924 C C . GLY B 1 32 ? 2.074 -4.207 -1.217 1 94.69 32 GLY B C 1
ATOM 2925 O O . GLY B 1 32 ? 1.942 -5.422 -1.055 1 94.69 32 GLY B O 1
ATOM 2926 N N . VAL B 1 33 ? 2.51 -3.662 -2.256 1 92.69 33 VAL B N 1
ATOM 2927 C CA . VAL B 1 33 ? 2.887 -4.469 -3.412 1 92.69 33 VAL B CA 1
ATOM 2928 C C . VAL B 1 33 ? 4.027 -5.41 -3.035 1 92.69 33 VAL B C 1
ATOM 2930 O O . VAL B 1 33 ? 3.986 -6.602 -3.354 1 92.69 33 VAL B O 1
ATOM 2933 N N . TYR B 1 34 ? 4.969 -4.91 -2.324 1 94.88 34 TYR B N 1
ATOM 2934 C CA . TYR B 1 34 ? 6.141 -5.688 -1.929 1 94.88 34 TYR B CA 1
ATOM 2935 C C . TYR B 1 34 ? 5.758 -6.797 -0.954 1 94.88 34 TYR B C 1
ATOM 2937 O O . TYR B 1 34 ? 6.258 -7.918 -1.05 1 94.88 34 TYR B O 1
ATOM 2945 N N . SER B 1 35 ? 4.91 -6.477 -0.071 1 93.62 35 SER B N 1
ATOM 2946 C CA . SER B 1 35 ? 4.5 -7.465 0.922 1 93.62 35 SER B CA 1
ATOM 2947 C C . SER B 1 35 ? 3.801 -8.648 0.266 1 93.62 35 SER B C 1
ATOM 2949 O O . SER B 1 35 ? 4.047 -9.805 0.629 1 93.62 35 SER B O 1
ATOM 2951 N N . LEU B 1 36 ? 2.992 -8.391 -0.682 1 91.81 36 LEU B N 1
ATOM 2952 C CA . LEU B 1 36 ? 2.309 -9.484 -1.368 1 91.81 36 LEU B CA 1
ATOM 2953 C C . LEU B 1 36 ? 3.281 -10.273 -2.238 1 91.81 36 LEU B C 1
ATOM 2955 O O . LEU B 1 36 ? 3.211 -11.5 -2.299 1 91.81 36 LEU B O 1
ATOM 2959 N N . THR B 1 37 ? 4.102 -9.539 -2.902 1 89.56 37 THR B N 1
ATOM 2960 C CA . THR B 1 37 ? 5.102 -10.219 -3.719 1 89.56 37 THR B CA 1
ATOM 2961 C C . THR B 1 37 ? 5.973 -11.133 -2.859 1 89.56 37 THR B C 1
ATOM 2963 O O . THR B 1 37 ? 6.27 -12.266 -3.252 1 89.56 37 THR B O 1
ATOM 2966 N N . TYR B 1 38 ? 6.371 -10.594 -1.729 1 91.19 38 TYR B N 1
ATOM 2967 C CA . TYR B 1 38 ? 7.156 -11.391 -0.792 1 91.19 38 TYR B CA 1
ATOM 2968 C C . TYR B 1 38 ? 6.367 -12.602 -0.314 1 91.19 38 TYR B C 1
ATOM 2970 O O . TYR B 1 38 ? 6.898 -13.711 -0.249 1 91.19 38 TYR B O 1
ATOM 2978 N N . GLY B 1 39 ? 5.105 -12.383 -0.062 1 86.5 39 GLY B N 1
ATOM 2979 C CA . GLY B 1 39 ? 4.262 -13.492 0.355 1 86.5 39 GLY B CA 1
ATOM 2980 C C . GLY B 1 39 ? 4.145 -14.586 -0.693 1 86.5 39 GLY B C 1
ATOM 2981 O O . GLY B 1 39 ? 4.23 -15.773 -0.373 1 86.5 39 GLY B O 1
ATOM 2982 N N . VAL B 1 40 ? 3.934 -14.188 -1.878 1 82 40 VAL B N 1
ATOM 2983 C CA . VAL B 1 40 ? 3.818 -15.141 -2.979 1 82 40 VAL B CA 1
ATOM 2984 C C . VAL B 1 40 ? 5.145 -15.867 -3.174 1 82 40 VAL B C 1
ATOM 2986 O O . VAL B 1 40 ? 5.168 -17.078 -3.428 1 82 40 VAL B O 1
ATOM 2989 N N . THR B 1 41 ? 6.203 -15.18 -3.039 1 83.12 41 THR B N 1
ATOM 2990 C CA . THR B 1 41 ? 7.52 -15.789 -3.201 1 83.12 41 THR B CA 1
ATOM 2991 C C . THR B 1 41 ? 7.777 -16.828 -2.111 1 83.12 41 THR B C 1
ATOM 2993 O O . THR B 1 41 ? 8.359 -17.875 -2.373 1 83.12 41 THR B O 1
ATOM 2996 N N . LEU B 1 42 ? 7.395 -16.453 -0.934 1 82.31 42 LEU B N 1
ATOM 2997 C CA . LEU B 1 42 ? 7.551 -17.406 0.166 1 82.31 42 LEU B CA 1
ATOM 2998 C C . LEU B 1 42 ? 6.73 -18.672 -0.082 1 82.31 42 LEU B C 1
ATOM 3000 O O . LEU B 1 42 ? 7.16 -19.766 0.267 1 82.31 42 LEU B O 1
ATOM 3004 N N . HIS B 1 43 ? 5.598 -18.484 -0.72 1 75.81 43 HIS B N 1
ATOM 3005 C CA . HIS B 1 43 ? 4.727 -19.625 -0.997 1 75.81 43 HIS B CA 1
ATOM 3006 C C . HIS B 1 43 ? 5.309 -20.516 -2.088 1 75.81 43 HIS B C 1
ATOM 3008 O O . HIS B 1 43 ? 5.137 -21.734 -2.059 1 75.81 43 HIS B O 1
ATOM 3014 N N . LEU B 1 44 ? 5.926 -19.922 -2.957 1 71.25 44 LEU B N 1
ATOM 3015 C CA . LEU B 1 44 ? 6.492 -20.688 -4.062 1 71.25 44 LEU B CA 1
ATOM 3016 C C . LEU B 1 44 ? 7.789 -21.375 -3.641 1 71.25 44 LEU B C 1
ATOM 3018 O O . LEU B 1 44 ? 8.25 -22.312 -4.301 1 71.25 44 LEU B O 1
ATOM 3022 N N . TYR B 1 45 ? 8.141 -21.469 -2.279 1 60.56 45 TYR B N 1
ATOM 3023 C CA . TYR B 1 45 ? 9.133 -22.188 -1.506 1 60.56 45 TYR B CA 1
ATOM 3024 C C . TYR B 1 45 ? 10.461 -22.25 -2.25 1 60.56 45 TYR B C 1
ATOM 3026 O O . TYR B 1 45 ? 10.789 -23.281 -2.865 1 60.56 45 TYR B O 1
ATOM 3034 N N . CYS B 1 46 ? 11.094 -21.109 -2.621 1 55.12 46 CYS B N 1
ATOM 3035 C CA . CYS B 1 46 ? 12.461 -21.375 -3.064 1 55.12 46 CYS B CA 1
ATOM 3036 C C . CYS B 1 46 ? 13.438 -21.266 -1.901 1 55.12 46 CYS B C 1
ATOM 3038 O O . CYS B 1 46 ? 13.602 -20.203 -1.307 1 55.12 46 CYS B O 1
ATOM 3040 N N . PRO B 1 47 ? 14.047 -22.391 -1.278 1 56.78 47 PRO B N 1
ATOM 3041 C CA . PRO B 1 47 ? 14.812 -22.406 -0.028 1 56.78 47 PRO B CA 1
ATOM 3042 C C . PRO B 1 47 ? 15.969 -21.406 -0.034 1 56.78 47 PRO B C 1
ATOM 3044 O O . PRO B 1 47 ? 16.156 -20.672 0.933 1 56.78 47 PRO B O 1
ATOM 3047 N N . HIS B 1 48 ? 16.922 -21.516 -1.008 1 54.62 48 HIS B N 1
ATOM 3048 C CA . HIS B 1 48 ? 18.234 -20.859 -0.894 1 54.62 48 HIS B CA 1
ATOM 3049 C C . HIS B 1 48 ? 18.094 -19.344 -0.955 1 54.62 48 HIS B C 1
ATOM 3051 O O . HIS B 1 48 ? 18.828 -18.625 -0.286 1 54.62 48 HIS B O 1
ATOM 3057 N N . PHE B 1 49 ? 17.109 -18.859 -1.604 1 63.78 49 PHE B N 1
ATOM 3058 C CA . PHE B 1 49 ? 17.078 -17.422 -1.814 1 63.78 49 PHE B CA 1
ATOM 3059 C C . PHE B 1 49 ? 16.078 -16.75 -0.876 1 63.78 49 PHE B C 1
ATOM 3061 O O . PHE B 1 49 ? 15.992 -15.523 -0.812 1 63.78 49 PHE B O 1
ATOM 3068 N N . VAL B 1 50 ? 15.766 -17.562 0.127 1 72.38 50 VAL B N 1
ATOM 3069 C CA . VAL B 1 50 ? 14.664 -17.078 0.958 1 72.38 50 VAL B CA 1
ATOM 3070 C C . VAL B 1 50 ? 15.219 -16.203 2.078 1 72.38 50 VAL B C 1
ATOM 3072 O O . VAL B 1 50 ? 14.602 -15.195 2.453 1 72.38 50 VAL B O 1
ATOM 3075 N N . ILE B 1 51 ? 16.547 -16.469 2.359 1 79.62 51 ILE B N 1
ATOM 3076 C CA . ILE B 1 51 ? 17.062 -15.711 3.488 1 79.62 51 ILE B CA 1
ATOM 3077 C C . ILE B 1 51 ? 17.391 -14.281 3.051 1 79.62 51 ILE B C 1
ATOM 3079 O O . ILE B 1 51 ? 17.047 -13.32 3.744 1 79.62 51 ILE B O 1
ATOM 3083 N N . ALA B 1 52 ? 18.062 -14.227 1.916 1 83.31 52 ALA B N 1
ATOM 3084 C CA . ALA B 1 52 ? 18.438 -12.898 1.438 1 83.31 52 ALA B CA 1
ATOM 3085 C C . ALA B 1 52 ? 17.203 -12.062 1.117 1 83.31 52 ALA B C 1
ATOM 3087 O O . ALA B 1 52 ? 17.141 -10.875 1.451 1 83.31 52 ALA B O 1
ATOM 3088 N N . VAL B 1 53 ? 16.234 -12.773 0.606 1 87.44 53 VAL B N 1
ATOM 3089 C CA . VAL B 1 53 ? 15.016 -12.055 0.225 1 87.44 53 VAL B CA 1
ATOM 3090 C C . VAL B 1 53 ? 14.227 -11.672 1.475 1 87.44 53 VAL B C 1
ATOM 3092 O O . VAL B 1 53 ? 13.641 -10.594 1.538 1 87.44 53 VAL B O 1
ATOM 3095 N N . SER B 1 54 ? 14.312 -12.492 2.49 1 90.5 54 SER B N 1
ATOM 3096 C CA . SER B 1 54 ? 13.625 -12.18 3.74 1 90.5 54 SER B CA 1
ATOM 3097 C C . SER B 1 54 ? 14.32 -11.039 4.48 1 90.5 54 SER B C 1
ATOM 3099 O O . SER B 1 54 ? 13.656 -10.203 5.098 1 90.5 54 SER B O 1
ATOM 3101 N N . ALA B 1 55 ? 15.602 -11.078 4.355 1 91.25 55 ALA B N 1
ATOM 3102 C CA . ALA B 1 55 ? 16.344 -9.984 4.98 1 91.25 55 ALA B CA 1
ATOM 3103 C C . ALA B 1 55 ? 16.031 -8.648 4.316 1 91.25 55 ALA B C 1
ATOM 3105 O O . ALA B 1 55 ? 15.836 -7.641 4.996 1 91.25 55 ALA B O 1
ATOM 3106 N N . LEU B 1 56 ? 15.969 -8.703 3.035 1 94.19 56 LEU B N 1
ATOM 3107 C CA . LEU B 1 56 ? 15.648 -7.488 2.301 1 94.19 56 LEU B CA 1
ATOM 3108 C C . LEU B 1 56 ? 14.242 -7 2.643 1 94.19 56 LEU B C 1
ATOM 3110 O O . LEU B 1 56 ? 14.023 -5.797 2.82 1 94.19 56 LEU B O 1
ATOM 3114 N N . TYR B 1 57 ? 13.344 -7.918 2.773 1 95.06 57 TYR B N 1
ATOM 3115 C CA . TYR B 1 57 ? 11.977 -7.535 3.109 1 95.06 57 TYR B CA 1
ATOM 3116 C C . TYR B 1 57 ? 11.898 -6.957 4.516 1 95.06 57 TYR B C 1
ATOM 3118 O O . TYR B 1 57 ? 11.219 -5.953 4.746 1 95.06 57 TYR B O 1
ATOM 3126 N N . LEU B 1 58 ? 12.586 -7.586 5.406 1 94.56 58 LEU B N 1
ATOM 3127 C CA . LEU B 1 58 ? 12.562 -7.121 6.789 1 94.56 58 LEU B CA 1
ATOM 3128 C C . LEU B 1 58 ? 13.18 -5.73 6.906 1 94.56 58 LEU B C 1
ATOM 3130 O O . LEU B 1 58 ? 12.695 -4.895 7.672 1 94.56 58 LEU B O 1
ATOM 3134 N N . LEU B 1 59 ? 14.203 -5.547 6.176 1 95.31 59 LEU B N 1
ATOM 3135 C CA . LEU B 1 59 ? 14.836 -4.23 6.188 1 95.31 59 LEU B CA 1
ATOM 3136 C C . LEU B 1 59 ? 13.906 -3.174 5.602 1 95.31 59 LEU B C 1
ATOM 3138 O O . LEU B 1 59 ? 13.773 -2.084 6.16 1 95.31 59 LEU B O 1
ATOM 3142 N N . SER B 1 60 ? 13.289 -3.486 4.516 1 95.75 60 SER B N 1
ATOM 3143 C CA . SER B 1 60 ? 12.352 -2.553 3.9 1 95.75 60 SER B CA 1
ATOM 3144 C C . SER B 1 60 ? 11.148 -2.305 4.805 1 95.75 60 SER B C 1
ATOM 3146 O O . SER B 1 60 ? 10.664 -1.177 4.902 1 95.75 60 SER B O 1
ATOM 3148 N N . LEU B 1 61 ? 10.727 -3.359 5.465 1 94.81 61 LEU B N 1
ATOM 3149 C CA . LEU B 1 61 ? 9.609 -3.238 6.398 1 94.81 61 LEU B CA 1
ATOM 3150 C C . LEU B 1 61 ? 9.984 -2.344 7.574 1 94.81 61 LEU B C 1
ATOM 3152 O O . LEU B 1 61 ? 9.164 -1.539 8.031 1 94.81 61 LEU B O 1
ATOM 3156 N N . SER B 1 62 ? 11.125 -2.557 7.98 1 94.62 62 SER B N 1
ATOM 3157 C CA . SER B 1 62 ? 11.586 -1.727 9.086 1 94.62 62 SER B CA 1
ATOM 3158 C C . SER B 1 62 ? 11.656 -0.258 8.68 1 94.62 62 SER B C 1
ATOM 3160 O O . SER B 1 62 ? 11.234 0.62 9.438 1 94.62 62 SER B O 1
ATOM 3162 N N . ASN B 1 63 ? 12.203 -0.037 7.562 1 94.25 63 ASN B N 1
ATOM 3163 C CA . ASN B 1 63 ? 12.234 1.328 7.047 1 94.25 63 ASN B CA 1
ATOM 3164 C C . ASN B 1 63 ? 10.836 1.91 6.902 1 94.25 63 ASN B C 1
ATOM 3166 O O . ASN B 1 63 ? 10.609 3.08 7.215 1 94.25 63 ASN B O 1
ATOM 3170 N N . PHE B 1 64 ? 9.953 1.099 6.473 1 94.62 64 PHE B N 1
ATOM 3171 C CA . PHE B 1 64 ? 8.555 1.474 6.312 1 94.62 64 PHE B CA 1
ATOM 3172 C C . PHE B 1 64 ? 7.941 1.858 7.652 1 94.62 64 PHE B C 1
ATOM 3174 O O . PHE B 1 64 ? 7.273 2.889 7.762 1 94.62 64 PHE B O 1
ATOM 3181 N N . MET B 1 65 ? 8.219 1.153 8.664 1 94.75 65 MET B N 1
ATOM 3182 C CA . MET B 1 65 ? 7.668 1.413 9.992 1 94.75 65 MET B CA 1
ATOM 3183 C C . MET B 1 65 ? 8.227 2.709 10.562 1 94.75 65 MET B C 1
ATOM 3185 O O . MET B 1 65 ? 7.504 3.469 11.211 1 94.75 65 MET B O 1
ATOM 3189 N N . VAL B 1 66 ? 9.43 2.871 10.297 1 94.31 66 VAL B N 1
ATOM 3190 C CA . VAL B 1 66 ? 10.062 4.082 10.805 1 94.31 66 VAL B CA 1
ATOM 3191 C C . VAL B 1 66 ? 9.5 5.305 10.086 1 94.31 66 VAL B C 1
ATOM 3193 O O . VAL B 1 66 ? 9.227 6.328 10.711 1 94.31 66 VAL B O 1
ATOM 3196 N N . THR B 1 67 ? 9.312 5.18 8.789 1 94 67 THR B N 1
ATOM 3197 C CA . THR B 1 67 ? 8.758 6.285 8.016 1 94 67 THR B CA 1
ATOM 3198 C C . THR B 1 67 ? 7.316 6.562 8.438 1 94 67 THR B C 1
ATOM 3200 O O . THR B 1 67 ? 6.895 7.719 8.5 1 94 67 THR B O 1
ATOM 3203 N N . TRP B 1 68 ? 6.621 5.488 8.711 1 93.69 68 TRP B N 1
ATOM 3204 C CA . TRP B 1 68 ? 5.258 5.652 9.211 1 93.69 68 TRP B CA 1
ATOM 3205 C C . TRP B 1 68 ? 5.25 6.363 10.555 1 93.69 68 TRP B C 1
ATOM 3207 O O . TRP B 1 68 ? 4.477 7.301 10.766 1 93.69 68 TRP B O 1
ATOM 3217 N N . TYR B 1 69 ? 6.145 5.98 11.391 1 93.06 69 TYR B N 1
ATOM 3218 C CA . TYR B 1 69 ? 6.266 6.621 12.695 1 93.06 69 TYR B CA 1
ATOM 3219 C C . TYR B 1 69 ? 6.625 8.094 12.547 1 93.06 69 TYR B C 1
ATOM 3221 O O . TYR B 1 69 ? 6.066 8.953 13.234 1 93.06 69 TYR B O 1
ATOM 3229 N N . PHE B 1 70 ? 7.492 8.375 11.688 1 93.31 70 PHE B N 1
ATOM 3230 C CA . PHE B 1 70 ? 7.941 9.742 11.477 1 93.31 70 PHE B CA 1
ATOM 3231 C C . PHE B 1 70 ? 6.801 10.609 10.953 1 93.31 70 PHE B C 1
ATOM 3233 O O . PHE B 1 70 ? 6.668 11.773 11.352 1 93.31 70 PHE B O 1
ATOM 3240 N N . THR B 1 71 ? 6.035 10.062 10.039 1 92.12 71 THR B N 1
ATOM 3241 C CA . THR B 1 71 ? 4.91 10.82 9.5 1 92.12 71 THR B CA 1
ATOM 3242 C C . THR B 1 71 ? 3.9 11.148 10.594 1 92.12 71 THR B C 1
ATOM 3244 O O . THR B 1 71 ? 3.387 12.266 10.656 1 92.12 71 THR B O 1
ATOM 3247 N N . ASP B 1 72 ? 3.682 10.203 11.469 1 90.88 72 ASP B N 1
ATOM 3248 C CA . ASP B 1 72 ? 2.793 10.438 12.602 1 90.88 72 ASP B CA 1
ATOM 3249 C C . ASP B 1 72 ? 3.391 11.461 13.562 1 90.88 72 ASP B C 1
ATOM 3251 O O . ASP B 1 72 ? 2.684 12.344 14.055 1 90.88 72 ASP B O 1
ATOM 3255 N N . TRP B 1 73 ? 4.66 11.359 13.719 1 90.88 73 TRP B N 1
ATOM 3256 C CA . TRP B 1 73 ? 5.375 12.25 14.633 1 90.88 73 TRP B CA 1
ATOM 3257 C C . TRP B 1 73 ? 5.398 13.68 14.094 1 90.88 73 TRP B C 1
ATOM 3259 O O . TRP B 1 73 ? 5.141 14.633 14.828 1 90.88 73 TRP B O 1
ATOM 3269 N N . ALA B 1 74 ? 5.582 13.898 12.867 1 90.25 74 ALA B N 1
ATOM 3270 C CA . ALA B 1 74 ? 5.77 15.219 12.273 1 90.25 74 ALA B CA 1
ATOM 3271 C C . ALA B 1 74 ? 4.426 15.906 12.023 1 90.25 74 ALA B C 1
ATOM 3273 O O . ALA B 1 74 ? 4.285 17.109 12.234 1 90.25 74 ALA B O 1
ATOM 3274 N N . PHE B 1 75 ? 3.432 15.125 11.578 1 88.69 75 PHE B N 1
ATOM 3275 C CA . PHE B 1 75 ? 2.186 15.734 11.141 1 88.69 75 PHE B CA 1
ATOM 3276 C C . PHE B 1 75 ? 1.163 15.758 12.273 1 88.69 75 PHE B C 1
ATOM 3278 O O . PHE B 1 75 ? 0.276 16.609 12.297 1 88.69 75 PHE B O 1
ATOM 3285 N N . VAL B 1 76 ? 1.269 14.844 13.234 1 88.5 76 VAL B N 1
ATOM 3286 C CA . VAL B 1 76 ? 0.236 14.75 14.258 1 88.5 76 VAL B CA 1
ATOM 3287 C C . VAL B 1 76 ? 0.787 15.25 15.594 1 88.5 76 VAL B C 1
ATOM 3289 O O . VAL B 1 76 ? 0.278 16.219 16.156 1 88.5 76 VAL B O 1
ATOM 3292 N N . LEU B 1 77 ? 1.852 14.641 16.094 1 86.06 77 LEU B N 1
ATOM 3293 C CA . LEU B 1 77 ? 2.348 14.938 17.438 1 86.06 77 LEU B CA 1
ATOM 3294 C C . LEU B 1 77 ? 2.994 16.328 17.484 1 86.06 77 LEU B C 1
ATOM 3296 O O . LEU B 1 77 ? 2.805 17.062 18.438 1 86.06 77 LEU B O 1
ATOM 3300 N N . HIS B 1 78 ? 3.678 16.656 16.375 1 86.31 78 HIS B N 1
ATOM 3301 C CA . HIS B 1 78 ? 4.387 17.938 16.375 1 86.31 78 HIS B CA 1
ATOM 3302 C C . HIS B 1 78 ? 3.928 18.812 15.219 1 86.31 78 HIS B C 1
ATOM 3304 O O . HIS B 1 78 ? 4.703 19.625 14.703 1 86.31 78 HIS B O 1
ATOM 3310 N N . GLY B 1 79 ? 2.734 18.562 14.75 1 84.88 79 GLY B N 1
ATOM 3311 C CA . GLY B 1 79 ? 2.215 19.312 13.609 1 84.88 79 GLY B CA 1
ATOM 3312 C C . GLY B 1 79 ? 1.243 20.406 14.008 1 84.88 79 GLY B C 1
ATOM 3313 O O . GLY B 1 79 ? 0.125 20.469 13.5 1 84.88 79 GLY B O 1
ATOM 3314 N N .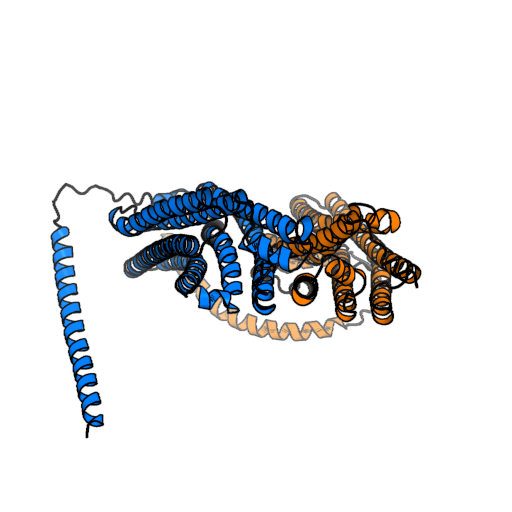 GLN B 1 80 ? 1.699 21.359 14.805 1 84.62 80 GLN B N 1
ATOM 3315 C CA . GLN B 1 80 ? 0.816 22.422 15.281 1 84.62 80 GLN B CA 1
ATOM 3316 C C . GLN B 1 80 ? 0.562 23.469 14.195 1 84.62 80 GLN B C 1
ATOM 3318 O O . GLN B 1 80 ? -0.559 23.953 14.047 1 84.62 80 GLN B O 1
ATOM 3323 N N . THR B 1 81 ? 1.622 23.812 13.492 1 86.5 81 THR B N 1
ATOM 3324 C CA . THR B 1 81 ? 1.507 24.75 12.383 1 86.5 81 THR B CA 1
ATOM 3325 C C . THR B 1 81 ? 2.236 24.234 11.148 1 86.5 81 THR B C 1
ATOM 3327 O O . THR B 1 81 ? 3.016 23.281 11.242 1 86.5 81 THR B O 1
ATOM 3330 N N . ARG B 1 82 ? 1.911 24.844 10.094 1 86.62 82 ARG B N 1
ATOM 3331 C CA . ARG B 1 82 ? 2.598 24.484 8.859 1 86.62 82 ARG B CA 1
ATOM 3332 C C . ARG B 1 82 ? 4.102 24.688 8.984 1 86.62 82 ARG B C 1
ATOM 3334 O O . ARG B 1 82 ? 4.891 23.891 8.484 1 86.62 82 ARG B O 1
ATOM 3341 N N . GLU B 1 83 ? 4.418 25.766 9.633 1 85.69 83 GLU B N 1
ATOM 3342 C CA . GLU B 1 83 ? 5.832 26.047 9.852 1 85.69 83 GLU B CA 1
ATOM 3343 C C . GLU B 1 83 ? 6.496 24.984 10.703 1 85.69 83 GLU B C 1
ATOM 3345 O O . GLU B 1 83 ? 7.621 24.562 10.43 1 85.69 83 GLU B O 1
ATOM 3350 N N . SER B 1 84 ? 5.711 24.562 11.703 1 88 84 SER B N 1
ATOM 3351 C CA . SER B 1 84 ? 6.273 23.531 12.562 1 88 84 SER B CA 1
ATOM 3352 C C . SER B 1 84 ? 6.477 22.219 11.797 1 88 84 SER B C 1
ATOM 3354 O O . SER B 1 84 ? 7.473 21.531 12 1 88 84 SER B O 1
ATOM 3356 N N . ILE B 1 85 ? 5.562 21.938 10.961 1 88.25 85 ILE B N 1
ATOM 3357 C CA . ILE B 1 85 ? 5.695 20.734 10.148 1 88.25 85 ILE B CA 1
ATOM 3358 C C . ILE B 1 85 ? 6.902 20.859 9.227 1 88.25 85 ILE B C 1
ATOM 3360 O O . ILE B 1 85 ? 7.68 19.922 9.07 1 88.25 85 ILE B O 1
ATOM 3364 N N . PHE B 1 86 ? 7.105 21.969 8.656 1 85.69 86 PHE B N 1
ATOM 3365 C CA . PHE B 1 86 ? 8.211 22.234 7.746 1 85.69 86 PHE B CA 1
ATOM 3366 C C . PHE B 1 86 ? 9.547 22.094 8.469 1 85.69 86 PHE B C 1
ATOM 3368 O O . PHE B 1 86 ? 10.438 21.391 8 1 85.69 86 PHE B O 1
ATOM 3375 N N . VAL B 1 87 ? 9.648 22.703 9.609 1 84.38 87 VAL B N 1
ATOM 3376 C CA . VAL B 1 87 ? 10.898 22.688 10.367 1 84.38 87 VAL B CA 1
ATOM 3377 C C . VAL B 1 87 ? 11.188 21.281 10.867 1 84.38 87 VAL B C 1
ATOM 3379 O O . VAL B 1 87 ? 12.336 20.828 10.836 1 84.38 87 VAL B O 1
ATOM 3382 N N . ASN B 1 88 ? 10.117 20.594 11.227 1 85.12 88 ASN B N 1
ATOM 3383 C CA . ASN B 1 88 ? 10.289 19.25 11.766 1 85.12 88 ASN B CA 1
ATOM 3384 C C . ASN B 1 88 ? 10.625 18.25 10.672 1 85.12 88 ASN B C 1
ATOM 3386 O O . ASN B 1 88 ? 11.203 17.188 10.945 1 85.12 88 ASN B O 1
ATOM 3390 N N . THR B 1 89 ? 10.289 18.609 9.492 1 83.75 89 THR B N 1
ATOM 3391 C CA . THR B 1 89 ? 10.562 17.672 8.406 1 83.75 89 THR B CA 1
ATOM 3392 C C . THR B 1 89 ? 11.938 17.938 7.801 1 83.75 89 THR B C 1
ATOM 3394 O O . THR B 1 89 ? 12.547 17.031 7.23 1 83.75 89 THR B O 1
ATOM 3397 N N . LEU B 1 90 ? 12.492 19.062 7.992 1 76.31 90 LEU B N 1
ATOM 3398 C CA . LEU B 1 90 ? 13.758 19.375 7.344 1 76.31 90 LEU B CA 1
ATOM 3399 C C . LEU B 1 90 ? 14.867 19.531 8.375 1 76.31 90 LEU B C 1
ATOM 3401 O O . LEU B 1 90 ? 15.945 18.938 8.234 1 76.31 90 LEU B O 1
ATOM 3405 N N . GLU B 1 91 ? 14.547 20.328 9.477 1 74.56 91 GLU B N 1
ATOM 3406 C CA . GLU B 1 91 ? 15.633 20.75 10.352 1 74.56 91 GLU B CA 1
ATOM 3407 C C . GLU B 1 91 ? 15.594 19.984 11.672 1 74.56 91 GLU B C 1
ATOM 3409 O O . GLU B 1 91 ? 16.641 19.609 12.211 1 74.56 91 GLU B O 1
ATOM 3414 N N . ASN B 1 92 ? 14.406 19.703 12.195 1 80.75 92 ASN B N 1
ATOM 3415 C CA . ASN B 1 92 ? 14.305 19.156 13.539 1 80.75 92 ASN B CA 1
ATOM 3416 C C . ASN B 1 92 ? 13.891 17.688 13.5 1 80.75 92 ASN B C 1
ATOM 3418 O O . ASN B 1 92 ? 13.102 17.234 14.336 1 80.75 92 ASN B O 1
ATOM 3422 N N . VAL B 1 93 ? 14.398 17.047 12.516 1 84.94 93 VAL B N 1
ATOM 3423 C CA . VAL B 1 93 ? 14.141 15.609 12.5 1 84.94 93 VAL B CA 1
ATOM 3424 C C . VAL B 1 93 ? 14.945 14.922 13.594 1 84.94 93 VAL B C 1
ATOM 3426 O O . VAL B 1 93 ? 16.156 15.164 13.727 1 84.94 93 VAL B O 1
ATOM 3429 N N . PRO B 1 94 ? 14.328 14.117 14.391 1 87.75 94 PRO B N 1
ATOM 3430 C CA . PRO B 1 94 ? 15.109 13.391 15.391 1 87.75 94 PRO B CA 1
ATOM 3431 C C . PRO B 1 94 ? 16.281 12.633 14.781 1 87.75 94 PRO B C 1
ATOM 3433 O O . PRO B 1 94 ? 16.125 11.93 13.781 1 87.75 94 PRO B O 1
ATOM 3436 N N . THR B 1 95 ? 17.406 12.766 15.414 1 87.5 95 THR B N 1
ATOM 3437 C CA . THR B 1 95 ? 18.641 12.227 14.875 1 87.5 95 THR B CA 1
ATOM 3438 C C . THR B 1 95 ? 18.547 10.711 14.703 1 87.5 95 THR B C 1
ATOM 3440 O O . THR B 1 95 ? 19.078 10.156 13.742 1 87.5 95 THR B O 1
ATOM 3443 N N . TRP B 1 96 ? 17.875 10.07 15.57 1 90.94 96 TRP B N 1
ATOM 3444 C CA . TRP B 1 96 ? 17.828 8.617 15.5 1 90.94 96 TRP B CA 1
ATOM 3445 C C . TRP B 1 96 ? 17.047 8.164 14.266 1 90.94 96 TRP B C 1
ATOM 3447 O O . TRP B 1 96 ? 17.312 7.098 13.711 1 90.94 96 TRP B O 1
ATOM 3457 N N . ILE B 1 97 ? 16.094 8.938 13.82 1 90.81 97 ILE B N 1
ATOM 3458 C CA . ILE B 1 97 ? 15.32 8.578 12.641 1 90.81 97 ILE B CA 1
ATOM 3459 C C . ILE B 1 97 ? 16.188 8.711 11.391 1 90.81 97 ILE B C 1
ATOM 3461 O O . ILE B 1 97 ? 16.156 7.848 10.516 1 90.81 97 ILE B O 1
ATOM 3465 N N . VAL B 1 98 ? 16.969 9.75 11.344 1 88.31 98 VAL B N 1
ATOM 3466 C CA . VAL B 1 98 ? 17.828 9.992 10.195 1 88.31 98 VAL B CA 1
ATOM 3467 C C . VAL B 1 98 ? 18.875 8.883 10.094 1 88.31 98 VAL B C 1
ATOM 3469 O O . VAL B 1 98 ? 19.125 8.352 9.008 1 88.31 98 VAL B O 1
ATOM 3472 N N . VAL B 1 99 ? 19.391 8.492 11.195 1 90.62 99 VAL B N 1
ATOM 3473 C CA . VAL B 1 99 ? 20.453 7.492 11.234 1 90.62 99 VAL B CA 1
ATOM 3474 C C . VAL B 1 99 ? 19.875 6.129 10.852 1 90.62 99 VAL B C 1
ATOM 3476 O O . VAL B 1 99 ? 20.484 5.402 10.055 1 90.62 99 VAL B O 1
ATOM 3479 N N . VAL B 1 100 ? 18.797 5.809 11.383 1 92.44 100 VAL B N 1
ATOM 3480 C CA . VAL B 1 100 ? 18.203 4.5 11.133 1 92.44 100 VAL B CA 1
ATOM 3481 C C . VAL B 1 100 ? 17.75 4.402 9.68 1 92.44 100 VAL B C 1
ATOM 3483 O O . VAL B 1 100 ? 17.922 3.367 9.031 1 92.44 100 VAL B O 1
ATOM 3486 N N . GLU B 1 101 ? 17.156 5.414 9.172 1 90.44 101 GLU B N 1
ATOM 3487 C CA . GLU B 1 101 ? 16.719 5.414 7.777 1 90.44 101 GLU B CA 1
ATOM 3488 C C . GLU B 1 101 ? 17.906 5.27 6.836 1 90.44 101 GLU B C 1
ATOM 3490 O O . GLU B 1 101 ? 17.844 4.527 5.855 1 90.44 101 GLU B O 1
ATOM 3495 N N . ASP B 1 102 ? 18.922 5.965 7.18 1 90.75 102 ASP B N 1
ATOM 3496 C CA . ASP B 1 102 ? 20.141 5.879 6.379 1 90.75 102 ASP B CA 1
ATOM 3497 C C . ASP B 1 102 ? 20.734 4.48 6.453 1 90.75 102 ASP B C 1
ATOM 3499 O O . ASP B 1 102 ? 21.172 3.932 5.438 1 90.75 102 ASP B O 1
ATOM 3503 N N . LEU B 1 103 ? 20.75 3.979 7.59 1 93.25 103 LEU B N 1
ATOM 3504 C CA . LEU B 1 103 ? 21.281 2.635 7.781 1 93.25 103 LEU B CA 1
ATOM 3505 C C . LEU B 1 103 ? 20.484 1.61 6.992 1 93.25 103 LEU B C 1
ATOM 3507 O O . LEU B 1 103 ? 21.047 0.737 6.336 1 93.25 103 LEU B O 1
ATOM 3511 N N . PHE B 1 104 ? 19.234 1.716 7.039 1 94.31 104 PHE B N 1
ATOM 3512 C CA . PHE B 1 104 ? 18.391 0.775 6.32 1 94.31 104 PHE B CA 1
ATOM 3513 C C . PHE B 1 104 ? 18.547 0.937 4.816 1 94.31 104 PHE B C 1
ATOM 3515 O O . PHE B 1 104 ? 18.672 -0.051 4.09 1 94.31 104 PHE B O 1
ATOM 3522 N N . THR B 1 105 ? 18.531 2.145 4.363 1 92.5 105 THR B N 1
ATOM 3523 C CA . THR B 1 105 ? 18.656 2.402 2.934 1 92.5 105 THR B CA 1
ATOM 3524 C C . THR B 1 105 ? 19.984 1.879 2.402 1 92.5 105 THR B C 1
ATOM 3526 O O . THR B 1 105 ? 20.016 1.182 1.386 1 92.5 105 THR B O 1
ATOM 3529 N N . ASN B 1 106 ? 21 2.152 3.107 1 93.81 106 ASN B N 1
ATOM 3530 C CA . ASN B 1 106 ? 22.312 1.689 2.678 1 93.81 106 ASN B CA 1
ATOM 3531 C C . ASN B 1 106 ? 22.422 0.168 2.734 1 93.81 106 ASN B C 1
ATOM 3533 O O . ASN B 1 106 ? 23.031 -0.45 1.86 1 93.81 106 ASN B O 1
ATOM 3537 N N . SER B 1 107 ? 21.891 -0.39 3.775 1 94.31 107 SER B N 1
ATOM 3538 C CA . SER B 1 107 ? 21.906 -1.846 3.881 1 94.31 107 SER B CA 1
ATOM 3539 C C . SER B 1 107 ? 21.125 -2.49 2.734 1 94.31 107 SER B C 1
ATOM 3541 O O . SER B 1 107 ? 21.562 -3.498 2.174 1 94.31 107 SER B O 1
ATOM 3543 N N . LEU B 1 108 ? 20.062 -1.868 2.393 1 94.75 108 LEU B N 1
ATOM 3544 C CA . LEU B 1 108 ? 19.25 -2.373 1.285 1 94.75 108 LEU B CA 1
ATOM 3545 C C . LEU B 1 108 ? 20.031 -2.316 -0.023 1 94.75 108 LEU B C 1
ATOM 3547 O O . LEU B 1 108 ? 20.031 -3.275 -0.797 1 94.75 108 LEU B O 1
ATOM 3551 N N . LEU B 1 109 ? 20.688 -1.267 -0.216 1 93.62 109 LEU B N 1
ATOM 3552 C CA . LEU B 1 109 ? 21.469 -1.091 -1.442 1 93.62 109 LEU B CA 1
ATOM 3553 C C . LEU B 1 109 ? 22.609 -2.094 -1.512 1 93.62 109 LEU B C 1
ATOM 3555 O O . LEU B 1 109 ? 22.797 -2.758 -2.533 1 93.62 109 LEU B O 1
ATOM 3559 N N . VAL B 1 110 ? 23.234 -2.252 -0.423 1 93.62 110 VAL B N 1
ATOM 3560 C CA . VAL B 1 110 ? 24.391 -3.127 -0.374 1 93.62 110 VAL B CA 1
ATOM 3561 C C . VAL B 1 110 ? 23.969 -4.574 -0.599 1 93.62 110 VAL B C 1
ATOM 3563 O O . VAL B 1 110 ? 24.594 -5.305 -1.372 1 93.62 110 VAL B O 1
ATOM 3566 N N . ILE B 1 111 ? 22.938 -4.93 0.029 1 91.75 111 ILE B N 1
ATOM 3567 C CA . ILE B 1 111 ? 22.469 -6.309 -0.09 1 91.75 111 ILE B CA 1
ATOM 3568 C C . ILE B 1 111 ? 21.938 -6.555 -1.497 1 91.75 111 ILE B C 1
ATOM 3570 O O . ILE B 1 111 ? 22.203 -7.602 -2.096 1 91.75 111 ILE B O 1
ATOM 3574 N N . SER B 1 112 ? 21.203 -5.625 -1.956 1 90.38 112 SER B N 1
ATOM 3575 C CA . SER B 1 112 ? 20.641 -5.777 -3.293 1 90.38 112 SER B CA 1
ATOM 3576 C C . SER B 1 112 ? 21.734 -5.898 -4.348 1 90.38 112 SER B C 1
ATOM 3578 O O . SER B 1 112 ? 21.703 -6.793 -5.195 1 90.38 112 SER B O 1
ATOM 3580 N N . ASP B 1 113 ? 22.672 -5.059 -4.285 1 91.38 113 ASP B N 1
ATOM 3581 C CA . ASP B 1 113 ? 23.766 -5.113 -5.246 1 91.38 113 ASP B CA 1
ATOM 3582 C C . ASP B 1 113 ? 24.641 -6.344 -5.016 1 91.38 113 ASP B C 1
ATOM 3584 O O . ASP B 1 113 ? 25.141 -6.945 -5.969 1 91.38 113 ASP B O 1
ATOM 3588 N N . GLY B 1 114 ? 24.766 -6.66 -3.785 1 88.88 114 GLY B N 1
ATOM 3589 C CA . GLY B 1 114 ? 25.484 -7.891 -3.5 1 88.88 114 GLY B CA 1
ATOM 3590 C C . GLY B 1 114 ? 24.859 -9.117 -4.129 1 88.88 114 GLY B C 1
ATOM 3591 O O . GLY B 1 114 ? 25.562 -9.984 -4.66 1 88.88 114 GLY B O 1
ATOM 3592 N N . LEU B 1 115 ? 23.594 -9.156 -4.078 1 85.94 115 LEU B N 1
ATOM 3593 C CA . LEU B 1 115 ? 22.875 -10.273 -4.68 1 85.94 115 LEU B CA 1
ATOM 3594 C C . LEU B 1 115 ? 23.047 -10.273 -6.195 1 85.94 115 LEU B C 1
ATOM 3596 O O . LEU B 1 115 ? 23.156 -11.336 -6.812 1 85.94 115 LEU B O 1
ATOM 3600 N N . LEU B 1 116 ? 23.031 -9.117 -6.684 1 85.56 116 LEU B N 1
ATOM 3601 C CA . LEU B 1 116 ? 23.203 -9.008 -8.125 1 85.56 116 LEU B CA 1
ATOM 3602 C C . LEU B 1 116 ? 24.594 -9.469 -8.547 1 85.56 116 LEU B C 1
ATOM 3604 O O . LEU B 1 116 ? 24.75 -10.172 -9.547 1 85.56 116 LEU B O 1
ATOM 3608 N N . ILE B 1 117 ? 25.578 -9.117 -7.828 1 87.62 117 ILE B N 1
ATOM 3609 C CA . ILE B 1 117 ? 26.938 -9.531 -8.109 1 87.62 117 ILE B CA 1
ATOM 3610 C C . ILE B 1 117 ? 27.078 -11.039 -7.918 1 87.62 117 ILE B C 1
ATOM 3612 O O . ILE B 1 117 ? 27.766 -11.703 -8.695 1 87.62 117 ILE B O 1
ATOM 3616 N N . TRP B 1 118 ? 26.438 -11.477 -6.918 1 84.06 118 TRP B N 1
ATOM 3617 C CA . TRP B 1 118 ? 26.453 -12.906 -6.664 1 84.06 118 TRP B CA 1
ATOM 3618 C C . TRP B 1 118 ? 25.859 -13.68 -7.84 1 84.06 118 TRP B C 1
ATOM 3620 O O . TRP B 1 118 ? 26.391 -14.695 -8.266 1 84.06 118 TRP B O 1
ATOM 3630 N N . ARG B 1 119 ? 24.859 -13.203 -8.352 1 77.25 119 ARG B N 1
ATOM 3631 C CA . ARG B 1 119 ? 24.234 -13.828 -9.516 1 77.25 119 ARG B CA 1
ATOM 3632 C C . ARG B 1 119 ? 25.156 -13.75 -10.727 1 77.25 119 ARG B C 1
ATOM 3634 O O . ARG B 1 119 ? 25.234 -14.695 -11.516 1 77.25 119 ARG B O 1
ATOM 3641 N N . CYS B 1 120 ? 25.734 -12.672 -10.875 1 82.06 120 CYS B N 1
ATOM 3642 C CA . CYS B 1 120 ? 26.703 -12.5 -11.961 1 82.06 120 CYS B CA 1
ATOM 3643 C C . CYS B 1 120 ? 27.844 -13.484 -11.836 1 82.06 120 CYS B C 1
ATOM 3645 O O . CYS B 1 120 ? 28.281 -14.086 -12.82 1 82.06 120 CYS B O 1
ATOM 3647 N N . TYR B 1 121 ? 28.266 -13.656 -10.688 1 83.5 121 TYR B N 1
ATOM 3648 C CA . TYR B 1 121 ? 29.344 -14.602 -10.414 1 83.5 121 TYR B CA 1
ATOM 3649 C C . TYR B 1 121 ? 28.938 -16.016 -10.82 1 83.5 121 TYR B C 1
ATOM 3651 O O . TYR B 1 121 ? 29.734 -16.75 -11.414 1 83.5 121 TYR B O 1
ATOM 3659 N N . HIS B 1 122 ? 27.656 -16.328 -10.602 1 76.62 122 HIS B N 1
ATOM 3660 C CA . HIS B 1 122 ? 27.172 -17.672 -10.898 1 76.62 122 HIS B CA 1
ATOM 3661 C C . HIS B 1 122 ? 26.875 -17.828 -12.383 1 76.62 122 HIS B C 1
ATOM 3663 O O . HIS B 1 122 ? 27.109 -18.906 -12.953 1 76.62 122 HIS B O 1
ATOM 3669 N N . VAL B 1 123 ? 26.453 -16.891 -13.016 1 75.81 123 VAL B N 1
ATOM 3670 C CA . VAL B 1 123 ? 26.156 -16.938 -14.445 1 75.81 123 VAL B CA 1
ATOM 3671 C C . VAL B 1 123 ? 27.453 -17.094 -15.242 1 75.81 123 VAL B C 1
ATOM 3673 O O . VAL B 1 123 ? 27.484 -17.781 -16.266 1 75.81 123 VAL B O 1
ATOM 3676 N N . TRP B 1 124 ? 28.516 -16.469 -14.695 1 80.19 124 TRP B N 1
ATOM 3677 C CA . TRP B 1 124 ? 29.812 -16.547 -15.383 1 80.19 124 TRP B CA 1
ATOM 3678 C C . TRP B 1 124 ? 30.625 -17.75 -14.891 1 80.19 124 TRP B C 1
ATOM 3680 O O . TRP B 1 124 ? 31.844 -17.75 -15 1 80.19 124 TRP B O 1
ATOM 3690 N N . GLY B 1 125 ? 29.984 -18.719 -14.406 1 76.31 125 GLY B N 1
ATOM 3691 C CA . GLY B 1 125 ? 30.656 -19.953 -14.008 1 76.31 125 GLY B CA 1
ATOM 3692 C C . GLY B 1 125 ? 31.641 -19.75 -12.859 1 76.31 125 GLY B C 1
ATOM 3693 O O . GLY B 1 125 ? 32.719 -20.328 -12.852 1 76.31 125 GLY B O 1
ATOM 3694 N N . ARG B 1 126 ? 31.375 -18.734 -11.984 1 80.62 126 ARG B N 1
ATOM 3695 C CA . ARG B 1 126 ? 32.156 -18.453 -10.773 1 80.62 126 ARG B CA 1
ATOM 3696 C C . ARG B 1 126 ? 33.531 -17.891 -11.125 1 80.62 126 ARG B C 1
ATOM 3698 O O . ARG B 1 126 ? 34.531 -18.281 -10.523 1 80.62 126 ARG B O 1
ATOM 3705 N N . SER B 1 127 ? 33.531 -17.188 -12.18 1 84.38 127 SER B N 1
ATOM 3706 C CA . SER B 1 127 ? 34.75 -16.516 -12.555 1 84.38 127 SER B CA 1
ATOM 3707 C C . SER B 1 127 ? 34.969 -15.258 -11.719 1 84.38 127 SER B C 1
ATOM 3709 O O . SER B 1 127 ? 34.219 -14.305 -11.805 1 84.38 127 SER B O 1
ATOM 3711 N N . ARG B 1 128 ? 36 -15.172 -10.945 1 85.5 128 ARG B N 1
ATOM 3712 C CA . ARG B 1 128 ? 36.312 -14.039 -10.078 1 85.5 128 ARG B CA 1
ATOM 3713 C C . ARG B 1 128 ? 36.812 -12.844 -10.891 1 85.5 128 ARG B C 1
ATOM 3715 O O . ARG B 1 128 ? 36.656 -11.695 -10.461 1 85.5 128 ARG B O 1
ATOM 3722 N N . ARG B 1 129 ? 37.375 -13.141 -12 1 87.06 129 ARG B N 1
ATOM 3723 C CA . ARG B 1 129 ? 37.938 -12.062 -12.812 1 87.06 129 ARG B CA 1
ATOM 3724 C C . ARG B 1 129 ? 36.812 -11.164 -13.359 1 87.06 129 ARG B C 1
ATOM 3726 O O . ARG B 1 129 ? 37 -9.945 -13.461 1 87.06 129 ARG B O 1
ATOM 3733 N N . MET B 1 130 ? 35.719 -11.734 -13.562 1 86.62 130 MET B N 1
ATOM 3734 C CA . MET B 1 130 ? 34.656 -10.977 -14.195 1 86.62 130 MET B CA 1
ATOM 3735 C C . MET B 1 130 ? 33.938 -10.102 -13.18 1 86.62 130 MET B C 1
ATOM 3737 O O . MET B 1 130 ? 33.344 -9.078 -13.539 1 86.62 130 MET B O 1
ATOM 3741 N N . ILE B 1 131 ? 34.062 -10.406 -11.867 1 89.56 131 ILE B N 1
ATOM 3742 C CA . ILE B 1 131 ? 33.281 -9.664 -10.891 1 89.56 131 ILE B CA 1
ATOM 3743 C C . ILE B 1 131 ? 34.188 -8.695 -10.125 1 89.56 131 ILE B C 1
ATOM 3745 O O . ILE B 1 131 ? 33.719 -8.055 -9.172 1 89.56 131 ILE B O 1
ATOM 3749 N N . ILE B 1 132 ? 35.344 -8.469 -10.508 1 92.38 132 ILE B N 1
ATOM 3750 C CA . ILE B 1 132 ? 36.281 -7.641 -9.781 1 92.38 132 ILE B CA 1
ATOM 3751 C C . ILE B 1 132 ? 35.812 -6.188 -9.789 1 92.38 132 ILE B C 1
ATOM 3753 O O . ILE B 1 132 ? 35.812 -5.523 -8.75 1 92.38 132 ILE B O 1
ATOM 3757 N N . ILE B 1 133 ? 35.469 -5.715 -10.945 1 91.88 133 ILE B N 1
ATOM 3758 C CA . ILE B 1 133 ? 35.062 -4.316 -11.078 1 91.88 133 ILE B CA 1
ATOM 3759 C C . ILE B 1 133 ? 33.812 -4.051 -10.266 1 91.88 133 ILE B C 1
ATOM 3761 O O . ILE B 1 133 ? 33.781 -3.154 -9.422 1 91.88 133 ILE B O 1
ATOM 3765 N N . PRO B 1 134 ? 32.781 -4.871 -10.461 1 93.12 134 PRO B N 1
ATOM 3766 C CA . PRO B 1 134 ? 31.594 -4.641 -9.648 1 93.12 134 PRO B CA 1
ATOM 3767 C C . PRO B 1 134 ? 31.844 -4.816 -8.156 1 93.12 134 PRO B C 1
ATOM 3769 O O . PRO B 1 134 ? 31.219 -4.145 -7.328 1 93.12 134 PRO B O 1
ATOM 3772 N N . PHE B 1 135 ? 32.781 -5.578 -7.801 1 94.12 135 PHE B N 1
ATOM 3773 C CA . PHE B 1 135 ? 33.094 -5.801 -6.395 1 94.12 135 PHE B CA 1
ATOM 3774 C C . PHE B 1 135 ? 33.781 -4.582 -5.793 1 94.12 135 PHE B C 1
ATOM 3776 O O . PHE B 1 135 ? 33.5 -4.207 -4.648 1 94.12 135 PHE B O 1
ATOM 3783 N N . ILE B 1 136 ? 34.594 -3.98 -6.543 1 95.31 136 ILE B N 1
ATOM 3784 C CA . ILE B 1 136 ? 35.281 -2.781 -6.074 1 95.31 136 ILE B CA 1
ATOM 3785 C C . ILE B 1 136 ? 34.25 -1.659 -5.859 1 95.31 136 ILE B C 1
ATOM 3787 O O . ILE B 1 136 ? 34.312 -0.948 -4.855 1 95.31 136 ILE B O 1
ATOM 3791 N N . LEU B 1 137 ? 33.406 -1.547 -6.75 1 96 137 LEU B N 1
ATOM 3792 C CA . LEU B 1 137 ? 32.375 -0.534 -6.629 1 96 137 LEU B CA 1
ATOM 3793 C C . LEU B 1 137 ? 31.469 -0.819 -5.43 1 96 137 LEU B C 1
ATOM 3795 O O . LEU B 1 137 ? 31.078 0.1 -4.703 1 96 137 LEU B O 1
ATOM 3799 N N . TRP B 1 138 ? 31.203 -2.08 -5.238 1 95.5 138 TRP B N 1
ATOM 3800 C CA . TRP B 1 138 ? 30.375 -2.512 -4.121 1 95.5 138 TRP B CA 1
ATOM 3801 C C . TRP B 1 138 ? 31.062 -2.236 -2.789 1 95.5 138 TRP B C 1
ATOM 3803 O O . TRP B 1 138 ? 30.422 -1.771 -1.84 1 95.5 138 TRP B O 1
ATOM 3813 N N . ALA B 1 139 ? 32.344 -2.471 -2.738 1 95.69 139 ALA B N 1
ATOM 3814 C CA . ALA B 1 139 ? 33.094 -2.188 -1.531 1 95.69 139 ALA B CA 1
ATOM 3815 C C . ALA B 1 139 ? 33.156 -0.69 -1.242 1 95.69 139 ALA B C 1
ATOM 3817 O O . ALA B 1 139 ? 33.062 -0.273 -0.084 1 95.69 139 ALA B O 1
ATOM 3818 N N . GLY B 1 140 ? 33.312 0.041 -2.287 1 96 140 GLY B N 1
ATOM 3819 C CA . GLY B 1 140 ? 33.219 1.484 -2.127 1 96 140 GLY B CA 1
ATOM 3820 C C . GLY B 1 140 ? 31.875 1.964 -1.622 1 96 140 GLY B C 1
ATOM 3821 O O . GLY B 1 140 ? 31.812 2.84 -0.757 1 96 140 GLY B O 1
ATOM 3822 N N . GLU B 1 141 ? 30.891 1.4 -2.188 1 95.69 141 GLU B N 1
ATOM 3823 C CA . GLU B 1 141 ? 29.531 1.712 -1.748 1 95.69 141 GLU B CA 1
ATOM 3824 C C . GLU B 1 141 ? 29.359 1.434 -0.258 1 95.69 141 GLU B C 1
ATOM 3826 O O . GLU B 1 141 ? 28.797 2.256 0.47 1 95.69 141 GLU B O 1
ATOM 3831 N N . PHE B 1 142 ? 29.859 0.322 0.182 1 94.88 142 PHE B N 1
ATOM 3832 C CA . PHE B 1 142 ? 29.766 -0.062 1.587 1 94.88 142 PHE B CA 1
ATOM 3833 C C . PHE B 1 142 ? 30.531 0.925 2.463 1 94.88 142 PHE B C 1
ATOM 3835 O O . PHE B 1 142 ? 30.016 1.377 3.488 1 94.88 142 PHE B O 1
ATOM 3842 N N . GLY B 1 143 ? 31.641 1.265 2.045 1 95.31 143 GLY B N 1
ATOM 3843 C CA . GLY B 1 143 ? 32.469 2.201 2.803 1 95.31 143 GLY B CA 1
ATOM 3844 C C . GLY B 1 143 ? 31.828 3.578 2.92 1 95.31 143 GLY B C 1
ATOM 3845 O O . GLY B 1 143 ? 31.75 4.141 4.016 1 95.31 143 GLY B O 1
ATOM 3846 N N . PHE B 1 144 ? 31.375 4.051 1.803 1 94.56 144 PHE B N 1
ATOM 3847 C CA . PHE B 1 144 ? 30.766 5.375 1.808 1 94.56 144 PHE B CA 1
ATOM 3848 C C . PHE B 1 144 ? 29.406 5.34 2.496 1 94.56 144 PHE B C 1
ATOM 3850 O O . PHE B 1 144 ? 28.969 6.344 3.055 1 94.56 144 PHE B O 1
ATOM 3857 N N . GLY B 1 145 ? 28.766 4.18 2.455 1 93.69 145 GLY B N 1
ATOM 3858 C CA . GLY B 1 145 ? 27.531 4.031 3.221 1 93.69 145 GLY B CA 1
ATOM 3859 C C . GLY B 1 145 ? 27.75 4.188 4.715 1 93.69 145 GLY B C 1
ATOM 3860 O O . GLY B 1 145 ? 26.969 4.867 5.387 1 93.69 145 GLY B O 1
ATOM 3861 N N . ILE B 1 146 ? 28.797 3.629 5.18 1 93.44 146 ILE B N 1
ATOM 3862 C CA . ILE B 1 146 ? 29.125 3.748 6.594 1 93.44 146 ILE B CA 1
ATOM 3863 C C . ILE B 1 146 ? 29.484 5.199 6.918 1 93.44 146 ILE B C 1
ATOM 3865 O O . ILE B 1 146 ? 29.109 5.715 7.977 1 93.44 146 ILE B O 1
ATOM 3869 N N . ALA B 1 147 ? 30.172 5.824 6.039 1 92.56 147 ALA B N 1
ATOM 3870 C CA . ALA B 1 147 ? 30.531 7.227 6.227 1 92.56 147 ALA B CA 1
ATOM 3871 C C . ALA B 1 147 ? 29.281 8.102 6.309 1 92.56 147 ALA B C 1
ATOM 3873 O O . ALA B 1 147 ? 29.219 9.016 7.141 1 92.56 147 ALA B O 1
ATOM 3874 N N . SER B 1 148 ? 28.375 7.828 5.477 1 90.88 148 SER B N 1
ATOM 3875 C CA . SER B 1 148 ? 27.141 8.594 5.477 1 90.88 148 SER B CA 1
ATOM 3876 C C . SER B 1 148 ? 26.406 8.453 6.805 1 90.88 148 SER B C 1
ATOM 3878 O O . SER B 1 148 ? 25.984 9.453 7.395 1 90.88 148 SER B O 1
ATOM 3880 N N . VAL B 1 149 ? 26.312 7.27 7.336 1 91 149 VAL B N 1
ATOM 3881 C CA . VAL B 1 149 ? 25.625 7.004 8.594 1 91 149 VAL B CA 1
ATOM 3882 C C . VAL B 1 149 ? 26.359 7.691 9.742 1 91 149 VAL B C 1
ATOM 3884 O O . VAL B 1 149 ? 25.719 8.258 10.641 1 91 149 VAL B O 1
ATOM 3887 N N . THR B 1 150 ? 27.656 7.648 9.68 1 89.69 150 THR B N 1
ATOM 3888 C CA . THR B 1 150 ? 28.453 8.234 10.742 1 89.69 150 THR B CA 1
ATOM 3889 C C . THR B 1 150 ? 28.312 9.758 10.75 1 89.69 150 THR B C 1
ATOM 3891 O O . THR B 1 150 ? 28.172 10.367 11.812 1 89.69 150 THR B O 1
ATOM 3894 N N . ILE B 1 151 ? 28.297 10.336 9.633 1 86.56 151 ILE B N 1
ATOM 3895 C CA . ILE B 1 151 ? 28.172 11.781 9.531 1 86.56 151 ILE B CA 1
ATOM 3896 C C . ILE B 1 151 ? 26.797 12.219 10.008 1 86.56 151 ILE B C 1
ATOM 3898 O O . ILE B 1 151 ? 26.656 13.203 10.734 1 86.56 151 ILE B O 1
ATOM 3902 N N . ASN B 1 152 ? 25.797 11.477 9.633 1 84.62 152 ASN B N 1
ATOM 3903 C CA . ASN B 1 152 ? 24.438 11.789 10.07 1 84.62 152 ASN B CA 1
ATOM 3904 C C . ASN B 1 152 ? 24.266 11.57 11.57 1 84.62 152 ASN B C 1
ATOM 3906 O O . ASN B 1 152 ? 23.484 12.273 12.219 1 84.62 152 ASN B O 1
ATOM 3910 N N . GLY B 1 153 ? 24.969 10.656 12.078 1 85.06 153 GLY B N 1
ATOM 3911 C CA . GLY B 1 153 ? 24.938 10.422 13.516 1 85.06 153 GLY B CA 1
ATOM 3912 C C . GLY B 1 153 ? 25.656 11.492 14.312 1 85.06 153 GLY B C 1
ATOM 3913 O O . GLY B 1 153 ? 25.203 11.867 15.398 1 85.06 153 GLY B O 1
ATOM 3914 N N . LEU B 1 154 ? 26.656 12.055 13.758 1 83.31 154 LEU B N 1
ATOM 3915 C CA . LEU B 1 154 ? 27.484 13.031 14.453 1 83.31 154 LEU B CA 1
ATOM 3916 C C . LEU B 1 154 ? 26.844 14.422 14.391 1 83.31 154 LEU B C 1
ATOM 3918 O O . LEU B 1 154 ? 26.859 15.156 15.383 1 83.31 154 LEU B O 1
ATOM 3922 N N . PHE B 1 155 ? 26.25 14.781 13.242 1 76 155 PHE B N 1
ATOM 3923 C CA . PHE B 1 155 ? 25.812 16.156 13.047 1 76 155 PHE B CA 1
ATOM 3924 C C . PHE B 1 155 ? 24.297 16.266 13.125 1 76 155 PHE B C 1
ATOM 3926 O O . PHE B 1 155 ? 23.75 17.344 13.336 1 76 155 PHE B O 1
ATOM 3933 N N . GLY B 1 156 ? 23.719 15.141 13.211 1 68 156 GLY B N 1
ATOM 3934 C CA . GLY B 1 156 ? 22.266 15.188 13.188 1 68 156 GLY B CA 1
ATOM 3935 C C . GLY B 1 156 ? 21.703 15.797 11.914 1 68 156 GLY B C 1
ATOM 3936 O O . GLY B 1 156 ? 22.297 15.648 10.844 1 68 156 GLY B O 1
ATOM 3937 N N . PRO B 1 157 ? 20.375 16.453 12.094 1 65.38 157 PRO B N 1
ATOM 3938 C CA . PRO B 1 157 ? 19.797 17.094 10.906 1 65.38 157 PRO B CA 1
ATOM 3939 C C . PRO B 1 157 ? 20.641 18.266 10.391 1 65.38 157 PRO B C 1
ATOM 3941 O O . PRO B 1 157 ? 21.344 18.922 11.172 1 65.38 157 PRO B O 1
ATOM 3944 N N . ILE B 1 158 ? 20.703 18.422 9.047 1 62.75 158 ILE B N 1
ATOM 3945 C CA . ILE B 1 158 ? 21.547 19.375 8.32 1 62.75 158 ILE B CA 1
ATOM 3946 C C . ILE B 1 158 ? 21.344 20.781 8.867 1 62.75 158 ILE B C 1
ATOM 3948 O O . ILE B 1 158 ? 20.25 21.344 8.75 1 62.75 158 ILE B O 1
ATOM 3952 N N . ALA B 1 159 ? 22.312 21.172 9.695 1 62.19 159 ALA B N 1
ATOM 3953 C CA . ALA B 1 159 ? 22.234 22.484 10.352 1 62.19 159 ALA B CA 1
ATOM 3954 C C . ALA B 1 159 ? 22.938 23.547 9.531 1 62.19 159 ALA B C 1
ATOM 3956 O O . ALA B 1 159 ? 22.578 24.734 9.586 1 62.19 159 ALA B O 1
ATOM 3957 N N . SER B 1 160 ? 23.922 23.125 8.766 1 69.44 160 SER B N 1
ATOM 3958 C CA . SER B 1 160 ? 24.688 24.109 8.016 1 69.44 160 SER B CA 1
ATOM 3959 C C . SER B 1 160 ? 24.781 23.734 6.539 1 69.44 160 SER B C 1
ATOM 3961 O O . SER B 1 160 ? 24.562 22.578 6.176 1 69.44 160 SER B O 1
ATOM 3963 N N . ALA B 1 161 ? 25.016 24.688 5.75 1 73.88 161 ALA B N 1
ATOM 3964 C CA . ALA B 1 161 ? 25.125 24.5 4.309 1 73.88 161 ALA B CA 1
ATOM 3965 C C . ALA B 1 161 ? 26.297 23.578 3.973 1 73.88 161 ALA B C 1
ATOM 3967 O O . ALA B 1 161 ? 26.219 22.766 3.049 1 73.88 161 ALA B O 1
ATOM 3968 N N . SER B 1 162 ? 27.344 23.766 4.73 1 76.62 162 SER B N 1
ATOM 3969 C CA . SER B 1 162 ? 28.531 22.938 4.484 1 76.62 162 SER B CA 1
ATOM 3970 C C . SER B 1 162 ? 28.25 21.469 4.82 1 76.62 162 SER B C 1
ATOM 3972 O O . SER B 1 162 ? 28.688 20.578 4.098 1 76.62 162 SER B O 1
ATOM 3974 N N . GLN B 1 163 ? 27.609 21.281 5.871 1 76.75 163 GLN B N 1
ATOM 3975 C CA . GLN B 1 163 ? 27.25 19.922 6.262 1 76.75 163 GLN B CA 1
ATOM 3976 C C . GLN B 1 163 ? 26.281 19.297 5.262 1 76.75 163 GLN B C 1
ATOM 3978 O O . GLN B 1 163 ? 26.391 18.109 4.945 1 76.75 163 GLN B O 1
ATOM 3983 N N . ALA B 1 164 ? 25.484 20.156 4.762 1 74.38 164 ALA B N 1
ATOM 3984 C CA . ALA B 1 164 ? 24.531 19.688 3.762 1 74.38 164 ALA B CA 1
ATOM 3985 C C . ALA B 1 164 ? 25.234 19.266 2.479 1 74.38 164 ALA B C 1
ATOM 3987 O O . ALA B 1 164 ? 24.891 18.25 1.878 1 74.38 164 ALA B O 1
ATOM 3988 N N . ALA B 1 165 ? 26.172 20.047 2.137 1 77.94 165 ALA B N 1
ATOM 3989 C CA . ALA B 1 165 ? 26.938 19.75 0.925 1 77.94 165 ALA B CA 1
ATOM 3990 C C . ALA B 1 165 ? 27.719 18.438 1.087 1 77.94 165 ALA B C 1
ATOM 3992 O O . ALA B 1 165 ? 27.781 17.625 0.163 1 77.94 165 ALA B O 1
ATOM 3993 N N . LEU B 1 166 ? 28.328 18.25 2.201 1 81.62 166 LEU B N 1
ATOM 3994 C CA . LEU B 1 166 ? 29.094 17.031 2.475 1 81.62 166 LEU B CA 1
ATOM 3995 C C . LEU B 1 166 ? 28.188 15.812 2.465 1 81.62 166 LEU B C 1
ATOM 3997 O O . LEU B 1 166 ? 28.516 14.797 1.852 1 81.62 166 LEU B O 1
ATOM 4001 N N . ALA B 1 167 ? 27.125 15.922 3.123 1 79.19 167 ALA B N 1
ATOM 4002 C CA . ALA B 1 167 ? 26.172 14.812 3.178 1 79.19 167 ALA B CA 1
ATOM 4003 C C . ALA B 1 167 ? 25.656 14.461 1.785 1 79.19 167 ALA B C 1
ATOM 4005 O O . ALA B 1 167 ? 25.547 13.289 1.435 1 79.19 167 ALA B O 1
ATOM 4006 N N . ASN B 1 168 ? 25.422 15.453 1.047 1 79.81 168 ASN B N 1
ATOM 4007 C CA . ASN B 1 168 ? 24.922 15.234 -0.307 1 79.81 168 ASN B CA 1
ATOM 4008 C C . ASN B 1 168 ? 25.969 14.578 -1.195 1 79.81 168 ASN B C 1
ATOM 4010 O O . ASN B 1 168 ? 25.641 13.719 -2.018 1 79.81 168 ASN B O 1
ATOM 4014 N N . ASN B 1 169 ? 27.188 15.047 -1.016 1 85.31 169 ASN B N 1
ATOM 4015 C CA . ASN B 1 169 ? 28.25 14.477 -1.821 1 85.31 169 ASN B CA 1
ATOM 4016 C C . ASN B 1 169 ? 28.484 13 -1.494 1 85.31 169 ASN B C 1
ATOM 4018 O O . ASN B 1 169 ? 28.703 12.188 -2.393 1 85.31 169 ASN B O 1
ATOM 4022 N N . ILE B 1 170 ? 28.422 12.656 -0.307 1 87.75 170 ILE B N 1
ATOM 4023 C CA . ILE B 1 170 ? 28.625 11.273 0.112 1 87.75 170 ILE B CA 1
ATOM 4024 C C . ILE B 1 170 ? 27.469 10.414 -0.385 1 87.75 170 ILE B C 1
ATOM 4026 O O . ILE B 1 170 ? 27.688 9.328 -0.933 1 87.75 170 ILE B O 1
ATOM 4030 N N . THR B 1 171 ? 26.266 10.93 -0.238 1 85.12 171 THR B N 1
ATOM 4031 C CA . THR B 1 171 ? 25.094 10.188 -0.688 1 85.12 171 THR B CA 1
ATOM 4032 C C . THR B 1 171 ? 25.109 10.016 -2.203 1 85.12 171 THR B C 1
ATOM 4034 O O . THR B 1 171 ? 24.797 8.938 -2.713 1 85.12 171 THR B O 1
ATOM 4037 N N . SER B 1 172 ? 25.5 11.039 -2.869 1 87.62 172 SER B N 1
ATOM 4038 C CA . SER B 1 172 ? 25.609 10.953 -4.32 1 87.62 172 SER B CA 1
ATOM 4039 C C . SER B 1 172 ? 26.641 9.914 -4.746 1 87.62 172 SER B C 1
ATOM 4041 O O . SER B 1 172 ? 26.406 9.156 -5.688 1 87.62 172 SER B O 1
ATOM 4043 N N . THR B 1 173 ? 27.672 9.922 -4.059 1 91.44 173 THR B N 1
ATOM 4044 C CA . THR B 1 173 ? 28.719 8.953 -4.375 1 91.44 173 THR B CA 1
ATOM 4045 C C . THR B 1 173 ? 28.203 7.527 -4.188 1 91.44 173 THR B C 1
ATOM 4047 O O . THR B 1 173 ? 28.453 6.66 -5.027 1 91.44 173 THR B O 1
ATOM 4050 N N . VAL B 1 174 ? 27.547 7.285 -3.131 1 92.88 174 VAL B N 1
ATOM 4051 C CA . VAL B 1 174 ? 27 5.965 -2.859 1 92.88 174 VAL B CA 1
ATOM 4052 C C . VAL B 1 174 ? 26.047 5.555 -3.984 1 92.88 174 VAL B C 1
ATOM 4054 O O . VAL B 1 174 ? 26.125 4.438 -4.5 1 92.88 174 VAL B O 1
ATOM 4057 N N . ILE B 1 175 ? 25.219 6.473 -4.418 1 92 175 ILE B N 1
ATOM 4058 C CA . ILE B 1 175 ? 24.219 6.188 -5.441 1 92 175 ILE B CA 1
ATOM 4059 C C . ILE B 1 175 ? 24.906 5.934 -6.781 1 92 175 ILE B C 1
ATOM 4061 O O . ILE B 1 175 ? 24.516 5.02 -7.516 1 92 175 ILE B O 1
ATOM 4065 N N . PHE B 1 176 ? 25.922 6.66 -7.043 1 92.81 176 PHE B N 1
ATOM 4066 C CA . PHE B 1 176 ? 26.641 6.469 -8.305 1 92.81 176 PHE B CA 1
ATOM 4067 C C . PHE B 1 176 ? 27.406 5.152 -8.297 1 92.81 176 PHE B C 1
ATOM 4069 O O . PHE B 1 176 ? 27.5 4.484 -9.328 1 92.81 176 PHE B O 1
ATOM 4076 N N . LEU B 1 177 ? 27.938 4.836 -7.203 1 94.19 177 LEU B N 1
ATOM 4077 C CA . LEU B 1 177 ? 28.625 3.555 -7.094 1 94.19 177 LEU B CA 1
ATOM 4078 C C . LEU B 1 177 ? 27.641 2.395 -7.258 1 94.19 177 LEU B C 1
ATOM 4080 O O . LEU B 1 177 ? 27.953 1.416 -7.945 1 94.19 177 LEU B O 1
ATOM 4084 N N . SER B 1 178 ? 26.531 2.516 -6.656 1 93.75 178 SER B N 1
ATOM 4085 C CA . SER B 1 178 ? 25.5 1.493 -6.801 1 93.75 178 SER B CA 1
ATOM 4086 C C . SER B 1 178 ? 25.031 1.386 -8.25 1 93.75 178 SER B C 1
ATOM 4088 O O . SER B 1 178 ? 24.875 0.282 -8.773 1 93.75 178 SER B O 1
ATOM 4090 N N . LEU B 1 179 ? 24.812 2.523 -8.805 1 91.94 179 LEU B N 1
ATOM 4091 C CA . LEU B 1 179 ? 24.391 2.545 -10.203 1 91.94 179 LEU B CA 1
ATOM 4092 C C . LEU B 1 179 ? 25.453 1.897 -11.086 1 91.94 179 LEU B C 1
ATOM 4094 O O . LEU B 1 179 ? 25.125 1.09 -11.961 1 91.94 179 LEU B O 1
ATOM 4098 N N . GLY B 1 180 ? 26.641 2.26 -10.844 1 92.12 180 GLY B N 1
ATOM 4099 C CA . GLY B 1 180 ? 27.734 1.66 -11.602 1 92.12 180 GLY B CA 1
ATOM 4100 C C . GLY B 1 180 ? 27.812 0.154 -11.438 1 92.12 180 GLY B C 1
ATOM 4101 O O . GLY B 1 180 ? 27.953 -0.575 -12.422 1 92.12 180 GLY B O 1
ATOM 4102 N N . SER B 1 181 ? 27.75 -0.267 -10.242 1 91.62 181 SER B N 1
ATOM 4103 C CA . SER B 1 181 ? 27.797 -1.698 -9.961 1 91.62 181 SER B CA 1
ATOM 4104 C C . SER B 1 181 ? 26.641 -2.43 -10.625 1 91.62 181 SER B C 1
ATOM 4106 O O . SER B 1 181 ? 26.828 -3.5 -11.203 1 91.62 181 SER B O 1
ATOM 4108 N N . THR B 1 182 ? 25.469 -1.854 -10.602 1 89.38 182 THR B N 1
ATOM 4109 C CA . THR B 1 182 ? 24.281 -2.465 -11.172 1 89.38 182 THR B CA 1
ATOM 4110 C C . THR B 1 182 ? 24.375 -2.504 -12.695 1 89.38 182 THR B C 1
ATOM 4112 O O . THR B 1 182 ? 24.062 -3.523 -13.32 1 89.38 182 THR B O 1
ATOM 4115 N N . LEU B 1 183 ? 24.812 -1.444 -13.234 1 87.81 183 LEU B N 1
ATOM 4116 C CA . LEU B 1 183 ? 24.906 -1.376 -14.688 1 87.81 183 LEU B CA 1
ATOM 4117 C C . LEU B 1 183 ? 25.953 -2.346 -15.211 1 87.81 183 LEU B C 1
ATOM 4119 O O . LEU B 1 183 ? 25.719 -3.049 -16.203 1 87.81 183 LEU B O 1
ATOM 4123 N N . ILE B 1 184 ? 27.031 -2.404 -14.562 1 89.94 184 ILE B N 1
ATOM 4124 C CA . ILE B 1 184 ? 28.109 -3.275 -15.008 1 89.94 184 ILE B CA 1
ATOM 4125 C C . ILE B 1 184 ? 27.703 -4.734 -14.828 1 89.94 184 ILE B C 1
ATOM 4127 O O . ILE B 1 184 ? 27.891 -5.555 -15.734 1 89.94 184 ILE B O 1
ATOM 4131 N N . SER B 1 185 ? 27.188 -5.059 -13.703 1 88.06 185 SER B N 1
ATOM 4132 C CA . SER B 1 185 ? 26.766 -6.434 -13.453 1 88.06 185 SER B CA 1
ATOM 4133 C C . SER B 1 185 ? 25.688 -6.863 -14.438 1 88.06 185 SER B C 1
ATOM 4135 O O . SER B 1 185 ? 25.719 -7.973 -14.969 1 88.06 185 SER B O 1
ATOM 4137 N N . THR B 1 186 ? 24.734 -5.973 -14.68 1 83.25 186 THR B N 1
ATOM 4138 C CA . THR B 1 186 ? 23.656 -6.293 -15.609 1 83.25 186 THR B CA 1
ATOM 4139 C C . THR B 1 186 ? 24.188 -6.441 -17.031 1 83.25 186 THR B C 1
ATOM 4141 O O . THR B 1 186 ? 23.766 -7.328 -17.766 1 83.25 186 THR B O 1
ATOM 4144 N N . SER B 1 187 ? 25.125 -5.602 -17.375 1 83.94 187 SER B N 1
ATOM 4145 C CA . SER B 1 187 ? 25.719 -5.691 -18.688 1 83.94 187 SER B CA 1
ATOM 4146 C C . SER B 1 187 ? 26.531 -6.977 -18.844 1 83.94 187 SER B C 1
ATOM 4148 O O . SER B 1 187 ? 26.516 -7.602 -19.906 1 83.94 187 SER B O 1
ATOM 4150 N N . LEU B 1 188 ? 27.203 -7.387 -17.859 1 85.88 188 LEU B N 1
ATOM 4151 C CA . LEU B 1 188 ? 27.984 -8.617 -17.891 1 85.88 188 LEU B CA 1
ATOM 4152 C C . LEU B 1 188 ? 27.062 -9.836 -18.016 1 85.88 188 LEU B C 1
ATOM 4154 O O . LEU B 1 188 ? 27.375 -10.773 -18.75 1 85.88 188 LEU B O 1
ATOM 4158 N N . ILE B 1 189 ? 26 -9.82 -17.297 1 81.88 189 ILE B N 1
ATOM 4159 C CA . ILE B 1 189 ? 25.047 -10.922 -17.359 1 81.88 189 ILE B CA 1
ATOM 4160 C C . ILE B 1 189 ? 24.422 -10.977 -18.75 1 81.88 189 ILE B C 1
ATOM 4162 O O . ILE B 1 189 ? 24.328 -12.047 -19.359 1 81.88 189 ILE B O 1
ATOM 4166 N N . ALA B 1 190 ? 24.047 -9.82 -19.25 1 76.06 190 ALA B N 1
ATOM 4167 C CA . ALA B 1 190 ? 23.453 -9.75 -20.578 1 76.06 190 ALA B CA 1
ATOM 4168 C C . ALA B 1 190 ? 24.453 -10.227 -21.641 1 76.06 190 ALA B C 1
ATOM 4170 O O . ALA B 1 190 ? 24.062 -10.922 -22.594 1 76.06 190 ALA B O 1
ATOM 4171 N N . TYR B 1 191 ? 25.688 -9.875 -21.469 1 81.06 191 TYR B N 1
ATOM 4172 C CA . TYR B 1 191 ? 26.719 -10.273 -22.422 1 81.06 191 TYR B CA 1
ATOM 4173 C C . TYR B 1 191 ? 26.922 -11.781 -22.406 1 81.06 191 TYR B C 1
ATOM 4175 O O . TYR B 1 191 ? 27.062 -12.406 -23.453 1 81.06 191 TYR B O 1
ATOM 4183 N N . LYS B 1 192 ? 26.938 -12.383 -21.312 1 79.81 192 LYS B N 1
ATOM 4184 C CA . LYS B 1 192 ? 27.094 -13.828 -21.188 1 79.81 192 LYS B CA 1
ATOM 4185 C C . LYS B 1 192 ? 25.938 -14.562 -21.844 1 79.81 192 LYS B C 1
ATOM 4187 O O . LYS B 1 192 ? 26.141 -15.57 -22.531 1 79.81 192 LYS B O 1
ATOM 4192 N N . ILE B 1 193 ? 24.828 -14.055 -21.656 1 73.12 193 ILE B N 1
ATOM 4193 C CA . ILE B 1 193 ? 23.641 -14.664 -22.25 1 73.12 193 ILE B CA 1
ATOM 4194 C C . ILE B 1 193 ? 23.719 -14.555 -23.766 1 73.12 193 ILE B C 1
ATOM 4196 O O . ILE B 1 193 ? 23.391 -15.508 -24.469 1 73.12 193 ILE B O 1
ATOM 4200 N N . HIS B 1 194 ? 24.219 -13.438 -24.219 1 75.19 194 HIS B N 1
ATOM 4201 C CA . HIS B 1 194 ? 24.344 -13.227 -25.656 1 75.19 194 HIS B CA 1
ATOM 4202 C C . HIS B 1 194 ? 25.359 -14.18 -26.266 1 75.19 194 HIS B C 1
ATOM 4204 O O . HIS B 1 194 ? 25.109 -14.773 -27.312 1 75.19 194 HIS B O 1
ATOM 4210 N N . ILE B 1 195 ? 26.422 -14.383 -25.609 1 75.69 195 ILE B N 1
ATOM 4211 C CA . ILE B 1 195 ? 27.469 -15.273 -26.109 1 75.69 195 ILE B CA 1
ATOM 4212 C C . ILE B 1 195 ? 27 -16.719 -26.031 1 75.69 195 ILE B C 1
ATOM 4214 O O . ILE B 1 195 ? 27.266 -17.516 -26.938 1 75.69 195 ILE B O 1
ATOM 4218 N N . SER B 1 196 ? 26.328 -17.078 -24.984 1 72.56 196 SER B N 1
ATOM 4219 C CA . SER B 1 196 ? 25.812 -18.438 -24.828 1 72.56 196 SER B CA 1
ATOM 4220 C C . SER B 1 196 ? 24.75 -18.766 -25.875 1 72.56 196 SER B C 1
ATOM 4222 O O . SER B 1 196 ? 24.656 -19.906 -26.328 1 72.56 196 SER B O 1
ATOM 4224 N N . PHE B 1 197 ? 23.969 -17.734 -26.141 1 70.88 197 PHE B N 1
ATOM 4225 C CA . PHE B 1 197 ? 22.953 -17.891 -27.188 1 70.88 197 PHE B CA 1
ATOM 4226 C C . PHE B 1 197 ? 23.609 -18.141 -28.531 1 70.88 197 PHE B C 1
ATOM 4228 O O . PHE B 1 197 ? 23.109 -18.953 -29.328 1 70.88 197 PHE B O 1
ATOM 4235 N N . GLN B 1 198 ? 24.641 -17.547 -28.719 1 70.5 198 GLN B N 1
ATOM 4236 C CA . GLN B 1 198 ? 25.312 -17.688 -30.016 1 70.5 198 GLN B CA 1
ATOM 4237 C C . GLN B 1 198 ? 26 -19.047 -30.125 1 70.5 198 GLN B C 1
ATOM 4239 O O . GLN B 1 198 ? 26.062 -19.625 -31.203 1 70.5 198 GLN B O 1
ATOM 4244 N N . LEU B 1 199 ? 26.484 -19.453 -28.984 1 64.12 199 LEU B N 1
ATOM 4245 C CA . LEU B 1 199 ? 27.266 -20.703 -29 1 64.12 199 LEU B CA 1
ATOM 4246 C C . LEU B 1 199 ? 26.344 -21.906 -28.891 1 64.12 199 LEU B C 1
ATOM 4248 O O . LEU B 1 199 ? 26.734 -23.016 -29.266 1 64.12 199 LEU B O 1
ATOM 4252 N N . SER B 1 200 ? 25.266 -21.797 -28.109 1 59.47 200 SER B N 1
ATOM 4253 C CA . SER B 1 200 ? 24.422 -22.953 -27.812 1 59.47 200 SER B CA 1
ATOM 4254 C C . SER B 1 200 ? 23.609 -23.359 -29.031 1 59.47 200 SER B C 1
ATOM 4256 O O . SER B 1 200 ? 23.188 -22.5 -29.812 1 59.47 200 SER B O 1
ATOM 4258 N N . GLN B 1 201 ? 23.766 -24.562 -29.391 1 56.38 201 GLN B N 1
ATOM 4259 C CA . GLN B 1 201 ? 22.891 -25.188 -30.375 1 56.38 201 GLN B CA 1
ATOM 4260 C C . GLN B 1 201 ? 21.422 -25.125 -29.938 1 56.38 201 GLN B C 1
ATOM 4262 O O . GLN B 1 201 ? 21.125 -24.75 -28.797 1 56.38 201 GLN B O 1
ATOM 4267 N N . SER B 1 202 ? 20.188 -26.031 -30.422 1 54.66 202 SER B N 1
ATOM 4268 C CA . SER B 1 202 ? 18.734 -25.969 -30.641 1 54.66 202 SER B CA 1
ATOM 4269 C C . SER B 1 202 ? 17.984 -25.688 -29.344 1 54.66 202 SER B C 1
ATOM 4271 O O . SER B 1 202 ? 17.422 -24.609 -29.172 1 54.66 202 SER B O 1
ATOM 4273 N N . PRO B 1 203 ? 17.609 -26.688 -28.5 1 55.28 203 PRO B N 1
ATOM 4274 C CA . PRO B 1 203 ? 16.453 -26.625 -27.594 1 55.28 203 PRO B CA 1
ATOM 4275 C C . PRO B 1 203 ? 16.75 -25.812 -26.328 1 55.28 203 PRO B C 1
ATOM 4277 O O . PRO B 1 203 ? 15.828 -25.234 -25.75 1 55.28 203 PRO B O 1
ATOM 4280 N N . ARG B 1 204 ? 18.047 -25.656 -25.875 1 57.44 204 ARG B N 1
ATOM 4281 C CA . ARG B 1 204 ? 18.391 -25 -24.625 1 57.44 204 ARG B CA 1
ATOM 4282 C C . ARG B 1 204 ? 18.516 -23.5 -24.812 1 57.44 204 ARG B C 1
ATOM 4284 O O . ARG B 1 204 ? 18.547 -22.75 -23.828 1 57.44 204 ARG B O 1
ATOM 4291 N N . LYS B 1 205 ? 18.5 -23.094 -25.984 1 59.44 205 LYS B N 1
ATOM 4292 C CA . LYS B 1 205 ? 18.578 -21.688 -26.328 1 59.44 205 LYS B CA 1
ATOM 4293 C C . LYS B 1 205 ? 17.359 -20.922 -25.812 1 59.44 205 LYS B C 1
ATOM 4295 O O . LYS B 1 205 ? 17.484 -19.797 -25.344 1 59.44 205 LYS B O 1
ATOM 4300 N N . ARG B 1 206 ? 16.281 -21.641 -25.859 1 60.59 206 ARG B N 1
ATOM 4301 C CA . ARG B 1 206 ? 15.047 -20.984 -25.453 1 60.59 206 ARG B CA 1
ATOM 4302 C C . ARG B 1 206 ? 15.008 -20.75 -23.953 1 60.59 206 ARG B C 1
ATOM 4304 O O . ARG B 1 206 ? 14.539 -19.703 -23.5 1 60.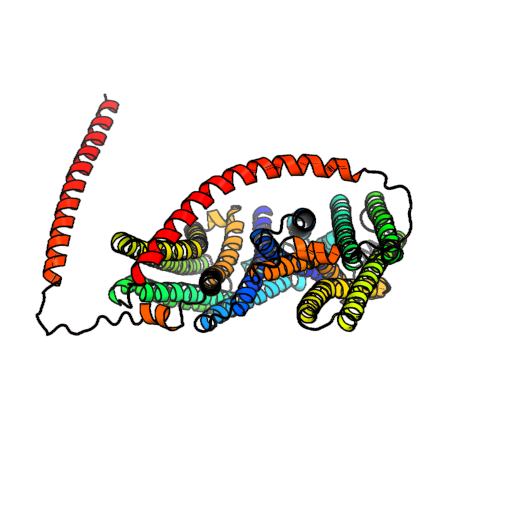59 206 ARG B O 1
ATOM 4311 N N . LEU B 1 207 ? 15.609 -21.703 -23.281 1 63.91 207 LEU B N 1
ATOM 4312 C CA . LEU B 1 207 ? 15.617 -21.578 -21.828 1 63.91 207 LEU B CA 1
ATOM 4313 C C . LEU B 1 207 ? 16.547 -20.469 -21.375 1 63.91 207 LEU B C 1
ATOM 4315 O O . LEU B 1 207 ? 16.219 -19.688 -20.5 1 63.91 207 LEU B O 1
ATOM 4319 N N . PHE B 1 208 ? 17.641 -20.375 -22.078 1 62.81 208 PHE B N 1
ATOM 4320 C CA . PHE B 1 208 ? 18.609 -19.359 -21.719 1 62.81 208 PHE B CA 1
ATOM 4321 C C . PHE B 1 208 ? 18.094 -17.969 -22.047 1 62.81 208 PHE B C 1
ATOM 4323 O O . PHE B 1 208 ? 18.312 -17.016 -21.297 1 62.81 208 PHE B O 1
ATOM 4330 N N . ASN B 1 209 ? 17.359 -17.953 -23.047 1 64 209 ASN B N 1
ATOM 4331 C CA . ASN B 1 209 ? 16.797 -16.656 -23.422 1 64 209 ASN B CA 1
ATOM 4332 C C . ASN B 1 209 ? 15.727 -16.203 -22.438 1 64 209 ASN B C 1
ATOM 4334 O O . ASN B 1 209 ? 15.672 -15.023 -22.078 1 64 209 ASN B O 1
ATOM 4338 N N . ARG B 1 210 ? 15.047 -17.156 -21.969 1 66.44 210 ARG B N 1
ATOM 4339 C CA . ARG B 1 210 ? 13.977 -16.812 -21.031 1 66.44 210 ARG B CA 1
ATOM 4340 C C . ARG B 1 210 ? 14.547 -16.359 -19.703 1 66.44 210 ARG B C 1
ATOM 4342 O O . ARG B 1 210 ? 14.07 -15.375 -19.125 1 66.44 210 ARG B O 1
ATOM 4349 N N . VAL B 1 211 ? 15.562 -17 -19.359 1 65.5 211 VAL B N 1
ATOM 4350 C CA . VAL B 1 211 ? 16.172 -16.672 -18.062 1 65.5 211 VAL B CA 1
ATOM 4351 C C . VAL B 1 211 ? 16.875 -15.32 -18.172 1 65.5 211 VAL B C 1
ATOM 4353 O O . VAL B 1 211 ? 16.812 -14.5 -17.25 1 65.5 211 VAL B O 1
ATOM 4356 N N . SER B 1 212 ? 17.406 -15.133 -19.297 1 66.19 212 SER B N 1
ATOM 4357 C CA . SER B 1 212 ? 18.109 -13.867 -19.5 1 66.19 212 SER B CA 1
ATOM 4358 C C . SER B 1 212 ? 17.125 -12.688 -19.5 1 66.19 212 SER B C 1
ATOM 4360 O O . SER B 1 212 ? 17.406 -11.656 -18.891 1 66.19 212 SER B O 1
ATOM 4362 N N . ILE B 1 213 ? 16.094 -12.844 -20.062 1 67.31 213 ILE B N 1
ATOM 4363 C CA . ILE B 1 213 ? 15.094 -11.789 -20.125 1 67.31 213 ILE B CA 1
ATOM 4364 C C . ILE B 1 213 ? 14.531 -11.531 -18.734 1 67.31 213 ILE B C 1
ATOM 4366 O O . ILE B 1 213 ? 14.32 -10.375 -18.344 1 67.31 213 ILE B O 1
ATOM 4370 N N . MET B 1 214 ? 14.5 -12.508 -18 1 70 214 MET B N 1
ATOM 4371 C CA . MET B 1 214 ? 13.961 -12.391 -16.641 1 70 214 MET B CA 1
ATOM 4372 C C . MET B 1 214 ? 14.898 -11.586 -15.75 1 70 214 MET B C 1
ATOM 4374 O O . MET B 1 214 ? 14.453 -10.758 -14.961 1 70 214 MET B O 1
ATOM 4378 N N . ILE B 1 215 ? 16.094 -11.797 -16 1 67.5 215 ILE B N 1
ATOM 4379 C CA . ILE B 1 215 ? 17.094 -11.133 -15.164 1 67.5 215 ILE B CA 1
ATOM 4380 C C . ILE B 1 215 ? 17.172 -9.656 -15.531 1 67.5 215 ILE B C 1
ATOM 4382 O O . ILE B 1 215 ? 17.203 -8.789 -14.656 1 67.5 215 ILE B O 1
ATOM 4386 N N . ILE B 1 216 ? 17.172 -9.414 -16.797 1 66.62 216 ILE B N 1
ATOM 4387 C CA . ILE B 1 216 ? 17.25 -8.039 -17.266 1 66.62 216 ILE B CA 1
ATOM 4388 C C . ILE B 1 216 ? 16 -7.27 -16.844 1 66.62 216 ILE B C 1
ATOM 4390 O O . ILE B 1 216 ? 16.094 -6.137 -16.375 1 66.62 216 ILE B O 1
ATOM 4394 N N . GLU B 1 217 ? 14.914 -7.93 -16.875 1 67.88 217 GLU B N 1
ATOM 4395 C CA . GLU B 1 217 ? 13.648 -7.277 -16.562 1 67.88 217 GLU B CA 1
ATOM 4396 C C . GLU B 1 217 ? 13.523 -7.016 -15.062 1 67.88 217 GLU B C 1
ATOM 4398 O O . GLU B 1 217 ? 12.93 -6.02 -14.648 1 67.88 217 GLU B O 1
ATOM 4403 N N . SER B 1 218 ? 14.156 -7.828 -14.305 1 73.25 218 SER B N 1
ATOM 4404 C CA . SER B 1 218 ? 14.047 -7.664 -12.859 1 73.25 218 SER B CA 1
ATOM 4405 C C . SER B 1 218 ? 14.961 -6.555 -12.359 1 73.25 218 SER B C 1
ATOM 4407 O O . SER B 1 218 ? 14.703 -5.945 -11.312 1 73.25 218 SER B O 1
ATOM 4409 N N . ALA B 1 219 ? 16.031 -6.25 -13.133 1 76.94 219 ALA B N 1
ATOM 4410 C CA . ALA B 1 219 ? 17 -5.25 -12.688 1 76.94 219 ALA B CA 1
ATOM 4411 C C . ALA B 1 219 ? 16.672 -3.873 -13.258 1 76.94 219 ALA B C 1
ATOM 4413 O O . ALA B 1 219 ? 17.188 -2.857 -12.789 1 76.94 219 ALA B O 1
ATOM 4414 N N . ALA B 1 220 ? 15.82 -3.791 -14.234 1 80.12 220 ALA B N 1
ATOM 4415 C CA . ALA B 1 220 ? 15.555 -2.553 -14.969 1 80.12 220 ALA B CA 1
ATOM 4416 C C . ALA B 1 220 ? 14.922 -1.506 -14.055 1 80.12 220 ALA B C 1
ATOM 4418 O O . ALA B 1 220 ? 15.391 -0.37 -13.977 1 80.12 220 ALA B O 1
ATOM 4419 N N . PRO B 1 221 ? 13.953 -1.968 -13.32 1 83.62 221 PRO B N 1
ATOM 4420 C CA . PRO B 1 221 ? 13.336 -0.934 -12.484 1 83.62 221 PRO B CA 1
ATOM 4421 C C . PRO B 1 221 ? 14.297 -0.363 -11.445 1 83.62 221 PRO B C 1
ATOM 4423 O O . PRO B 1 221 ? 14.305 0.848 -11.211 1 83.62 221 PRO B O 1
ATOM 4426 N N . TYR B 1 222 ? 15.094 -1.174 -10.898 1 89.06 222 TYR B N 1
ATOM 4427 C CA . TYR B 1 222 ? 16.062 -0.734 -9.898 1 89.06 222 TYR B CA 1
ATOM 4428 C C . TYR B 1 222 ? 17.094 0.206 -10.516 1 89.06 222 TYR B C 1
ATOM 4430 O O . TYR B 1 222 ? 17.391 1.262 -9.953 1 89.06 222 TYR B O 1
ATOM 4438 N N . SER B 1 223 ? 17.5 -0.004 -11.68 1 87.75 223 SER B N 1
ATOM 4439 C CA . SER B 1 223 ? 18.5 0.812 -12.367 1 87.75 223 SER B CA 1
ATOM 4440 C C . SER B 1 223 ? 17.922 2.162 -12.781 1 87.75 223 SER B C 1
ATOM 4442 O O . SER B 1 223 ? 18.594 3.188 -12.688 1 87.75 223 SER B O 1
ATOM 4444 N N . ILE B 1 224 ? 16.734 2.125 -13.18 1 88.5 224 ILE B N 1
ATOM 4445 C CA . ILE B 1 224 ? 16.094 3.359 -13.609 1 88.5 224 ILE B CA 1
ATOM 4446 C C . ILE B 1 224 ? 15.914 4.297 -12.422 1 88.5 224 ILE B C 1
ATOM 4448 O O . ILE B 1 224 ? 16.172 5.5 -12.523 1 88.5 224 ILE B O 1
ATOM 4452 N N . VAL B 1 225 ? 15.5 3.688 -11.344 1 91.69 225 VAL B N 1
ATOM 4453 C CA . VAL B 1 225 ? 15.305 4.5 -10.148 1 91.69 225 VAL B CA 1
ATOM 4454 C C . VAL B 1 225 ? 16.641 5.066 -9.68 1 91.69 225 VAL B C 1
ATOM 4456 O O . VAL B 1 225 ? 16.734 6.242 -9.328 1 91.69 225 VAL B O 1
ATOM 4459 N N . LEU B 1 226 ? 17.656 4.277 -9.758 1 91.88 226 LEU B N 1
ATOM 4460 C CA . LEU B 1 226 ? 18.984 4.727 -9.367 1 91.88 226 LEU B CA 1
ATOM 4461 C C . LEU B 1 226 ? 19.469 5.84 -10.289 1 91.88 226 LEU B C 1
ATOM 4463 O O . LEU B 1 226 ? 20.078 6.809 -9.828 1 91.88 226 LEU B O 1
ATOM 4467 N N . LEU B 1 227 ? 19.141 5.711 -11.461 1 89.75 227 LEU B N 1
ATOM 4468 C CA . LEU B 1 227 ? 19.562 6.711 -12.438 1 89.75 227 LEU B CA 1
ATOM 4469 C C . LEU B 1 227 ? 18.906 8.055 -12.156 1 89.75 227 LEU B C 1
ATOM 4471 O O . LEU B 1 227 ? 19.562 9.086 -12.117 1 89.75 227 LEU B O 1
ATOM 4475 N N . PHE B 1 228 ? 17.625 7.988 -11.922 1 90.12 228 PHE B N 1
ATOM 4476 C CA . PHE B 1 228 ? 16.906 9.227 -11.648 1 90.12 228 PHE B CA 1
ATOM 4477 C C . PHE B 1 228 ? 17.375 9.852 -10.336 1 90.12 228 PHE B C 1
ATOM 4479 O O . PHE B 1 228 ? 17.5 11.07 -10.234 1 90.12 228 PHE B O 1
ATOM 4486 N N . TYR B 1 229 ? 17.641 9.008 -9.43 1 90.38 229 TYR B N 1
ATOM 4487 C CA . TYR B 1 229 ? 18.109 9.516 -8.148 1 90.38 229 TYR B CA 1
ATOM 4488 C C . TYR B 1 229 ? 19.5 10.133 -8.289 1 90.38 229 TYR B C 1
ATOM 4490 O O . TYR B 1 229 ? 19.766 11.195 -7.715 1 90.38 229 TYR B O 1
ATOM 4498 N N . ALA B 1 230 ? 20.344 9.586 -9.078 1 87.44 230 ALA B N 1
ATOM 4499 C CA . ALA B 1 230 ? 21.688 10.094 -9.32 1 87.44 230 ALA B CA 1
ATOM 4500 C C . ALA B 1 230 ? 21.641 11.438 -10.047 1 87.44 230 ALA B C 1
ATOM 4502 O O . ALA B 1 230 ? 22.391 12.359 -9.711 1 87.44 230 ALA B O 1
ATOM 4503 N N . ILE B 1 231 ? 20.75 11.539 -10.938 1 85.31 231 ILE B N 1
ATOM 4504 C CA . ILE B 1 231 ? 20.609 12.773 -11.695 1 85.31 231 ILE B CA 1
ATOM 4505 C C . ILE B 1 231 ? 20.141 13.898 -10.773 1 85.31 231 ILE B C 1
ATOM 4507 O O . ILE B 1 231 ? 20.641 15.023 -10.852 1 85.31 231 ILE B O 1
ATOM 4511 N N . LEU B 1 232 ? 19.234 13.555 -9.914 1 85.12 232 LEU B N 1
ATOM 4512 C CA . LEU B 1 232 ? 18.703 14.562 -9.008 1 85.12 232 LEU B CA 1
ATOM 4513 C C . LEU B 1 232 ? 19.766 15.016 -8.008 1 85.12 232 LEU B C 1
ATOM 4515 O O . LEU B 1 232 ? 19.781 16.188 -7.605 1 85.12 232 LEU B O 1
ATOM 4519 N N . ASP B 1 233 ? 20.641 14.164 -7.664 1 80.25 233 ASP B N 1
ATOM 4520 C CA . ASP B 1 233 ? 21.641 14.469 -6.648 1 80.25 233 ASP B CA 1
ATOM 4521 C C . ASP B 1 233 ? 22.766 15.328 -7.219 1 80.25 233 ASP B C 1
ATOM 4523 O O . ASP B 1 233 ? 23.516 15.961 -6.469 1 80.25 233 ASP B O 1
ATOM 4527 N N . ILE B 1 234 ? 22.875 15.352 -8.516 1 77.56 234 ILE B N 1
ATOM 4528 C CA . ILE B 1 234 ? 23.906 16.156 -9.133 1 77.56 234 ILE B CA 1
ATOM 4529 C C . ILE B 1 234 ? 23.422 17.594 -9.32 1 77.56 234 ILE B C 1
ATOM 4531 O O . ILE B 1 234 ? 24.219 18.531 -9.391 1 77.56 234 ILE B O 1
ATOM 4535 N N . LEU B 1 235 ? 22.109 17.781 -9.164 1 77.38 235 LEU B N 1
ATOM 4536 C CA . LEU B 1 235 ? 21.562 19.125 -9.336 1 77.38 235 LEU B CA 1
ATOM 4537 C C . LEU B 1 235 ? 21.828 19.984 -8.102 1 77.38 235 LEU B C 1
ATOM 4539 O O . LEU B 1 235 ? 21.781 19.484 -6.973 1 77.38 235 LEU B O 1
ATOM 4543 N N . PRO B 1 236 ? 22.234 21.156 -8.328 1 72.5 236 PRO B N 1
ATOM 4544 C CA . PRO B 1 236 ? 22.531 22.031 -7.191 1 72.5 236 PRO B CA 1
ATOM 4545 C C . PRO B 1 236 ? 21.344 22.172 -6.234 1 72.5 236 PRO B C 1
ATOM 4547 O O . PRO B 1 236 ? 20.188 22.156 -6.672 1 72.5 236 PRO B O 1
ATOM 4550 N N . SER B 1 237 ? 21.688 22.219 -5.023 1 68.56 237 SER B N 1
ATOM 4551 C CA . SER B 1 237 ? 20.688 22.266 -3.955 1 68.56 237 SER B CA 1
ATOM 4552 C C . SER B 1 237 ? 19.734 23.422 -4.152 1 68.56 237 SER B C 1
ATOM 4554 O O . SER B 1 237 ? 18.531 23.312 -3.867 1 68.56 237 SER B O 1
ATOM 4556 N N . GLN B 1 238 ? 20.203 24.5 -4.68 1 67.75 238 GLN B N 1
ATOM 4557 C CA . GLN B 1 238 ? 19.359 25.672 -4.867 1 67.75 238 GLN B CA 1
ATOM 4558 C C . GLN B 1 238 ? 18.25 25.406 -5.887 1 67.75 238 GLN B C 1
ATOM 4560 O O . GLN B 1 238 ? 17.125 25.875 -5.734 1 67.75 238 GLN B O 1
ATOM 4565 N N . THR B 1 239 ? 18.688 24.609 -6.863 1 68.69 239 THR B N 1
ATOM 4566 C CA . THR B 1 239 ? 17.719 24.266 -7.902 1 68.69 239 THR B CA 1
ATOM 4567 C C . THR B 1 239 ? 16.672 23.297 -7.371 1 68.69 239 THR B C 1
ATOM 4569 O O . THR B 1 239 ? 15.5 23.359 -7.75 1 68.69 239 THR B O 1
ATOM 4572 N N . ILE B 1 240 ? 17.031 22.516 -6.445 1 69.12 240 ILE B N 1
ATOM 4573 C CA . ILE B 1 240 ? 16.141 21.5 -5.922 1 69.12 240 ILE B CA 1
ATOM 4574 C C . ILE B 1 240 ? 15.156 22.109 -4.926 1 69.12 240 ILE B C 1
ATOM 4576 O O . ILE B 1 240 ? 13.969 21.797 -4.938 1 69.12 240 ILE B O 1
ATOM 4580 N N . LEU B 1 241 ? 15.617 23 -4.102 1 66 241 LEU B N 1
ATOM 4581 C CA . LEU B 1 241 ? 14.789 23.594 -3.051 1 66 241 LEU B CA 1
ATOM 4582 C C . LEU B 1 241 ? 13.758 24.547 -3.639 1 66 241 LEU B C 1
ATOM 4584 O O . LEU B 1 241 ? 12.664 24.688 -3.098 1 66 241 LEU B O 1
ATOM 4588 N N . ALA B 1 242 ? 14.148 25.172 -4.797 1 62.47 242 ALA B N 1
ATOM 4589 C CA . ALA B 1 242 ? 13.281 26.219 -5.352 1 62.47 242 ALA B CA 1
ATOM 4590 C C . ALA B 1 242 ? 12.289 25.625 -6.352 1 62.47 242 ALA B C 1
ATOM 4592 O O . ALA B 1 242 ? 11.445 26.344 -6.887 1 62.47 242 ALA B O 1
ATOM 4593 N N . SER B 1 243 ? 12.406 24.344 -6.512 1 68.69 243 SER B N 1
ATOM 4594 C CA . SER B 1 243 ? 11.594 23.766 -7.578 1 68.69 243 SER B CA 1
ATOM 4595 C C . SER B 1 243 ? 10.836 22.531 -7.086 1 68.69 243 SER B C 1
ATOM 4597 O O . SER B 1 243 ? 11.117 22.016 -6.004 1 68.69 243 SER B O 1
ATOM 4599 N N . PRO B 1 244 ? 9.742 22.25 -7.855 1 76.94 244 PRO B N 1
ATOM 4600 C CA . PRO B 1 244 ? 8.992 21.031 -7.543 1 76.94 244 PRO B CA 1
ATOM 4601 C C . PRO B 1 244 ? 9.867 19.781 -7.57 1 76.94 244 PRO B C 1
ATOM 4603 O O . PRO B 1 244 ? 9.406 18.688 -7.215 1 76.94 244 PRO B O 1
ATOM 4606 N N . LEU B 1 245 ? 11.117 20.047 -7.809 1 81 245 LEU B N 1
ATOM 4607 C CA . LEU B 1 245 ? 12.031 18.922 -7.883 1 81 245 LEU B CA 1
ATOM 4608 C C . LEU B 1 245 ? 12.359 18.391 -6.492 1 81 245 LEU B C 1
ATOM 4610 O O . LEU B 1 245 ? 12.789 17.25 -6.344 1 81 245 LEU B O 1
ATOM 4614 N N . ILE B 1 246 ? 12.156 19.219 -5.531 1 80.69 246 ILE B N 1
ATOM 4615 C CA . ILE B 1 246 ? 12.367 18.75 -4.164 1 80.69 246 ILE B CA 1
ATOM 4616 C C . ILE B 1 246 ? 11.398 17.625 -3.846 1 80.69 246 ILE B C 1
ATOM 4618 O O . ILE B 1 246 ? 11.742 16.672 -3.145 1 80.69 246 ILE B O 1
ATOM 4622 N N . GLU B 1 247 ? 10.234 17.734 -4.438 1 87.25 247 GLU B N 1
ATOM 4623 C CA . GLU B 1 247 ? 9.242 16.672 -4.246 1 87.25 247 GLU B CA 1
ATOM 4624 C C . GLU B 1 247 ? 9.719 15.359 -4.863 1 87.25 247 GLU B C 1
ATOM 4626 O O . GLU B 1 247 ? 9.539 14.289 -4.27 1 87.25 247 GLU B O 1
ATOM 4631 N N . ALA B 1 248 ? 10.352 15.562 -5.949 1 87.12 248 ALA B N 1
ATOM 4632 C CA . ALA B 1 248 ? 10.836 14.375 -6.652 1 87.12 248 ALA B CA 1
ATOM 4633 C C . ALA B 1 248 ? 11.898 13.648 -5.836 1 87.12 248 ALA B C 1
ATOM 4635 O O . ALA B 1 248 ? 11.992 12.414 -5.883 1 87.12 248 ALA B O 1
ATOM 4636 N N . GLY B 1 249 ? 12.625 14.383 -5.105 1 86.38 249 GLY B N 1
ATOM 4637 C CA . GLY B 1 249 ? 13.641 13.773 -4.262 1 86.38 249 GLY B CA 1
ATOM 4638 C C . GLY B 1 249 ? 13.062 12.867 -3.189 1 86.38 249 GLY B C 1
ATOM 4639 O O . GLY B 1 249 ? 13.547 11.758 -2.975 1 86.38 249 GLY B O 1
ATOM 4640 N N . PHE B 1 250 ? 12 13.32 -2.635 1 88.88 250 PHE B N 1
ATOM 4641 C CA . PHE B 1 250 ? 11.344 12.531 -1.601 1 88.88 250 PHE B CA 1
ATOM 4642 C C . PHE B 1 250 ? 10.734 11.266 -2.189 1 88.88 250 PHE B C 1
ATOM 4644 O O . PHE B 1 250 ? 10.852 10.18 -1.607 1 88.88 250 PHE B O 1
ATOM 4651 N N . TYR B 1 251 ? 10.203 11.406 -3.348 1 91.69 251 TYR B N 1
ATOM 4652 C CA . TYR B 1 251 ? 9.578 10.266 -4.004 1 91.69 251 TYR B CA 1
ATOM 4653 C C . TYR B 1 251 ? 10.617 9.211 -4.371 1 91.69 251 TYR B C 1
ATOM 4655 O O . TYR B 1 251 ? 10.422 8.023 -4.117 1 91.69 251 TYR B O 1
ATOM 4663 N N . LEU B 1 252 ? 11.633 9.695 -4.914 1 91.06 252 LEU B N 1
ATOM 4664 C CA . LEU B 1 252 ? 12.648 8.781 -5.43 1 91.06 252 LEU B CA 1
ATOM 4665 C C . LEU B 1 252 ? 13.312 8.016 -4.289 1 91.06 252 LEU B C 1
ATOM 4667 O O . LEU B 1 252 ? 13.656 6.84 -4.445 1 91.06 252 LEU B O 1
ATOM 4671 N N . GLU B 1 253 ? 13.484 8.617 -3.227 1 89.75 253 GLU B N 1
ATOM 4672 C CA . GLU B 1 253 ? 14.078 7.938 -2.076 1 89.75 253 GLU B CA 1
ATOM 4673 C C . GLU B 1 253 ? 13.203 6.77 -1.617 1 89.75 253 GLU B C 1
ATOM 4675 O O . GLU B 1 253 ? 13.711 5.672 -1.372 1 89.75 253 GLU B O 1
ATOM 4680 N N . GLN B 1 254 ? 11.953 7.027 -1.598 1 93.12 254 GLN B N 1
ATOM 4681 C CA . GLN B 1 254 ? 11.055 5.973 -1.144 1 93.12 254 GLN B CA 1
ATOM 4682 C C . GLN B 1 254 ? 10.938 4.863 -2.182 1 93.12 254 GLN B C 1
ATOM 4684 O O . GLN B 1 254 ? 10.906 3.682 -1.834 1 93.12 254 GLN B O 1
ATOM 4689 N N . VAL B 1 255 ? 10.898 5.258 -3.393 1 93.75 255 VAL B N 1
ATOM 4690 C CA . VAL B 1 255 ? 10.797 4.27 -4.461 1 93.75 255 VAL B CA 1
ATOM 4691 C C . VAL B 1 255 ? 12.062 3.414 -4.488 1 93.75 255 VAL B C 1
ATOM 4693 O O . VAL B 1 255 ? 11.992 2.203 -4.707 1 93.75 255 VAL B O 1
ATOM 4696 N N . LEU B 1 256 ? 13.125 4.059 -4.25 1 93.19 256 LEU B N 1
ATOM 4697 C CA . LEU B 1 256 ? 14.391 3.346 -4.254 1 93.19 256 LEU B CA 1
ATOM 4698 C C . LEU B 1 256 ? 14.43 2.283 -3.162 1 93.19 256 LEU B C 1
ATOM 4700 O O . LEU B 1 256 ? 14.836 1.146 -3.408 1 93.19 256 LEU B O 1
ATOM 4704 N N . ASN B 1 257 ? 14.023 2.57 -2.006 1 93 257 ASN B N 1
ATOM 4705 C CA . ASN B 1 257 ? 14.039 1.654 -0.871 1 93 257 ASN B CA 1
ATOM 4706 C C . ASN B 1 257 ? 13.188 0.416 -1.139 1 93 257 ASN B C 1
ATOM 4708 O O . ASN B 1 257 ? 13.578 -0.699 -0.793 1 93 257 ASN B O 1
ATOM 4712 N N . VAL B 1 258 ? 12.109 0.618 -1.786 1 94.69 258 VAL B N 1
ATOM 4713 C CA . VAL B 1 258 ? 11.227 -0.512 -2.039 1 94.69 258 VAL B CA 1
ATOM 4714 C C . VAL B 1 258 ? 11.719 -1.3 -3.248 1 94.69 258 VAL B C 1
ATOM 4716 O O . VAL B 1 258 ? 11.75 -2.533 -3.225 1 94.69 258 VAL B O 1
ATOM 4719 N N . THR B 1 259 ? 12.156 -0.577 -4.234 1 93.19 259 THR B N 1
ATOM 4720 C CA . THR B 1 259 ? 12.578 -1.238 -5.465 1 93.19 259 THR B CA 1
ATOM 4721 C C . THR B 1 259 ? 13.859 -2.043 -5.23 1 93.19 259 THR B C 1
ATOM 4723 O O . THR B 1 259 ? 14.047 -3.102 -5.832 1 93.19 259 THR B O 1
ATOM 4726 N N . ALA B 1 260 ? 14.672 -1.582 -4.359 1 92.38 260 ALA B N 1
ATOM 4727 C CA . ALA B 1 260 ? 15.906 -2.289 -4.047 1 92.38 260 ALA B CA 1
ATOM 4728 C C . ALA B 1 260 ? 15.625 -3.678 -3.482 1 92.38 260 ALA B C 1
ATOM 4730 O O . ALA B 1 260 ? 16.375 -4.621 -3.729 1 92.38 260 ALA B O 1
ATOM 4731 N N . GLY B 1 261 ? 14.625 -3.803 -2.746 1 90.69 261 GLY B N 1
ATOM 4732 C CA . GLY B 1 261 ? 14.242 -5.102 -2.211 1 90.69 261 GLY B CA 1
ATOM 4733 C C . GLY B 1 261 ? 13.328 -5.879 -3.131 1 90.69 261 GLY B C 1
ATOM 4734 O O . GLY B 1 261 ? 13.422 -7.105 -3.225 1 90.69 261 GLY B O 1
ATOM 4735 N N . LEU B 1 262 ? 12.492 -5.188 -3.814 1 91.69 262 LEU B N 1
ATOM 4736 C CA . LEU B 1 262 ? 11.461 -5.797 -4.648 1 91.69 262 LEU B CA 1
ATOM 4737 C C . LEU B 1 262 ? 12.078 -6.449 -5.883 1 91.69 262 LEU B C 1
ATOM 4739 O O . LEU B 1 262 ? 11.656 -7.535 -6.289 1 91.69 262 LEU B O 1
ATOM 4743 N N . ALA B 1 263 ? 13.023 -5.816 -6.465 1 87.94 263 ALA B N 1
ATOM 4744 C CA . ALA B 1 263 ? 13.586 -6.289 -7.723 1 87.94 263 ALA B CA 1
ATOM 4745 C C . ALA B 1 263 ? 14.188 -7.684 -7.562 1 87.94 263 ALA B C 1
ATOM 4747 O O . ALA B 1 263 ? 13.828 -8.609 -8.289 1 87.94 263 ALA B O 1
ATOM 4748 N N . PRO B 1 264 ? 15.047 -7.895 -6.605 1 84.62 264 PRO B N 1
ATOM 4749 C CA . PRO B 1 264 ? 15.57 -9.25 -6.434 1 84.62 264 PRO B CA 1
ATOM 4750 C C . PRO B 1 264 ? 14.492 -10.258 -6.035 1 84.62 264 PRO B C 1
ATOM 4752 O O . PRO B 1 264 ? 14.586 -11.438 -6.379 1 84.62 264 PRO B O 1
ATOM 4755 N N . THR B 1 265 ? 13.523 -9.805 -5.312 1 86.25 265 THR B N 1
ATOM 4756 C CA . THR B 1 265 ? 12.445 -10.695 -4.879 1 86.25 265 THR B CA 1
ATOM 4757 C C . THR B 1 265 ? 11.633 -11.172 -6.078 1 86.25 265 THR B C 1
ATOM 4759 O O . THR B 1 265 ? 11.266 -12.344 -6.156 1 86.25 265 THR B O 1
ATOM 4762 N N . VAL B 1 266 ? 11.336 -10.289 -6.965 1 84 266 VAL B N 1
ATOM 4763 C CA . VAL B 1 266 ? 10.578 -10.641 -8.156 1 84 266 VAL B CA 1
ATOM 4764 C C . VAL B 1 266 ? 11.375 -11.617 -9.008 1 84 266 VAL B C 1
ATOM 4766 O O . VAL B 1 266 ? 10.812 -12.539 -9.609 1 84 266 VAL B O 1
ATOM 4769 N N . LEU B 1 267 ? 12.609 -11.43 -9.016 1 80.69 267 LEU B N 1
ATOM 4770 C CA . LEU B 1 267 ? 13.461 -12.336 -9.766 1 80.69 267 LEU B CA 1
ATOM 4771 C C . LEU B 1 267 ? 13.398 -13.75 -9.188 1 80.69 267 LEU B C 1
ATOM 4773 O O . LEU B 1 267 ? 13.281 -14.727 -9.938 1 80.69 267 LEU B O 1
ATOM 4777 N N . VAL B 1 268 ? 13.492 -13.805 -7.93 1 78.31 268 VAL B N 1
ATOM 4778 C CA . VAL B 1 268 ? 13.422 -15.102 -7.27 1 78.31 268 VAL B CA 1
ATOM 4779 C C . VAL B 1 268 ? 12.047 -15.727 -7.504 1 78.31 268 VAL B C 1
ATOM 4781 O O . VAL B 1 268 ? 11.938 -16.922 -7.746 1 78.31 268 VAL B O 1
ATOM 4784 N N . ALA B 1 269 ? 11.07 -14.961 -7.473 1 79.19 269 ALA B N 1
ATOM 4785 C CA . ALA B 1 269 ? 9.719 -15.453 -7.695 1 79.19 269 ALA B CA 1
ATOM 4786 C C . ALA B 1 269 ? 9.555 -15.992 -9.109 1 79.19 269 ALA B C 1
ATOM 4788 O O . ALA B 1 269 ? 8.93 -17.031 -9.312 1 79.19 269 ALA B O 1
ATOM 4789 N N . ARG B 1 270 ? 10.047 -15.352 -10.031 1 75.38 270 ARG B N 1
ATOM 4790 C CA . ARG B 1 270 ? 9.93 -15.766 -11.422 1 75.38 270 ARG B CA 1
ATOM 4791 C C . ARG B 1 270 ? 10.695 -17.062 -11.68 1 75.38 270 ARG B C 1
ATOM 4793 O O . ARG B 1 270 ? 10.227 -17.922 -12.422 1 75.38 270 ARG B O 1
ATOM 4800 N N . LEU B 1 271 ? 11.789 -17.141 -11.125 1 71.44 271 LEU B N 1
ATOM 4801 C CA . LEU B 1 271 ? 12.586 -18.359 -11.273 1 71.44 271 LEU B CA 1
ATOM 4802 C C . LEU B 1 271 ? 11.883 -19.547 -10.633 1 71.44 271 LEU B C 1
ATOM 4804 O O . LEU B 1 271 ? 11.914 -20.656 -11.172 1 71.44 271 LEU B O 1
ATOM 4808 N N . ALA B 1 272 ? 11.297 -19.234 -9.523 1 69.75 272 ALA B N 1
ATOM 4809 C CA . ALA B 1 272 ? 10.57 -20.297 -8.828 1 69.75 272 ALA B CA 1
ATOM 4810 C C . ALA B 1 272 ? 9.352 -20.734 -9.633 1 69.75 272 ALA B C 1
ATOM 4812 O O . ALA B 1 272 ? 9.023 -21.938 -9.664 1 69.75 272 ALA B O 1
ATOM 4813 N N . TRP B 1 273 ? 8.734 -19.844 -10.227 1 68.75 273 TRP B N 1
ATOM 4814 C CA . TRP B 1 273 ? 7.547 -20.141 -11.031 1 68.75 273 TRP B CA 1
ATOM 4815 C C . TRP B 1 273 ? 7.918 -20.938 -12.273 1 68.75 273 TRP B C 1
ATOM 4817 O O . TRP B 1 273 ? 7.188 -21.844 -12.672 1 68.75 273 TRP B O 1
ATOM 4827 N N . THR B 1 274 ? 8.961 -20.594 -12.891 1 62.41 274 THR B N 1
ATOM 4828 C CA . THR B 1 274 ? 9.414 -21.297 -14.086 1 62.41 274 THR B CA 1
ATOM 4829 C C . THR B 1 274 ? 9.844 -22.719 -13.75 1 62.41 274 THR B C 1
ATOM 4831 O O . THR B 1 274 ? 9.656 -23.641 -14.555 1 62.41 274 THR B O 1
ATOM 4834 N N . ASN B 1 275 ? 10.305 -22.859 -12.594 1 58.16 275 ASN B N 1
ATOM 4835 C CA . ASN B 1 275 ? 10.703 -24.203 -12.156 1 58.16 275 ASN B CA 1
ATOM 4836 C C . ASN B 1 275 ? 9.492 -25.078 -11.844 1 58.16 275 ASN B C 1
ATOM 4838 O O . ASN B 1 275 ? 9.547 -26.297 -12 1 58.16 275 ASN B O 1
ATOM 4842 N N . THR B 1 276 ? 8.414 -24.531 -11.367 1 52.34 276 THR B N 1
ATOM 4843 C CA . THR B 1 276 ? 7.219 -25.312 -11.078 1 52.34 276 THR B CA 1
ATOM 4844 C C . THR B 1 276 ? 6.512 -25.719 -12.367 1 52.34 276 THR B C 1
ATOM 4846 O O . THR B 1 276 ? 5.848 -26.766 -12.406 1 52.34 276 THR B O 1
ATOM 4849 N N . GLU B 1 277 ? 6.289 -24.953 -13.359 1 49.28 277 GLU B N 1
ATOM 4850 C CA . GLU B 1 277 ? 5.676 -25.359 -14.617 1 49.28 277 GLU B CA 1
ATOM 4851 C C . GLU B 1 277 ? 6.48 -26.469 -15.297 1 49.28 277 GLU B C 1
ATOM 4853 O O . GLU B 1 277 ? 5.922 -27.297 -16.031 1 49.28 277 GLU B O 1
ATOM 4858 N N . LYS B 1 278 ? 7.809 -26.609 -15.406 1 45.72 278 LYS B N 1
ATOM 4859 C CA . LYS B 1 278 ? 8.594 -27.719 -15.93 1 45.72 278 LYS B CA 1
ATOM 4860 C C . LYS B 1 278 ? 9.078 -28.625 -14.805 1 45.72 278 LYS B C 1
ATOM 4862 O O . LYS B 1 278 ? 9.914 -28.219 -13.992 1 45.72 278 LYS B O 1
ATOM 4867 N N . PRO B 1 279 ? 8.211 -29.719 -14.352 1 35.69 279 PRO B N 1
ATOM 4868 C CA . PRO B 1 279 ? 8.688 -30.719 -13.375 1 35.69 279 PRO B CA 1
ATOM 4869 C C . PRO B 1 279 ? 10.203 -30.875 -13.398 1 35.69 279 PRO B C 1
ATOM 4871 O O . PRO B 1 279 ? 10.812 -31.203 -12.375 1 35.69 279 PRO B O 1
ATOM 4874 N N . MET B 1 280 ? 10.773 -31.531 -14.547 1 29.84 280 MET B N 1
ATOM 4875 C CA . MET B 1 280 ? 11.984 -32.344 -14.695 1 29.84 280 MET B CA 1
ATOM 4876 C C . MET B 1 280 ? 13.234 -31.484 -14.508 1 29.84 280 MET B C 1
ATOM 4878 O O . MET B 1 280 ? 14.352 -31.938 -14.75 1 29.84 280 MET B O 1
ATOM 4882 N N . LEU B 1 281 ? 13.242 -30.203 -14.805 1 31.84 281 LEU B N 1
ATOM 4883 C CA . LEU B 1 281 ? 14.641 -29.812 -14.703 1 31.84 281 LEU B CA 1
ATOM 4884 C C . LEU B 1 281 ? 15.109 -29.828 -13.25 1 31.84 281 LEU B C 1
ATOM 4886 O O . LEU B 1 281 ? 14.57 -29.109 -12.406 1 31.84 281 LEU B O 1
ATOM 4890 N N . SER B 1 282 ? 15.391 -30.922 -12.617 1 28.69 282 SER B N 1
ATOM 4891 C CA . SER B 1 282 ? 16.109 -31.344 -11.422 1 28.69 282 SER B CA 1
ATOM 4892 C C . SER B 1 282 ? 17.094 -30.297 -10.953 1 28.69 282 SER B C 1
ATOM 4894 O O . SER B 1 282 ? 17.531 -29.453 -11.742 1 28.69 282 SER B O 1
ATOM 4896 N N . GLU B 1 283 ? 17.422 -30.094 -9.641 1 33.56 283 GLU B N 1
ATOM 4897 C CA . GLU B 1 283 ? 18.578 -29.484 -8.977 1 33.56 283 GLU B CA 1
ATOM 4898 C C . GLU B 1 283 ? 19.812 -29.5 -9.883 1 33.56 283 GLU B C 1
ATOM 4900 O O . GLU B 1 283 ? 20.75 -28.734 -9.688 1 33.56 283 GLU B O 1
ATOM 4905 N N . GLY B 1 284 ? 19.953 -30.547 -10.719 1 30.56 284 GLY B N 1
ATOM 4906 C CA . GLY B 1 284 ? 21.125 -30.875 -11.508 1 30.56 284 GLY B CA 1
ATOM 4907 C C . GLY B 1 284 ? 21.422 -29.859 -12.594 1 30.56 284 GLY B C 1
ATOM 4908 O O . GLY B 1 284 ? 22.578 -29.547 -12.852 1 30.56 284 GLY B O 1
ATOM 4909 N N . GLN B 1 285 ? 20.391 -29.516 -13.352 1 32.94 285 GLN B N 1
ATOM 4910 C CA . GLN B 1 285 ? 20.75 -28.766 -14.547 1 32.94 285 GLN B CA 1
ATOM 4911 C C . GLN B 1 285 ? 21.031 -27.297 -14.211 1 32.94 285 GLN B C 1
ATOM 4913 O O . GLN B 1 285 ? 21.797 -26.625 -14.914 1 32.94 285 GLN B O 1
ATOM 4918 N N . MET B 1 286 ? 20.359 -26.766 -13.312 1 31.86 286 MET B N 1
ATOM 4919 C CA . MET B 1 286 ? 20.891 -25.453 -12.953 1 31.86 286 MET B CA 1
ATOM 4920 C C . MET B 1 286 ? 22.297 -25.578 -12.367 1 31.86 286 MET B C 1
ATOM 4922 O O . MET B 1 286 ? 23.125 -24.672 -12.508 1 31.86 286 MET B O 1
ATOM 4926 N N . MET B 1 287 ? 22.562 -26.641 -11.539 1 31.66 287 MET B N 1
ATOM 4927 C CA . MET B 1 287 ? 23.938 -27.031 -11.203 1 31.66 287 MET B CA 1
ATOM 4928 C C . MET B 1 287 ? 24.719 -27.391 -12.453 1 31.66 287 MET B C 1
ATOM 4930 O O . MET B 1 287 ? 25.953 -27.391 -12.438 1 31.66 287 MET B O 1
ATOM 4934 N N . GLY B 1 288 ? 24.031 -28 -13.406 1 30.02 288 GLY B N 1
ATOM 4935 C CA . GLY B 1 288 ? 24.719 -28.328 -14.656 1 30.02 288 GLY B CA 1
ATOM 4936 C C . GLY B 1 288 ? 25.156 -27.094 -15.43 1 30.02 288 GLY B C 1
ATOM 4937 O O . GLY B 1 288 ? 26.094 -27.172 -16.234 1 30.02 288 GLY B O 1
ATOM 4938 N N . ILE B 1 289 ? 24.406 -26.109 -15.312 1 31.98 289 ILE B N 1
ATOM 4939 C CA . ILE B 1 289 ? 24.953 -24.906 -15.938 1 31.98 289 ILE B CA 1
ATOM 4940 C C . ILE B 1 289 ? 26.156 -24.406 -15.133 1 31.98 289 ILE B C 1
ATOM 4942 O O . ILE B 1 289 ? 27.078 -23.812 -15.695 1 31.98 289 ILE B O 1
ATOM 4946 N N . SER B 1 290 ? 26.078 -24.531 -13.82 1 28.92 290 SER B N 1
ATOM 4947 C CA . SER B 1 290 ? 27.281 -24.234 -13.062 1 28.92 290 SER B CA 1
ATOM 4948 C C . SER B 1 290 ? 28.422 -25.188 -13.43 1 28.92 290 SER B C 1
ATOM 4950 O O . SER B 1 290 ? 29.594 -24.828 -13.328 1 28.92 290 SER B O 1
ATOM 4952 N N . ASN B 1 291 ? 28.016 -26.469 -13.547 1 26.94 291 ASN B N 1
ATOM 4953 C CA . ASN B 1 291 ? 29.078 -27.391 -13.93 1 26.94 291 ASN B CA 1
ATOM 4954 C C . ASN B 1 291 ? 29.5 -27.188 -15.383 1 26.94 291 ASN B C 1
ATOM 4956 O O . ASN B 1 291 ? 29.875 -28.141 -16.062 1 26.94 291 ASN B O 1
ATOM 4960 N N . LEU B 1 292 ? 29.047 -26.172 -16.031 1 26.17 292 LEU B N 1
ATOM 4961 C CA . LEU B 1 292 ? 29.828 -25.969 -17.25 1 26.17 292 LEU B CA 1
ATOM 4962 C C . LEU B 1 292 ? 31.312 -25.922 -16.922 1 26.17 292 LEU B C 1
ATOM 4964 O O . LEU B 1 292 ? 31.797 -24.969 -16.297 1 26.17 292 LEU B O 1
ATOM 4968 N N . HIS B 1 293 ? 31.938 -27.047 -16.438 1 24.83 293 HIS B N 1
ATOM 4969 C CA . HIS B 1 293 ? 33.375 -27.312 -16.391 1 24.83 293 HIS B CA 1
ATOM 4970 C C . HIS B 1 293 ? 34.094 -26.688 -17.578 1 24.83 293 HIS B C 1
ATOM 4972 O O . HIS B 1 293 ? 34 -27.172 -18.703 1 24.83 293 HIS B O 1
ATOM 4978 N N . PHE B 1 294 ? 34.188 -25.453 -17.484 1 25.08 294 PHE B N 1
ATOM 4979 C CA . PHE B 1 294 ? 35.25 -25.031 -18.406 1 25.08 294 PHE B CA 1
ATOM 4980 C C . PHE B 1 294 ? 36.531 -25.797 -18.141 1 25.08 294 PHE B C 1
ATOM 4982 O O . PHE B 1 294 ? 36.906 -26 -16.984 1 25.08 294 PHE B O 1
ATOM 4989 N N . ASN B 1 295 ? 36.938 -26.812 -18.797 1 21.47 295 ASN B N 1
ATOM 4990 C CA . ASN B 1 295 ? 38.125 -27.625 -18.875 1 21.47 295 ASN B CA 1
ATOM 4991 C C . ASN B 1 295 ? 39.375 -26.797 -18.578 1 21.47 295 ASN B C 1
ATOM 4993 O O . ASN B 1 295 ? 39.938 -26.156 -19.469 1 21.47 295 ASN B O 1
ATOM 4997 N N . SER B 1 296 ? 39.438 -26 -17.438 1 23.75 296 SER B N 1
ATOM 4998 C CA . SER B 1 296 ? 40.812 -25.547 -17.203 1 23.75 296 SER B CA 1
ATOM 4999 C C . SER B 1 296 ? 41.75 -26.719 -16.953 1 23.75 296 SER B C 1
ATOM 5001 O O . SER B 1 296 ? 41.438 -27.625 -16.172 1 23.75 296 SER B O 1
ATOM 5003 N N . SER B 1 297 ? 42.688 -27.188 -17.766 1 24.12 297 SER B N 1
ATOM 5004 C CA . SER B 1 297 ? 43.844 -28.047 -17.672 1 24.12 297 SER B CA 1
ATOM 5005 C C . SER B 1 297 ? 44.688 -27.719 -16.438 1 24.12 297 SER B C 1
ATOM 5007 O O . SER B 1 297 ? 45.75 -28.312 -16.219 1 24.12 297 SER B O 1
ATOM 5009 N N . ARG B 1 298 ? 44.938 -26.547 -15.836 1 26.22 298 ARG B N 1
ATOM 5010 C CA . ARG B 1 298 ? 46.156 -26.562 -15.039 1 26.22 298 ARG B CA 1
ATOM 5011 C C . ARG B 1 298 ? 45.969 -27.375 -13.766 1 26.22 298 ARG B C 1
ATOM 5013 O O . ARG B 1 298 ? 44.906 -27.359 -13.156 1 26.22 298 ARG B O 1
ATOM 5020 N N . LYS B 1 299 ? 46.969 -28.156 -13.219 1 26.17 299 LYS B N 1
ATOM 5021 C CA . LYS B 1 299 ? 47.5 -29.094 -12.227 1 26.17 299 LYS B CA 1
ATOM 5022 C C . LYS B 1 299 ? 47.344 -28.531 -10.812 1 26.17 299 LYS B C 1
ATOM 5024 O O . LYS B 1 299 ? 47.812 -29.141 -9.844 1 26.17 299 LYS B O 1
ATOM 5029 N N . THR B 1 300 ? 47.125 -27.312 -10.469 1 26.8 300 THR B N 1
ATOM 5030 C CA . THR B 1 300 ? 47.594 -27.031 -9.125 1 26.8 300 THR B CA 1
ATOM 5031 C C . THR B 1 300 ? 46.875 -27.906 -8.102 1 26.8 300 THR B C 1
ATOM 5033 O O . THR B 1 300 ? 45.75 -28.344 -8.336 1 26.8 300 THR B O 1
ATOM 5036 N N . HIS B 1 301 ? 47.562 -28.25 -6.879 1 23.7 301 HIS B N 1
ATOM 5037 C CA . HIS B 1 301 ? 47.375 -28.984 -5.629 1 23.7 301 HIS B CA 1
ATOM 5038 C C . HIS B 1 301 ? 46.031 -28.672 -4.988 1 23.7 301 HIS B C 1
ATOM 5040 O O . HIS B 1 301 ? 45.719 -27.5 -4.719 1 23.7 301 HIS B O 1
ATOM 5046 N N . ASP B 1 302 ? 45.125 -29.641 -5.07 1 25.7 302 ASP B N 1
ATOM 5047 C CA . ASP B 1 302 ? 43.688 -29.906 -4.855 1 25.7 302 ASP B CA 1
ATOM 5048 C C . ASP B 1 302 ? 43.344 -29.875 -3.369 1 25.7 302 ASP B C 1
ATOM 5050 O O . ASP B 1 302 ? 43.719 -30.781 -2.623 1 25.7 302 ASP B O 1
ATOM 5054 N N . MET B 1 303 ? 43.812 -28.75 -2.541 1 24.22 303 MET B N 1
ATOM 5055 C CA . MET B 1 303 ? 43.375 -28.812 -1.147 1 24.22 303 MET B CA 1
ATOM 5056 C C . MET B 1 303 ? 41.906 -29.203 -1.052 1 24.22 303 MET B C 1
ATOM 5058 O O . MET B 1 303 ? 41.031 -28.609 -1.728 1 24.22 303 MET B O 1
ATOM 5062 N N . ASP B 1 304 ? 41.594 -30.453 -0.485 1 26.91 304 ASP B N 1
ATOM 5063 C CA . ASP B 1 304 ? 40.469 -31.375 -0.218 1 26.91 304 ASP B CA 1
ATOM 5064 C C . ASP B 1 304 ? 39.406 -30.703 0.643 1 26.91 304 ASP B C 1
ATOM 5066 O O . ASP B 1 304 ? 38.906 -31.297 1.596 1 26.91 304 ASP B O 1
ATOM 5070 N N . ILE B 1 305 ? 39.438 -29.375 0.761 1 25.53 305 ILE B N 1
ATOM 5071 C CA . ILE B 1 305 ? 38.5 -28.922 1.758 1 25.53 305 ILE B CA 1
ATOM 5072 C C . ILE B 1 305 ? 37.094 -29.406 1.39 1 25.53 305 ILE B C 1
ATOM 5074 O O . ILE B 1 305 ? 36.156 -29.344 2.209 1 25.53 305 ILE B O 1
ATOM 5078 N N . ALA B 1 306 ? 36.844 -29.812 0.143 1 25.53 306 ALA B N 1
ATOM 5079 C CA . ALA B 1 306 ? 35.531 -30.266 -0.305 1 25.53 306 ALA B CA 1
ATOM 5080 C C . ALA B 1 306 ? 35.156 -31.609 0.345 1 25.53 306 ALA B C 1
ATOM 5082 O O . ALA B 1 306 ? 34.062 -32.094 0.156 1 25.53 306 ALA B O 1
ATOM 5083 N N . GLY B 1 307 ? 36.062 -32.25 0.971 1 28.8 307 GLY B N 1
ATOM 5084 C CA . GLY B 1 307 ? 35.719 -33.469 1.697 1 28.8 307 GLY B CA 1
ATOM 5085 C C . GLY B 1 307 ? 34.75 -33.25 2.844 1 28.8 307 GLY B C 1
ATOM 5086 O O . GLY B 1 307 ? 34.062 -34.156 3.256 1 28.8 307 GLY B O 1
ATOM 5087 N N . LEU B 1 308 ? 34.969 -32.125 3.455 1 25.84 308 LEU B N 1
ATOM 5088 C CA . LEU B 1 308 ? 34.25 -31.859 4.707 1 25.84 308 LEU B CA 1
ATOM 5089 C C . LEU B 1 308 ? 32.75 -31.844 4.484 1 25.84 308 LEU B C 1
ATOM 5091 O O . LEU B 1 308 ? 31.984 -32.406 5.27 1 25.84 308 LEU B O 1
ATOM 5095 N N . VAL B 1 309 ? 32.312 -30.922 3.715 1 26.67 309 VAL B N 1
ATOM 5096 C CA . VAL B 1 309 ? 30.875 -30.641 3.674 1 26.67 309 VAL B CA 1
ATOM 5097 C C . VAL B 1 309 ? 30.141 -31.781 2.971 1 26.67 309 VAL B C 1
ATOM 5099 O O . VAL B 1 309 ? 28.969 -32.031 3.258 1 26.67 309 VAL B O 1
ATOM 5102 N N . ALA B 1 310 ? 30.828 -32.625 2.232 1 27.23 310 ALA B N 1
ATOM 5103 C CA . ALA B 1 310 ? 30.188 -33.75 1.521 1 27.23 310 ALA B CA 1
ATOM 5104 C C . ALA B 1 310 ? 29.719 -34.812 2.492 1 27.23 310 ALA B C 1
ATOM 5106 O O . ALA B 1 310 ? 28.703 -35.469 2.244 1 27.23 310 ALA B O 1
ATOM 5107 N N . THR B 1 311 ? 30.484 -35.031 3.498 1 29.28 311 THR B N 1
ATOM 5108 C CA . THR B 1 311 ? 30.172 -36.188 4.324 1 29.28 311 THR B CA 1
ATOM 5109 C C . THR B 1 311 ? 28.812 -36 5.004 1 29.28 311 THR B C 1
ATOM 5111 O O . THR B 1 311 ? 28.016 -36.938 5.074 1 29.28 311 THR B O 1
ATOM 5114 N N . ASN B 1 312 ? 28.703 -34.844 5.637 1 27.66 312 ASN B N 1
ATOM 5115 C CA . ASN B 1 312 ? 27.531 -34.781 6.504 1 27.66 312 ASN B CA 1
ATOM 5116 C C . ASN B 1 312 ? 26.234 -34.812 5.699 1 27.66 312 ASN B C 1
ATOM 5118 O O . ASN B 1 312 ? 25.188 -35.25 6.207 1 27.66 312 ASN B O 1
ATOM 5122 N N . LEU B 1 313 ? 26.297 -34.281 4.516 1 26.97 313 LEU B N 1
ATOM 5123 C CA . LEU B 1 313 ? 25.062 -34.344 3.74 1 26.97 313 LEU B CA 1
ATOM 5124 C C . LEU B 1 313 ? 24.75 -35.781 3.309 1 26.97 313 LEU B C 1
ATOM 5126 O O . LEU B 1 313 ? 23.609 -36.125 3.025 1 26.97 313 LEU B O 1
ATOM 5130 N N . ASN B 1 314 ? 25.781 -36.562 3.184 1 29.7 314 ASN B N 1
ATOM 5131 C CA . ASN B 1 314 ? 25.531 -37.969 2.828 1 29.7 314 ASN B CA 1
ATOM 5132 C C . ASN B 1 314 ? 24.672 -38.656 3.867 1 29.7 314 ASN B C 1
ATOM 5134 O O . ASN B 1 314 ? 23.859 -39.531 3.523 1 29.7 314 ASN B O 1
ATOM 5138 N N . GLN B 1 315 ? 25.047 -38.406 5.09 1 31.33 315 GLN B N 1
ATOM 5139 C CA . GLN B 1 315 ? 24.359 -39.188 6.105 1 31.33 315 GLN B CA 1
ATOM 5140 C C . GLN B 1 315 ? 22.859 -38.875 6.102 1 31.33 315 GLN B C 1
ATOM 5142 O O . GLN B 1 315 ? 22.031 -39.781 6.293 1 31.33 315 GLN B O 1
ATOM 5147 N N . LEU B 1 316 ? 22.625 -37.594 5.938 1 27.27 316 LEU B N 1
ATOM 5148 C CA . LEU B 1 316 ? 21.219 -37.281 6.02 1 27.27 316 LEU B CA 1
ATOM 5149 C C . LEU B 1 316 ? 20.453 -37.875 4.844 1 27.27 316 LEU B C 1
ATOM 5151 O O . LEU B 1 316 ? 19.328 -38.375 5.016 1 27.27 316 LEU B O 1
ATOM 5155 N N . ASN B 1 317 ? 21.188 -37.875 3.697 1 28.12 317 ASN B N 1
ATOM 5156 C CA . ASN B 1 317 ? 20.516 -38.469 2.543 1 28.12 317 ASN B CA 1
ATOM 5157 C C . ASN B 1 317 ? 20.344 -39.969 2.717 1 28.12 317 ASN B C 1
ATOM 5159 O O . ASN B 1 317 ? 19.516 -40.594 2.041 1 28.12 317 ASN B O 1
ATOM 5163 N N . SER B 1 318 ? 21.234 -40.562 3.32 1 31.64 318 SER B N 1
ATOM 5164 C CA . SER B 1 318 ? 21.094 -42 3.414 1 31.64 318 SER B CA 1
ATOM 5165 C C . SER B 1 318 ? 19.812 -42.406 4.125 1 31.64 318 SER B C 1
ATOM 5167 O O . SER B 1 318 ? 19.156 -43.375 3.744 1 31.64 318 SER B O 1
ATOM 5169 N N . SER B 1 319 ? 19.562 -41.719 5.234 1 31.28 319 SER B N 1
ATOM 5170 C CA . SER B 1 319 ? 18.438 -42.219 6.039 1 31.28 319 SER B CA 1
ATOM 5171 C C . SER B 1 319 ? 17.109 -41.969 5.34 1 31.28 319 SER B C 1
ATOM 5173 O O . SER B 1 319 ? 16.203 -42.781 5.402 1 31.28 319 SER B O 1
ATOM 5175 N N . MET B 1 320 ? 17.062 -40.781 4.668 1 27.42 320 MET B N 1
ATOM 5176 C CA . MET B 1 320 ? 15.758 -40.531 4.055 1 27.42 320 MET B CA 1
ATOM 5177 C C . MET B 1 320 ? 15.57 -41.438 2.828 1 27.42 320 MET B C 1
ATOM 5179 O O . MET B 1 320 ? 14.438 -41.75 2.453 1 27.42 320 MET B O 1
ATOM 5183 N N . ALA B 1 321 ? 16.688 -41.781 2.148 1 28.39 321 ALA B N 1
ATOM 5184 C CA . ALA B 1 321 ? 16.594 -42.688 1.015 1 28.39 321 ALA B CA 1
ATOM 5185 C C . ALA B 1 321 ? 16.078 -44.062 1.458 1 28.39 321 ALA B C 1
ATOM 5187 O O . ALA B 1 321 ? 15.359 -44.719 0.71 1 28.39 321 ALA B O 1
ATOM 5188 N N . ALA B 1 322 ? 16.516 -44.469 2.549 1 32.12 322 ALA B N 1
ATOM 5189 C CA . ALA B 1 322 ? 16.156 -45.812 2.945 1 32.12 322 ALA B CA 1
ATOM 5190 C C . ALA B 1 322 ? 14.648 -45.938 3.143 1 32.12 322 ALA B C 1
ATOM 5192 O O . ALA B 1 322 ? 14.055 -46.969 2.775 1 32.12 322 ALA B O 1
ATOM 5193 N N . ASP B 1 323 ? 14.055 -44.938 3.75 1 29.77 323 ASP B N 1
ATOM 5194 C CA . ASP B 1 323 ? 12.656 -45.125 4.109 1 29.77 323 ASP B CA 1
ATOM 5195 C C . ASP B 1 323 ? 11.75 -44.969 2.887 1 29.77 323 ASP B C 1
ATOM 5197 O O . ASP B 1 323 ? 10.742 -45.688 2.764 1 29.77 323 ASP B O 1
ATOM 5201 N N . ILE B 1 324 ? 12.219 -44.094 1.904 1 28.22 324 ILE B N 1
ATOM 5202 C CA . ILE B 1 324 ? 11.328 -44 0.75 1 28.22 324 ILE B CA 1
ATOM 5203 C C . ILE B 1 324 ? 11.461 -45.281 -0.101 1 28.22 324 ILE B C 1
ATOM 5205 O O . ILE B 1 324 ? 10.5 -45.688 -0.75 1 28.22 324 ILE B O 1
ATOM 5209 N N . ASP B 1 325 ? 12.586 -45.906 -0.119 1 28.91 325 ASP B N 1
ATOM 5210 C CA . ASP B 1 325 ? 12.758 -47.094 -0.95 1 28.91 325 ASP B CA 1
ATOM 5211 C C . ASP B 1 325 ? 11.734 -48.188 -0.59 1 28.91 325 ASP B C 1
ATOM 5213 O O . ASP B 1 325 ? 11.211 -48.875 -1.47 1 28.91 325 ASP B O 1
ATOM 5217 N N . HIS B 1 326 ? 11.5 -48.281 0.679 1 32.56 326 HIS B N 1
ATOM 5218 C CA . HIS B 1 326 ? 10.688 -49.469 1.003 1 32.56 326 HIS B CA 1
ATOM 5219 C C . HIS B 1 326 ? 9.258 -49.281 0.521 1 32.56 326 HIS B C 1
ATOM 5221 O O . HIS B 1 326 ? 8.648 -50.219 -0.004 1 32.56 326 HIS B O 1
ATOM 5227 N N . HIS B 1 327 ? 8.734 -48.062 0.705 1 30.52 327 HIS B N 1
ATOM 5228 C CA . HIS B 1 327 ? 7.293 -48.031 0.479 1 30.52 327 HIS B CA 1
ATOM 5229 C C . HIS B 1 327 ? 6.969 -47.969 -1.011 1 30.52 327 HIS B C 1
ATOM 5231 O O . HIS B 1 327 ? 5.914 -48.438 -1.44 1 30.52 327 HIS B O 1
ATOM 5237 N N . LEU B 1 328 ? 7.949 -47.344 -1.812 1 28.66 328 LEU B N 1
ATOM 5238 C CA . LEU B 1 328 ? 7.574 -47.344 -3.223 1 28.66 328 LEU B CA 1
ATOM 5239 C C . LEU B 1 328 ? 7.668 -48.75 -3.822 1 28.66 328 LEU B C 1
ATOM 5241 O O . LEU B 1 328 ? 7.027 -49.031 -4.836 1 28.66 328 LEU B O 1
ATOM 5245 N N . LYS B 1 329 ? 8.562 -49.562 -3.312 1 33.44 329 LYS B N 1
ATOM 5246 C CA . LYS B 1 329 ? 8.688 -50.875 -3.908 1 33.44 329 LYS B CA 1
ATOM 5247 C C . LYS B 1 329 ? 7.367 -51.625 -3.859 1 33.44 329 LYS B C 1
ATOM 5249 O O . LYS B 1 329 ? 7 -52.312 -4.82 1 33.44 329 LYS B O 1
ATOM 5254 N N . ASP B 1 330 ? 6.68 -51.469 -2.74 1 34.22 330 ASP B N 1
ATOM 5255 C CA . ASP B 1 330 ? 5.477 -52.281 -2.617 1 34.22 330 ASP B CA 1
ATOM 5256 C C . ASP B 1 330 ? 4.395 -51.812 -3.594 1 34.22 330 ASP B C 1
ATOM 5258 O O . ASP B 1 330 ? 3.691 -52.625 -4.18 1 34.22 330 ASP B O 1
ATOM 5262 N N . ASP B 1 331 ? 4.441 -50.438 -3.871 1 32.06 331 ASP B N 1
ATOM 5263 C CA . ASP B 1 331 ? 3.285 -50.062 -4.672 1 32.06 331 ASP B CA 1
ATOM 5264 C C . ASP B 1 331 ? 3.494 -50.406 -6.145 1 32.06 331 ASP B C 1
ATOM 5266 O O . ASP B 1 331 ? 2.549 -50.781 -6.84 1 32.06 331 ASP B O 1
ATOM 5270 N N . VAL B 1 332 ? 4.746 -50.438 -6.68 1 31.23 332 VAL B N 1
ATOM 5271 C CA . VAL B 1 332 ? 4.965 -50.844 -8.07 1 31.23 332 VAL B CA 1
ATOM 5272 C C . VAL B 1 332 ? 4.605 -52.312 -8.258 1 31.23 332 VAL B C 1
ATOM 5274 O O . VAL B 1 332 ? 4.07 -52.688 -9.305 1 31.23 332 VAL B O 1
ATOM 5277 N N . GLU B 1 333 ? 4.926 -53.094 -7.332 1 33.19 333 GLU B N 1
ATOM 5278 C CA . GLU B 1 333 ? 4.605 -54.5 -7.543 1 33.19 333 GLU B CA 1
ATOM 5279 C C . GLU B 1 333 ? 3.107 -54.688 -7.758 1 33.19 333 GLU B C 1
ATOM 5281 O O . GLU B 1 333 ? 2.697 -55.5 -8.586 1 33.19 333 GLU B O 1
ATOM 5286 N N . ARG B 1 334 ? 2.32 -53.844 -7.109 1 33.78 334 ARG B N 1
ATOM 5287 C CA . ARG B 1 334 ? 0.884 -54.094 -7.203 1 33.78 334 ARG B CA 1
ATOM 5288 C C . ARG B 1 334 ? 0.345 -53.656 -8.562 1 33.78 334 ARG B C 1
ATOM 5290 O O . ARG B 1 334 ? -0.513 -54.312 -9.141 1 33.78 334 ARG B O 1
ATOM 5297 N N . ILE B 1 335 ? 0.927 -52.594 -9.18 1 30.95 335 ILE B N 1
ATOM 5298 C CA . ILE B 1 335 ? 0.322 -52.219 -10.445 1 30.95 335 ILE B CA 1
ATOM 5299 C C . ILE B 1 335 ? 0.791 -53.156 -11.547 1 30.95 335 ILE B C 1
ATOM 5301 O O . ILE B 1 335 ? 0.062 -53.438 -12.508 1 30.95 335 ILE B O 1
ATOM 5305 N N . GLY B 1 336 ? 1.954 -53.844 -11.484 1 26.45 336 GLY B N 1
ATOM 5306 C CA . GLY B 1 336 ? 2.402 -54.812 -12.453 1 26.45 336 GLY B CA 1
ATOM 5307 C C . GLY B 1 336 ? 1.428 -55.969 -12.633 1 26.45 336 GLY B C 1
ATOM 5308 O O . GLY B 1 336 ? 1.279 -56.5 -13.742 1 26.45 336 GLY B O 1
ATOM 5309 N N . SER B 1 337 ? 0.955 -56.562 -11.562 1 31.91 337 SER B N 1
ATOM 5310 C CA . SER B 1 337 ? 0.146 -57.75 -11.742 1 31.91 337 SER B CA 1
ATOM 5311 C C . SER B 1 337 ? -1.134 -57.438 -12.516 1 31.91 337 SER B C 1
ATOM 5313 O O . SER B 1 337 ? -1.665 -58.312 -13.211 1 31.91 337 SER B O 1
ATOM 5315 N N . GLN B 1 338 ? -1.688 -56.188 -12.398 1 29.44 338 GLN B N 1
ATOM 5316 C CA . GLN B 1 338 ? -3.027 -56.062 -12.961 1 29.44 338 GLN B CA 1
ATOM 5317 C C . GLN B 1 338 ? -2.975 -55.875 -14.469 1 29.44 338 GLN B C 1
ATOM 5319 O O . GLN B 1 338 ? -4.008 -55.906 -15.148 1 29.44 338 GLN B O 1
ATOM 5324 N N . ILE B 1 339 ? -1.813 -55.5 -15.094 1 26.67 339 ILE B N 1
ATOM 5325 C CA . ILE B 1 339 ? -1.829 -55.406 -16.547 1 26.67 339 ILE B CA 1
ATOM 5326 C C . ILE B 1 339 ? -1.83 -56.812 -17.156 1 26.67 339 ILE B C 1
ATOM 5328 O O . ILE B 1 339 ? -2.051 -56.969 -18.359 1 26.67 339 ILE B O 1
ATOM 5332 N N . GLN B 1 340 ? -1.401 -57.875 -16.531 1 25.98 340 GLN B N 1
ATOM 5333 C CA . GLN B 1 340 ? -1.287 -59.125 -17.297 1 25.98 340 GLN B CA 1
ATOM 5334 C C . GLN B 1 340 ? -2.633 -59.531 -17.891 1 25.98 340 GLN B C 1
ATOM 5336 O O . GLN B 1 340 ? -2.688 -60.125 -18.969 1 25.98 340 GLN B O 1
ATOM 5341 N N . ASP B 1 341 ? -3.777 -59.438 -17.156 1 29.39 341 ASP B N 1
ATOM 5342 C CA . ASP B 1 341 ? -4.879 -60.312 -17.578 1 29.39 341 ASP B CA 1
ATOM 5343 C C . ASP B 1 341 ? -5.559 -59.75 -18.828 1 29.39 341 ASP B C 1
ATOM 5345 O O . ASP B 1 341 ? -6.52 -60.344 -19.328 1 29.39 341 ASP B O 1
ATOM 5349 N N . VAL B 1 342 ? -5.316 -58.375 -19.234 1 26.75 342 VAL B N 1
ATOM 5350 C CA . VAL B 1 342 ? -6.254 -58.125 -20.312 1 26.75 342 VAL B CA 1
ATOM 5351 C C . VAL B 1 342 ? -5.711 -58.719 -21.609 1 26.75 342 VAL B C 1
ATOM 5353 O O . VAL B 1 342 ? -6.293 -58.5 -22.688 1 26.75 342 VAL B O 1
ATOM 5356 N N . ASP B 1 343 ? -4.441 -59.25 -21.734 1 23.94 343 ASP B N 1
ATOM 5357 C CA . ASP B 1 343 ? -4.082 -59.781 -23.047 1 23.94 343 ASP B CA 1
ATOM 5358 C C . ASP B 1 343 ? -4.93 -61 -23.391 1 23.94 343 ASP B C 1
ATOM 5360 O O . ASP B 1 343 ? -4.93 -61.469 -24.531 1 23.94 343 ASP B O 1
ATOM 5364 N N . VAL B 1 344 ? -5.574 -61.812 -22.484 1 22.89 344 VAL B N 1
ATOM 5365 C CA . VAL B 1 344 ? -6.109 -62.906 -23.297 1 22.89 344 VAL B CA 1
ATOM 5366 C C . VAL B 1 344 ? -7.316 -62.406 -24.094 1 22.89 344 VAL B C 1
ATOM 5368 O O . VAL B 1 344 ? -8.141 -61.656 -23.578 1 22.89 344 VAL B O 1
#

Sequence (688 aa):
MSDSSAAFPTSIEEHVIRGNLNSSLLLNFLMGVYSLTYGVTLHLYCPHFVIAVSALYLLSLSNFMVTWYFTDWAFVLHGQTRESIFVNTLENVPTWIVVVEDLFTNSLLVISDGLLIWRCYHVWGRSRRMIIIPFILWAGEFGFGIASVTINGLFGPIASASQAALANNITSTVIFLSLGSTLISTSLIAYKIHISFQLSQSPRKRLFNRVSIMIIESAAPYSIVLLFYAILDILPSQTILASPLIEAGFYLEQVLNVTAGLAPTVLVARLAWTNTEKPMLSEGQMMGISNLHFNSSRKTHDMDIAGLVATNLNQLNSSMAADIDHHLKDDVERIGSQIQDVDVMSDSSAAFPTSIEEHVIRGNLNSSLLLNFLMGVYSLTYGVTLHLYCPHFVIAVSALYLLSLSNFMVTWYFTDWAFVLHGQTRESIFVNTLENVPTWIVVVEDLFTNSLLVISDGLLIWRCYHVWGRSRRMIIIPFILWAGEFGFGIASVTINGLFGPIASASQAALANNITSTVIFLSLGSTLISTSLIAYKIHISFQLSQSPRKRLFNRVSIMIIESAAPYSIVLLFYAILDILPSQTILASPLIEAGFYLEQVLNVTAGLAPTVLVARLAWTNTEKPMLSEGQMMGISNLHFNSSRKTHDMDIAGLVATNLNQLNSSMAADIDHHLKDDVERIGSQIQDVDV

Foldseek 3Di:
DPPPVPPPPPVLLVLLLCLLVVLLVVLVVLLVV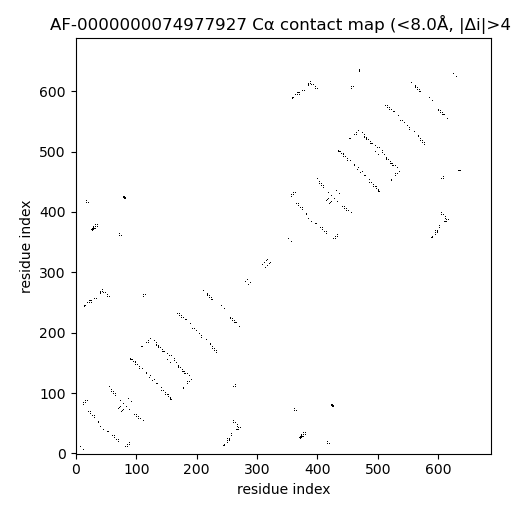LVVLLVLLVVLDPPPCNVLLVVLNVLLVVLNVLSVVLCCCLCPVQNPDSVSSSCCSAPVPPLVSVLSNLLSLLVLLLSLLVVLLVVLCVLVLNDPVLSVLLVVLSVLLVVLSVVLSVLSNVPPGCPDPVSVVVSLVSVLSSLVSSLVSLVSSLVSSLVSLVVCLVVDDDDCNVVSVVLNVLLNVLSVVLNVLSVVQNVLSVDDPVVCSVDSNVSVNSNSSSSNSSSSSRSVSSSSSVVSVVCVVDPPPPVVVVVVSSPPVPPPPDDPPPPCVVVVCVVVVVVVCVVVVVVCVVVVVVVVVVVVVVVVVVPD/DPPPVPPPPPVLLVLLLCLLVVLLVVLVVLLVVLVVLLVLLVVLPPPPCNVLLVVLNVLLVVLNVLSVVLCCCLCPVQNPDSVSSSCCRAPVPPLVSVLSNLVSLLVLLLSLLVVLLVVLCQLVLNDPVLSVLLVVLSVLLNVLSVVLSVLSNVPPGCPDPVSVVVSLVSVLSSLVSSLVSLVSSLVSSLVSLVVCLVVDDDDCNVVSVVLNVLLNVLSVVLNVLSVVQNVLSVDDPVVCSVDSNVSVNSNSSSSNSSSSSRSVSSSSSVVSVVCVVDVPPPVVVSVVSSPPPPPPPDDDDDPVPVVPVVVVVVVVVVVVVVVVVVPVVVVVVVVVVVVPPVPD

Secondary structure (DSSP, 8-state):
---------HHHHHHHHHHHHHHHHHHHHHHHHHHHHHHHHHHH--STTHHHHHHHHHHHHHHHHHHHHHHHIIIIIT-SBHHHHHHHHHT---HHHHHHHHHHHHHHHHHHHHHHHHHHHHHTTS-TTTTHHHHHHHHHHHHHHHHHHHHHHHH-S--SHHHHHHHHHHHHHHHHHHHHHHHHHHHHHHHHHHHHHHHS-HHHHHHHHHHHHHHHHHHHHHHHHHHHHHHHHHS-HHHHHTSTHHHHHHHHHHHHHHHHHHHHHHHHHHHHHHHHHSS---HHHHHHHHT-------------HHHHHHHHHHHHHHHHHHHHHHHHHHHHHHHHHHHHTTT-/---------HHHHHHHHHHHHHHHHHHHHHHHHHHHHHHHHHHHT-STTHHHHHHHHHHHHHHHHHHHHHHHIIIIIT-SBHHHHHHHHHT---HHHHHHHHHHHHHHHHHHHHHHHHHHHHHTTS-TTTTHHHHHHHHHHHHHHHHHHHHHHHH-S--SHHHHHHHHHHHHHHHHHHHHHHHHHHHHHHHHHHHHHHH--STHHHHHHHHHHHHHHHHHHHHHHHHHHHHHHHS-HHHHHTSTHHHHHHHHHHHHHHHHHHHHHHHHHHHHHHHHHSTT--HHHHHHHHT-------------THHHHHHHHHHHHHHHHHHHHHHHHHHHHHHHHHHGGGG-

Organism: Psilocybe cubensis (NCBI:txid181762)

pLDDT: mean 71.52, std 24.23, range [21.47, 96.06]